Protein AF-A0AAV8AGA9-F1 (afdb_monomer)

Nearest PDB structures (foldseek):
  5cfe-assembly1_A  TM=9.553E-01  e=4.887E-32  Bacillus subtilis subsp. subtilis str. 168
  8ka3-assembly1_A  TM=9.149E-01  e=3.456E-28  Arabidopsis thaliana
  8ka4-assembly3_C  TM=9.040E-01  e=1.796E-28  Arabidopsis thaliana
  8ka4-assembly1_A  TM=9.097E-01  e=3.256E-28  Arabidopsis thaliana
  8ka4-assembly4_D  TM=9.199E-01  e=3.961E-27  Arabidopsis thaliana

Structure (mmCIF, N/CA/C/O backbone):
data_AF-A0AAV8AGA9-F1
#
_entry.id   AF-A0AAV8AGA9-F1
#
loop_
_atom_site.group_PDB
_atom_site.id
_atom_site.type_symbol
_atom_site.label_atom_id
_atom_site.label_alt_id
_atom_site.label_comp_id
_atom_site.label_asym_id
_atom_site.label_entity_id
_atom_site.label_seq_id
_atom_site.pdbx_PDB_ins_code
_atom_site.Cartn_x
_atom_site.Cartn_y
_atom_site.Cartn_z
_atom_site.occupancy
_atom_site.B_iso_or_equiv
_atom_site.auth_seq_id
_atom_site.auth_comp_id
_atom_site.auth_asym_id
_atom_site.auth_atom_id
_atom_site.pdbx_PDB_model_num
ATOM 1 N N . MET A 1 1 ? 43.005 30.934 50.184 1.00 32.09 1 MET A N 1
ATOM 2 C CA . MET A 1 1 ? 42.533 31.267 48.821 1.00 32.09 1 MET A CA 1
ATOM 3 C C . MET A 1 1 ? 41.013 31.177 48.762 1.00 32.09 1 MET A C 1
ATOM 5 O O . MET A 1 1 ? 40.436 30.213 49.232 1.00 32.09 1 MET A O 1
ATOM 9 N N . ASN A 1 2 ? 40.426 32.263 48.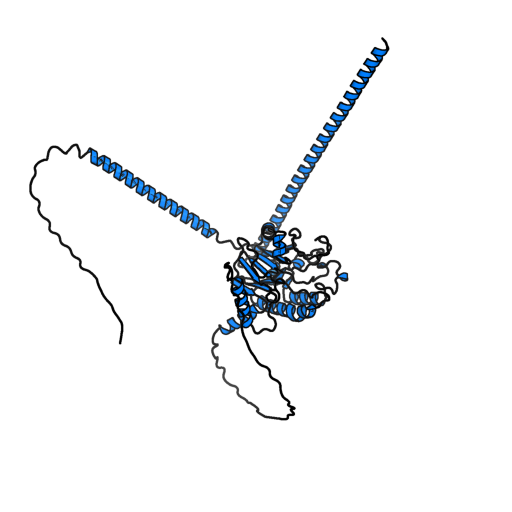272 1.00 26.69 2 ASN A N 1
ATOM 10 C CA . ASN A 1 2 ? 39.029 32.688 48.162 1.00 26.69 2 ASN A CA 1
ATOM 11 C C . ASN A 1 2 ? 37.808 31.753 48.360 1.00 26.69 2 ASN A C 1
ATOM 13 O O . ASN A 1 2 ? 37.699 30.669 47.800 1.00 26.69 2 ASN A O 1
ATOM 17 N N . LYS A 1 3 ? 36.799 32.423 48.955 1.00 28.33 3 LYS A N 1
ATOM 18 C CA . LYS A 1 3 ? 35.332 32.238 48.955 1.00 28.33 3 LYS A CA 1
ATOM 19 C C . LYS A 1 3 ? 34.720 31.207 49.912 1.00 28.33 3 LYS A C 1
ATOM 21 O O . LYS A 1 3 ? 34.584 30.038 49.582 1.00 28.33 3 LYS A O 1
ATOM 26 N N . LYS A 1 4 ? 34.119 31.730 50.993 1.00 31.67 4 LYS A N 1
ATOM 27 C CA . LYS A 1 4 ? 32.719 31.456 51.385 1.00 31.67 4 LYS A CA 1
ATOM 28 C C . LYS A 1 4 ? 32.205 32.552 52.334 1.00 31.67 4 LYS A C 1
ATOM 30 O O . LYS A 1 4 ? 32.665 32.676 53.461 1.00 31.67 4 LYS A O 1
ATOM 35 N N . LYS A 1 5 ? 31.261 33.368 51.847 1.00 31.70 5 LYS A N 1
ATOM 36 C CA . LYS A 1 5 ? 30.449 34.301 52.645 1.00 31.70 5 LYS A CA 1
ATOM 37 C C . LYS A 1 5 ? 29.228 33.545 53.175 1.00 31.70 5 LYS A C 1
ATOM 39 O O . LYS A 1 5 ? 28.510 32.937 52.387 1.00 31.70 5 LYS A O 1
ATOM 44 N N . THR A 1 6 ? 28.974 33.635 54.478 1.00 30.12 6 THR A N 1
ATOM 45 C CA . THR A 1 6 ? 27.733 33.192 55.136 1.00 30.12 6 THR A CA 1
ATOM 46 C C . THR A 1 6 ? 27.378 34.125 56.298 1.00 30.12 6 THR A C 1
ATOM 48 O O . THR A 1 6 ? 28.278 34.561 57.009 1.00 30.12 6 THR A O 1
ATOM 51 N N . LYS A 1 7 ? 26.062 34.276 56.527 1.00 29.69 7 LYS A N 1
ATOM 52 C CA . LYS A 1 7 ? 25.339 34.729 57.742 1.00 29.69 7 LYS A CA 1
ATOM 53 C C . LYS A 1 7 ? 25.037 36.230 57.928 1.00 29.69 7 LYS A C 1
ATOM 55 O O . LYS A 1 7 ? 25.917 37.030 58.212 1.00 29.69 7 LYS A O 1
ATOM 60 N N . LYS A 1 8 ? 23.730 36.531 57.896 1.00 32.19 8 LYS A N 1
ATOM 61 C CA . LYS A 1 8 ? 22.939 37.562 58.615 1.00 32.19 8 LYS A CA 1
ATOM 62 C C . LYS A 1 8 ? 21.460 37.236 58.282 1.00 32.19 8 LYS A C 1
ATOM 64 O O . LYS A 1 8 ? 21.194 36.955 57.123 1.00 32.19 8 LYS A O 1
ATOM 69 N N . THR A 1 9 ? 20.456 37.144 59.158 1.00 29.61 9 THR A N 1
ATOM 70 C CA . THR A 1 9 ? 20.295 37.489 60.580 1.00 29.61 9 THR A CA 1
ATOM 71 C C . THR A 1 9 ? 19.028 36.771 61.093 1.00 29.61 9 THR A C 1
ATOM 73 O O . THR A 1 9 ? 18.059 36.646 60.349 1.00 29.61 9 THR A O 1
ATOM 76 N N . VAL A 1 10 ? 19.013 36.316 62.350 1.00 28.38 10 VAL A N 1
ATOM 77 C CA . VAL A 1 10 ? 17.874 35.670 63.033 1.0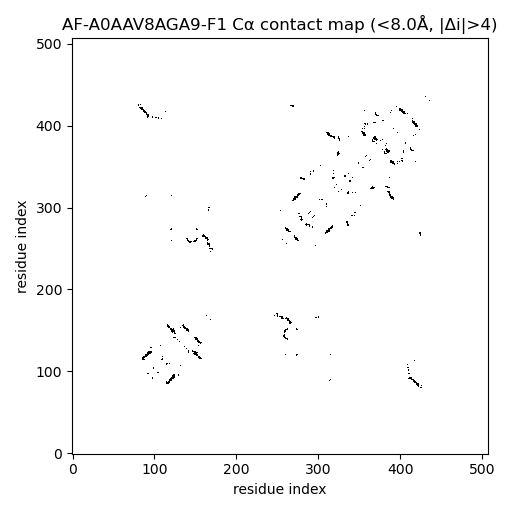0 28.38 10 VAL A CA 1
ATOM 78 C C . VAL A 1 10 ? 17.636 36.383 64.375 1.00 28.38 10 VAL A C 1
ATOM 80 O O . VAL A 1 10 ? 18.591 36.590 65.112 1.00 28.38 10 VAL A O 1
ATOM 83 N N . LYS A 1 11 ? 16.355 36.670 64.674 1.00 29.14 11 LYS A N 1
ATOM 84 C CA . LYS A 1 11 ? 15.693 36.900 65.986 1.00 29.14 11 LYS A CA 1
ATOM 85 C C . LYS A 1 11 ? 16.141 38.053 66.907 1.00 29.14 11 LYS A C 1
ATOM 87 O O . LYS A 1 11 ? 17.228 38.034 67.467 1.00 29.14 11 LYS A O 1
ATOM 92 N N . LYS A 1 12 ? 15.149 38.868 67.301 1.00 31.75 12 LYS A N 1
ATOM 93 C CA . LYS A 1 12 ? 14.858 39.197 68.713 1.00 31.75 12 LYS A CA 1
ATOM 94 C C . LYS A 1 12 ? 13.336 39.213 68.953 1.00 31.75 12 LYS A C 1
ATOM 96 O O . LYS A 1 12 ? 12.633 40.096 68.483 1.00 31.75 12 LYS A O 1
ATOM 101 N N . GLN A 1 13 ? 12.856 38.192 69.666 1.00 30.67 13 GLN A N 1
ATOM 102 C CA . GLN A 1 13 ? 11.680 38.257 70.552 1.00 30.67 13 GLN A CA 1
ATOM 103 C C . GLN A 1 13 ? 12.089 39.100 71.790 1.00 30.67 13 GLN A C 1
ATOM 105 O O . GLN A 1 13 ? 13.287 39.252 72.019 1.00 30.67 13 GLN A O 1
ATOM 110 N N . LYS A 1 14 ? 11.235 39.701 72.625 1.00 30.00 14 LYS A N 1
ATOM 111 C CA . LYS A 1 14 ? 10.252 39.138 73.580 1.00 30.00 14 LYS A CA 1
ATOM 112 C C . LYS A 1 14 ? 9.688 40.379 74.337 1.00 30.00 14 LYS A C 1
ATOM 114 O O . LYS A 1 14 ? 10.464 41.283 74.612 1.00 30.00 14 LYS A O 1
ATOM 119 N N . VAL A 1 15 ? 8.374 40.580 74.486 1.00 27.81 15 VAL A N 1
ATOM 120 C CA . VAL A 1 15 ? 7.474 40.035 75.535 1.00 27.81 15 VAL A CA 1
ATOM 121 C C . VAL A 1 15 ? 7.634 40.698 76.918 1.00 27.81 15 VAL A C 1
ATOM 123 O O . VAL A 1 15 ? 8.732 40.712 77.451 1.00 27.81 15 VAL A O 1
ATOM 126 N N . THR A 1 16 ? 6.481 41.151 77.450 1.00 28.25 16 THR A N 1
ATOM 127 C CA . THR A 1 16 ? 5.959 41.229 78.848 1.00 28.25 16 THR A CA 1
ATOM 128 C C . THR A 1 16 ? 5.451 42.635 79.208 1.00 28.25 16 THR A C 1
ATOM 130 O O . THR A 1 16 ? 6.247 43.544 79.383 1.00 28.25 16 THR A O 1
ATOM 133 N N . SER A 1 17 ? 4.147 42.940 79.168 1.00 27.72 17 SER A N 1
ATOM 134 C CA . SER A 1 17 ? 3.073 42.598 80.132 1.00 27.72 17 SER A CA 1
ATOM 135 C C . SER A 1 17 ? 3.228 43.213 81.536 1.00 27.72 17 SER A C 1
ATOM 137 O O . SER A 1 17 ? 4.024 42.718 82.328 1.00 27.72 17 SER A O 1
ATOM 139 N N . LYS A 1 18 ? 2.384 44.203 81.871 1.00 30.41 18 LYS A N 1
ATOM 140 C CA . LYS A 1 18 ? 1.895 44.571 83.226 1.00 30.41 18 LYS A CA 1
ATOM 141 C C . LYS A 1 18 ? 0.775 45.614 83.026 1.00 30.41 18 LYS A C 1
ATOM 143 O O . LYS A 1 18 ? 1.055 46.727 82.621 1.00 30.41 18 LYS A O 1
ATOM 148 N N . LYS A 1 19 ? -0.511 45.243 82.969 1.00 29.19 19 LYS A N 1
ATOM 149 C CA . LYS A 1 19 ? -1.439 44.955 84.086 1.00 29.19 19 LYS A CA 1
ATOM 150 C C . LYS A 1 19 ? -1.443 46.071 85.144 1.00 29.19 19 LYS A C 1
ATOM 152 O O . LYS A 1 19 ? -0.425 46.257 85.799 1.00 29.19 19 LYS A O 1
ATOM 157 N N . LYS A 1 20 ? -2.649 46.621 85.393 1.00 30.39 20 LYS A N 1
ATOM 158 C CA . LYS A 1 20 ? -3.071 47.558 86.466 1.00 30.39 20 LYS A CA 1
ATOM 159 C C . LYS A 1 20 ? -2.830 49.040 86.132 1.00 30.39 20 LYS A C 1
ATOM 161 O O . LYS A 1 20 ? -1.754 49.383 85.691 1.00 30.39 20 LYS A O 1
ATOM 166 N N . ARG A 1 21 ? -3.746 49.982 86.361 1.00 29.94 21 ARG A N 1
ATOM 167 C CA . ARG A 1 21 ? -5.043 49.998 87.063 1.00 29.94 21 ARG A CA 1
ATOM 168 C C . ARG A 1 21 ? -5.676 51.358 86.714 1.00 29.94 21 ARG A C 1
ATOM 170 O O . ARG A 1 21 ? -5.247 52.362 87.263 1.00 29.94 21 ARG A O 1
ATOM 177 N N . ASN A 1 22 ? -6.691 51.395 85.850 1.00 27.66 22 ASN A N 1
ATOM 178 C CA . ASN A 1 22 ? -7.627 52.521 85.820 1.00 27.66 22 ASN A CA 1
ATOM 179 C C . ASN A 1 22 ? -8.738 52.196 86.807 1.00 27.66 22 ASN A C 1
ATOM 181 O O . ASN A 1 22 ? -9.698 51.499 86.494 1.00 27.66 22 ASN A O 1
ATOM 185 N N . ASN A 1 23 ? -8.527 52.644 88.037 1.00 32.59 23 ASN A N 1
ATOM 186 C CA . ASN A 1 23 ? -9.541 52.679 89.065 1.00 32.59 23 ASN A CA 1
ATOM 187 C C . ASN A 1 23 ? -9.908 54.149 89.234 1.00 32.59 23 ASN A C 1
ATOM 189 O O . ASN A 1 23 ? -9.297 54.832 90.046 1.00 32.59 23 ASN A O 1
ATOM 193 N N . GLN A 1 24 ? -10.841 54.653 88.428 1.00 35.09 24 GLN A N 1
ATOM 194 C CA . GLN A 1 24 ? -11.622 55.824 88.808 1.00 35.09 24 GLN A CA 1
ATOM 195 C C . GLN A 1 24 ? -12.863 55.981 87.930 1.00 35.09 24 GLN A C 1
ATOM 197 O O . GLN A 1 24 ? -12.781 56.095 86.712 1.00 35.09 24 GLN A O 1
ATOM 202 N N . LYS A 1 25 ? -13.984 56.100 88.645 1.00 31.03 25 LYS A N 1
ATOM 203 C CA . LYS A 1 25 ? -15.183 56.867 88.290 1.00 31.03 25 LYS A CA 1
ATOM 204 C C . LYS A 1 25 ? -16.227 56.138 87.450 1.00 31.03 25 LYS A C 1
ATOM 206 O O . LYS A 1 25 ? -16.574 56.493 86.334 1.00 31.03 25 LYS A O 1
ATOM 211 N N . SER A 1 26 ? -16.852 55.193 88.143 1.00 34.47 26 SER A N 1
ATOM 212 C CA . SER A 1 26 ? -18.274 55.294 88.483 1.00 34.47 26 SER A CA 1
ATOM 213 C C . SER A 1 26 ? -18.852 56.723 88.416 1.00 34.47 26 SER A C 1
ATOM 215 O O . SER A 1 26 ? -18.586 57.549 89.285 1.00 34.47 26 SER A O 1
ATOM 217 N N . LYS A 1 27 ? -19.680 56.986 87.405 1.00 37.53 27 LYS A N 1
ATOM 218 C CA . LYS A 1 27 ? -20.923 57.785 87.428 1.00 37.53 27 LYS A CA 1
ATOM 219 C C . LYS A 1 27 ? -21.503 57.712 86.008 1.00 37.53 27 LYS A C 1
ATOM 221 O O . LYS A 1 27 ? -20.747 57.776 85.051 1.00 37.53 27 LYS A O 1
ATOM 226 N N . ASN A 1 28 ? -22.817 57.513 85.902 1.00 33.16 28 ASN A N 1
ATOM 227 C CA . ASN A 1 28 ? -23.609 57.251 84.682 1.00 33.16 28 ASN A CA 1
ATOM 228 C C . ASN A 1 28 ? -23.865 55.767 84.344 1.00 33.16 28 ASN A C 1
ATOM 230 O O . ASN A 1 28 ? -23.856 55.341 83.195 1.00 33.16 28 ASN A O 1
ATOM 234 N N . LYS A 1 29 ? -24.213 54.980 85.371 1.00 41.59 29 LYS A N 1
ATOM 235 C CA . LYS A 1 29 ? -25.345 54.042 85.252 1.00 41.59 29 LYS A CA 1
ATOM 236 C C . LYS A 1 29 ? -26.634 54.876 85.305 1.00 41.59 29 LYS A C 1
ATOM 238 O O . LYS A 1 29 ? -26.709 55.747 86.165 1.00 41.59 29 LYS A O 1
ATOM 243 N N . LYS A 1 30 ? -27.626 54.523 84.477 1.00 41.47 30 LYS A N 1
ATOM 244 C CA . LYS A 1 30 ? -28.945 55.165 84.247 1.00 41.47 30 LYS A CA 1
ATOM 245 C C . LYS A 1 30 ? -28.972 56.108 83.034 1.00 41.47 30 LYS A C 1
ATOM 247 O O . LYS A 1 30 ? -28.938 57.317 83.200 1.00 41.47 30 LYS A O 1
ATOM 252 N N . ASN A 1 31 ? -28.953 55.509 81.834 1.00 39.94 31 ASN A N 1
ATOM 253 C CA . ASN A 1 31 ? -29.769 55.911 80.664 1.00 39.94 31 ASN A CA 1
ATOM 254 C C . ASN A 1 31 ? -29.502 55.091 79.377 1.00 39.94 31 ASN A C 1
ATOM 256 O O . ASN A 1 31 ? -30.249 55.240 78.426 1.00 39.94 31 ASN A O 1
ATOM 260 N N . ASN A 1 32 ? -28.557 54.140 79.354 1.00 39.38 32 ASN A N 1
ATOM 261 C CA . ASN A 1 32 ? -28.232 53.352 78.142 1.00 39.38 32 ASN A CA 1
ATOM 262 C C . ASN A 1 32 ? -28.659 51.868 78.182 1.00 39.38 32 ASN A C 1
ATOM 264 O O . ASN A 1 32 ? -27.920 51.005 77.717 1.00 39.38 32 ASN A O 1
ATOM 268 N N . GLN A 1 33 ? -29.815 51.526 78.764 1.00 43.97 33 GLN A N 1
ATOM 269 C CA . GLN A 1 33 ? -30.278 50.123 78.792 1.00 43.97 33 GLN A CA 1
ATOM 270 C C . GLN A 1 33 ? -31.305 49.748 77.712 1.00 43.97 33 GLN A C 1
ATOM 272 O O . GLN A 1 33 ? -31.494 48.554 77.492 1.00 43.97 33 GLN A O 1
ATOM 277 N N . ASN A 1 34 ? -31.879 50.715 76.984 1.00 43.22 34 ASN A N 1
ATOM 278 C CA . ASN A 1 34 ? -32.816 50.428 75.886 1.00 43.22 34 ASN A CA 1
ATOM 279 C C . ASN A 1 34 ? -32.202 50.554 74.476 1.00 43.22 34 ASN A C 1
ATOM 281 O O . ASN A 1 34 ? -32.631 49.825 73.590 1.00 43.22 34 ASN A O 1
ATOM 285 N N . ASP A 1 35 ? -31.122 51.322 74.282 1.00 43.19 35 ASP A N 1
ATOM 286 C CA . ASP A 1 35 ? -30.456 51.430 72.965 1.00 43.19 35 ASP A CA 1
ATOM 287 C C . ASP A 1 35 ? -29.459 50.293 72.665 1.00 43.19 35 ASP A C 1
ATOM 289 O O . ASP A 1 35 ? -29.088 50.060 71.518 1.00 43.19 35 ASP A O 1
ATOM 293 N N . PHE A 1 36 ? -29.036 49.525 73.677 1.00 43.50 36 PHE A N 1
ATOM 294 C CA . PHE A 1 36 ? -28.115 48.391 73.491 1.00 43.50 36 PHE A CA 1
ATOM 295 C C . PHE A 1 36 ? -28.814 47.070 73.118 1.00 43.50 36 PHE A C 1
ATOM 297 O O . PHE A 1 36 ? -28.152 46.134 72.663 1.00 43.50 36 PHE A O 1
ATOM 304 N N . LYS A 1 37 ? -30.140 46.975 73.302 1.00 45.78 37 LYS A N 1
ATOM 305 C CA . LYS A 1 37 ? -30.921 45.769 72.972 1.00 45.78 37 LYS A CA 1
ATOM 306 C C . LYS A 1 37 ? -31.371 45.716 71.510 1.00 45.78 37 LYS A C 1
ATOM 308 O O . LYS A 1 37 ? -31.376 44.630 70.952 1.00 45.78 37 LYS A O 1
ATOM 313 N N . LEU A 1 38 ? -31.661 46.853 70.869 1.00 44.03 38 LEU A N 1
ATOM 314 C CA . LEU A 1 38 ? -32.016 46.858 69.441 1.00 44.03 38 LEU A CA 1
ATOM 315 C C . LEU A 1 38 ? -30.821 46.564 68.518 1.00 44.03 38 LEU A C 1
ATOM 317 O O . LEU A 1 38 ? -30.992 45.954 67.473 1.00 44.03 38 LEU A O 1
ATOM 321 N N . ASN A 1 39 ? -29.600 46.924 68.921 1.00 52.34 39 ASN A N 1
ATOM 322 C CA . ASN A 1 39 ? -28.411 46.759 68.078 1.00 52.34 39 ASN A CA 1
ATOM 323 C C . ASN A 1 39 ? -27.814 45.334 68.140 1.00 52.34 39 ASN A C 1
ATOM 325 O O . ASN A 1 39 ? -27.063 44.920 67.267 1.00 52.34 39 ASN A O 1
ATOM 329 N N . THR A 1 40 ? -28.126 44.550 69.178 1.00 57.16 40 THR A N 1
ATOM 330 C CA . THR A 1 40 ? -27.541 43.208 69.355 1.00 57.16 40 THR A CA 1
ATOM 331 C C . THR A 1 40 ? -28.245 42.134 68.529 1.00 57.16 40 THR A C 1
ATOM 333 O O . THR A 1 40 ? -27.558 41.278 67.980 1.00 57.16 40 THR A O 1
ATOM 336 N N . GLU A 1 41 ? -29.571 42.194 68.378 1.00 60.06 41 GLU A N 1
ATOM 337 C CA . GLU A 1 41 ? -30.318 41.254 67.525 1.00 60.06 41 GLU A CA 1
ATOM 338 C C . GLU A 1 41 ? -30.053 41.491 66.032 1.00 60.06 41 GLU A C 1
ATOM 340 O O . GLU A 1 41 ? -29.909 40.537 65.269 1.00 60.06 41 GLU A O 1
ATOM 345 N N . GLU A 1 42 ? -29.893 42.751 65.626 1.00 58.47 42 GLU A N 1
ATOM 346 C CA . GLU A 1 42 ? -29.601 43.124 64.240 1.00 58.47 42 GLU A CA 1
ATOM 347 C C . GLU A 1 42 ? -28.183 42.692 63.821 1.00 58.47 42 GLU A C 1
ATOM 349 O O . GLU A 1 42 ? -27.983 42.153 62.731 1.00 58.47 42 GLU A O 1
ATOM 354 N N . ILE A 1 43 ? -27.204 42.819 64.728 1.00 64.31 43 ILE A N 1
ATOM 355 C CA . ILE A 1 43 ? -25.847 42.290 64.533 1.00 64.31 43 ILE A CA 1
ATOM 356 C C . ILE A 1 43 ? -25.853 40.755 64.514 1.00 64.31 43 ILE A C 1
ATOM 358 O O . ILE A 1 43 ? -25.171 40.166 63.675 1.00 64.31 43 ILE A O 1
ATOM 362 N N . LEU A 1 44 ? -26.623 40.092 65.388 1.00 62.78 44 LEU A N 1
ATOM 363 C CA . LEU A 1 44 ? -26.712 38.627 65.397 1.00 62.78 44 LEU A CA 1
ATOM 364 C C . LEU A 1 44 ? -27.290 38.101 64.078 1.00 62.78 44 LEU A C 1
ATOM 366 O O . LEU A 1 44 ? -26.730 37.169 63.510 1.00 62.78 44 LEU A O 1
ATOM 370 N N . TYR A 1 45 ? -28.345 38.742 63.564 1.00 63.00 45 TYR A N 1
ATOM 371 C CA . TYR A 1 45 ? -28.963 38.391 62.284 1.00 63.00 45 TYR A CA 1
ATOM 372 C C . TYR A 1 45 ? -27.995 38.579 61.106 1.00 63.00 45 TYR A C 1
ATOM 374 O O . TYR A 1 45 ? -27.894 37.716 60.232 1.00 63.00 45 TYR A O 1
ATOM 382 N N . GLN A 1 46 ? -27.225 39.672 61.098 1.00 62.59 46 GLN A N 1
ATOM 383 C CA . GLN A 1 46 ? -26.208 39.915 60.070 1.00 62.59 46 GLN A CA 1
ATOM 384 C C . GLN A 1 46 ? -25.051 38.911 60.134 1.00 62.59 46 GLN A C 1
ATOM 386 O O . GLN A 1 46 ? -24.558 38.491 59.087 1.00 62.59 46 GLN A O 1
ATOM 391 N N . ILE A 1 47 ? -24.634 38.495 61.335 1.00 67.62 47 ILE A N 1
ATOM 392 C CA . ILE A 1 47 ? -23.611 37.456 61.513 1.00 67.62 47 ILE A CA 1
ATOM 393 C C . ILE A 1 47 ? -24.140 36.107 61.017 1.00 67.62 47 ILE A C 1
ATOM 395 O O . ILE A 1 47 ? -23.462 35.463 60.220 1.00 67.62 47 ILE A O 1
ATOM 399 N N . THR A 1 48 ? -25.363 35.714 61.391 1.00 60.31 48 THR A N 1
ATOM 400 C CA . THR A 1 48 ? -25.955 34.441 60.943 1.00 60.31 48 THR A CA 1
ATOM 401 C C . THR A 1 48 ? -26.157 34.399 59.429 1.00 60.31 48 THR A C 1
ATOM 403 O O . THR A 1 48 ? -25.840 33.398 58.791 1.00 60.31 48 THR A O 1
ATOM 406 N N . ASP A 1 49 ? -26.602 35.502 58.820 1.00 62.59 49 ASP A N 1
ATOM 407 C CA . ASP A 1 49 ? -26.803 35.591 57.369 1.00 62.59 49 ASP A CA 1
ATOM 408 C C . ASP A 1 49 ? -25.457 35.598 56.608 1.00 62.59 49 ASP A C 1
ATOM 410 O O . ASP A 1 49 ? -25.337 35.053 55.506 1.00 62.59 49 ASP A O 1
ATOM 414 N N . PHE A 1 50 ? -24.397 36.156 57.208 1.00 65.50 50 PHE A N 1
ATOM 415 C CA . PHE A 1 50 ? -23.038 36.098 56.662 1.00 65.50 50 PHE A CA 1
ATOM 416 C C . PHE A 1 50 ? -22.419 34.696 56.775 1.00 65.50 50 PHE A C 1
ATOM 418 O O . PHE A 1 50 ? -21.780 34.231 55.825 1.00 65.50 50 PHE A O 1
ATOM 425 N N . GLU A 1 51 ? -22.640 33.998 57.890 1.00 65.31 51 GLU A N 1
ATOM 426 C CA . GLU A 1 51 ? -22.202 32.614 58.096 1.00 65.31 51 GLU A CA 1
ATOM 427 C C . GLU A 1 51 ? -22.915 31.655 57.133 1.00 65.31 51 GLU A C 1
ATOM 429 O O . GLU A 1 51 ? -22.254 30.865 56.454 1.00 65.31 51 GLU A O 1
ATOM 434 N N . GLU A 1 52 ? -24.233 31.783 56.949 1.00 63.81 52 GLU A N 1
ATOM 435 C CA . GLU A 1 52 ? -24.983 30.973 55.979 1.00 63.81 52 GLU A CA 1
ATOM 436 C C . GLU A 1 52 ? -24.520 31.197 54.532 1.00 63.81 52 GLU A C 1
ATOM 438 O O . GLU A 1 52 ? -24.421 30.246 53.745 1.00 63.81 52 GLU A O 1
ATOM 443 N N . LYS A 1 53 ? -24.197 32.444 54.166 1.00 66.12 53 LYS A N 1
ATOM 444 C CA . LYS A 1 53 ? -23.643 32.780 52.843 1.00 66.12 53 LYS A CA 1
ATOM 445 C C . LYS A 1 53 ? -22.239 32.209 52.644 1.00 66.12 53 LYS A C 1
ATOM 447 O O . LYS A 1 53 ? -21.921 31.780 51.531 1.00 66.12 53 LYS A O 1
ATOM 452 N N . CYS A 1 54 ? -21.411 32.171 53.688 1.00 57.41 54 CYS A N 1
ATOM 453 C CA . CYS A 1 54 ? -20.094 31.532 53.637 1.00 57.41 54 CYS A CA 1
ATOM 454 C C . CYS A 1 54 ? -20.216 30.012 53.457 1.00 57.41 54 CYS A C 1
ATOM 456 O O . CYS A 1 54 ? -19.595 29.462 52.547 1.00 57.41 54 CYS A O 1
ATOM 458 N N . VAL A 1 55 ? -21.095 29.355 54.221 1.00 64.19 55 VAL A N 1
ATOM 459 C CA . VAL A 1 55 ? -21.327 27.900 54.136 1.00 64.19 55 VAL A CA 1
ATOM 460 C C . VAL A 1 55 ? -21.904 27.493 52.776 1.00 64.19 55 VAL A C 1
ATOM 462 O O . VAL A 1 55 ? -21.503 26.473 52.214 1.00 64.19 55 VAL A O 1
ATOM 465 N N . LYS A 1 56 ? -22.814 28.288 52.194 1.00 55.50 56 LYS A N 1
ATOM 466 C CA . LYS A 1 56 ? -23.332 28.037 50.834 1.00 55.50 56 LYS A CA 1
ATOM 467 C C . LYS A 1 56 ? -22.232 28.129 49.774 1.00 55.50 56 LYS A C 1
ATOM 469 O O . LYS A 1 56 ? -22.145 27.239 48.934 1.00 55.50 56 LYS A O 1
ATOM 474 N N . LYS A 1 57 ? -21.348 29.131 49.857 1.00 59.19 57 LYS A N 1
ATOM 475 C CA . LYS A 1 57 ? -20.198 29.263 48.942 1.00 59.19 57 LYS A CA 1
ATOM 476 C C . LYS A 1 57 ? -19.187 28.126 49.076 1.00 59.19 57 LYS A C 1
ATOM 478 O O . LYS A 1 57 ? -18.556 27.764 48.087 1.00 59.19 57 LYS A O 1
ATOM 483 N N . GLU A 1 58 ? -18.997 27.579 50.273 1.00 60.88 58 GLU A N 1
ATOM 484 C CA . GLU A 1 58 ? -18.122 26.419 50.476 1.00 60.88 58 GLU A CA 1
ATOM 485 C C . GLU A 1 58 ? -18.736 25.141 49.899 1.00 60.88 58 GLU A C 1
ATOM 487 O O . GLU A 1 58 ? -18.055 24.435 49.157 1.00 60.88 58 GLU A O 1
ATOM 492 N N . LYS A 1 59 ? -20.039 24.912 50.106 1.00 55.03 59 LYS A N 1
ATOM 493 C CA . LYS A 1 59 ? -20.765 23.781 49.502 1.00 55.03 59 LYS A CA 1
ATOM 494 C C . LYS A 1 59 ? -20.846 23.864 47.978 1.00 55.03 59 LYS A C 1
ATOM 496 O O . LYS A 1 59 ? -20.788 22.840 47.305 1.00 55.03 59 LYS A O 1
ATOM 501 N N . GLU A 1 60 ? -20.976 25.060 47.407 1.00 54.78 60 GLU A N 1
ATOM 502 C CA . GLU A 1 60 ? -20.924 25.253 45.951 1.00 54.78 60 GLU A CA 1
ATOM 503 C C . GLU A 1 60 ? -19.537 24.912 45.390 1.00 54.78 60 GLU A C 1
ATOM 505 O O . GLU A 1 60 ? -19.448 24.195 44.397 1.00 54.78 60 GLU A O 1
ATOM 510 N N . LYS A 1 61 ? -18.458 25.313 46.076 1.00 55.59 61 LYS A N 1
ATOM 511 C CA . LYS A 1 61 ? -17.080 24.959 45.694 1.00 55.59 61 LYS A CA 1
ATOM 512 C C . LYS A 1 61 ? -16.763 23.474 45.864 1.00 55.59 61 LYS A C 1
ATOM 514 O O . LYS A 1 61 ? -15.983 22.936 45.082 1.00 55.59 61 LYS A O 1
ATOM 519 N N . GLU A 1 62 ? -17.318 22.811 46.876 1.00 57.06 62 GLU A N 1
ATOM 520 C CA . GLU A 1 62 ? -17.191 21.357 47.039 1.00 57.06 62 GLU A CA 1
ATOM 521 C C . GLU A 1 62 ? -17.947 20.608 45.939 1.00 57.06 62 GLU A C 1
ATOM 523 O O . GLU A 1 62 ? -17.367 19.726 45.313 1.00 57.06 62 GLU A O 1
ATOM 528 N N . ASN A 1 63 ? -19.170 21.029 45.603 1.00 44.19 63 ASN A N 1
ATOM 529 C CA . ASN A 1 63 ? -19.942 20.443 44.503 1.00 44.19 63 ASN A CA 1
ATOM 530 C C . ASN A 1 63 ? -19.300 20.680 43.123 1.00 44.19 63 ASN A C 1
ATOM 532 O O . ASN A 1 63 ? -19.395 19.824 42.243 1.00 44.19 63 ASN A O 1
ATOM 536 N N . GLU A 1 64 ? -18.655 21.829 42.902 1.00 53.53 64 GLU A N 1
ATOM 537 C CA . GLU A 1 64 ? -17.876 22.087 41.682 1.00 53.53 64 GLU A CA 1
ATOM 538 C C . GLU A 1 64 ? -16.637 21.188 41.607 1.00 53.53 64 GLU A C 1
ATOM 540 O O . GLU A 1 64 ? -16.395 20.581 40.566 1.00 53.53 64 GLU A O 1
ATOM 545 N N . LYS A 1 65 ? -15.916 21.002 42.721 1.00 51.94 65 LYS A N 1
ATOM 546 C CA . LYS A 1 65 ? -14.777 20.074 42.796 1.00 51.94 65 LYS A CA 1
ATOM 547 C C . LYS A 1 65 ? -15.185 18.611 42.649 1.00 51.94 65 LYS A C 1
ATOM 549 O O . LYS A 1 65 ? -14.439 17.832 42.065 1.00 51.94 65 LYS A O 1
ATOM 554 N N . GLU A 1 66 ? -16.335 18.203 43.174 1.00 52.97 66 GLU A N 1
ATOM 555 C CA . GLU A 1 66 ? -16.851 16.842 42.994 1.00 52.97 66 GLU A CA 1
ATOM 556 C C . GLU A 1 66 ? -17.248 16.587 41.538 1.00 52.97 66 GLU A C 1
ATOM 558 O O . GLU A 1 66 ? -16.873 15.553 40.991 1.00 52.97 66 GLU A O 1
ATOM 563 N N . LYS A 1 67 ? -17.872 17.561 40.863 1.00 48.19 67 LYS A N 1
ATOM 564 C CA . LYS A 1 67 ? -18.159 17.486 39.421 1.00 48.19 67 LYS A CA 1
ATOM 565 C C . LYS A 1 67 ? -16.898 17.505 38.558 1.00 48.19 67 LYS A C 1
ATOM 567 O O . LYS A 1 67 ? -16.855 16.816 37.544 1.00 48.19 67 LYS A O 1
ATOM 572 N N . GLU A 1 68 ? -15.872 18.270 38.926 1.00 50.19 68 GLU A N 1
ATOM 573 C CA . GLU A 1 68 ? -14.568 18.228 38.250 1.00 50.19 68 GLU A CA 1
ATOM 574 C C . GLU A 1 68 ? -13.890 16.864 38.436 1.00 50.19 68 GLU A C 1
ATOM 576 O O . GLU A 1 68 ? -13.435 16.281 37.457 1.00 50.19 68 GLU A O 1
ATOM 581 N N . ASN A 1 69 ? -13.928 16.289 39.642 1.00 49.66 69 ASN A N 1
ATOM 582 C CA . ASN A 1 69 ? -13.387 14.955 39.919 1.00 49.66 69 ASN A CA 1
ATOM 583 C C . ASN A 1 69 ? -14.185 13.821 39.246 1.00 49.66 69 ASN A C 1
ATOM 585 O O . ASN A 1 69 ? -13.604 12.802 38.870 1.00 49.66 69 ASN A O 1
ATOM 589 N N . GLU A 1 70 ? -15.505 13.953 39.098 1.00 49.91 70 GLU A N 1
ATOM 590 C CA . GLU A 1 70 ? -16.335 13.009 38.337 1.00 49.91 70 GLU A CA 1
ATOM 591 C C . GLU A 1 70 ? -16.058 13.107 36.834 1.00 49.91 70 GLU A C 1
ATOM 593 O O . GLU A 1 70 ? -15.860 12.076 36.194 1.00 49.91 70 GLU A O 1
ATOM 598 N N . ASN A 1 71 ? -15.918 14.319 36.289 1.00 45.75 71 ASN A N 1
ATOM 599 C CA . ASN A 1 71 ? -15.504 14.527 34.900 1.00 45.75 71 ASN A CA 1
ATOM 600 C C . ASN A 1 71 ? -14.071 14.026 34.646 1.00 45.75 71 ASN A C 1
ATOM 602 O O . ASN A 1 71 ? -13.799 13.461 33.590 1.00 45.75 71 ASN A O 1
ATOM 606 N N . GLU A 1 72 ? -13.144 14.178 35.594 1.00 49.19 72 GLU A N 1
ATOM 607 C CA . GLU A 1 72 ? -11.796 13.603 35.500 1.00 49.19 72 GLU A CA 1
ATOM 608 C C . GLU A 1 72 ? -11.822 12.067 35.553 1.00 49.19 72 GLU A C 1
ATOM 610 O O . GLU A 1 72 ? -11.142 11.421 34.756 1.00 49.19 72 GLU A O 1
ATOM 615 N N . LYS A 1 73 ? -12.667 11.460 36.397 1.00 42.31 73 LYS A N 1
ATOM 616 C CA . LYS A 1 73 ? -12.859 9.997 36.447 1.00 42.31 73 LYS A CA 1
ATOM 617 C C . LYS A 1 73 ? -13.566 9.435 35.208 1.00 42.31 73 LYS A C 1
ATOM 619 O O . LYS A 1 73 ? -13.271 8.308 34.803 1.00 42.31 73 LYS A O 1
ATOM 624 N N . GLU A 1 74 ? -14.477 10.182 34.589 1.00 43.34 74 GLU A N 1
ATOM 625 C CA . GLU A 1 74 ? -15.070 9.819 33.294 1.00 43.34 74 GLU A CA 1
ATOM 626 C C . GLU A 1 74 ? -14.048 9.959 32.152 1.00 43.34 74 GLU A C 1
ATOM 628 O O . GLU A 1 74 ? -13.924 9.045 31.334 1.00 43.34 74 GLU A O 1
ATOM 633 N N . ASN A 1 75 ? -13.219 11.009 32.162 1.00 41.62 75 ASN A N 1
ATOM 634 C CA . ASN A 1 75 ? -12.140 11.209 31.186 1.00 41.62 75 ASN A CA 1
ATOM 635 C C . ASN A 1 75 ? -11.000 10.177 31.321 1.00 41.62 75 ASN A C 1
ATOM 637 O O . ASN A 1 75 ? -10.401 9.782 30.320 1.00 41.62 75 ASN A O 1
ATOM 641 N N . GLU A 1 76 ? -10.709 9.667 32.523 1.00 40.78 76 GLU A N 1
ATOM 642 C CA . GLU A 1 76 ? -9.737 8.577 32.712 1.00 40.78 76 GLU A CA 1
ATOM 643 C C . GLU A 1 76 ? -10.228 7.221 32.168 1.00 40.78 76 GLU A C 1
ATOM 645 O O . GLU A 1 76 ? -9.408 6.382 31.768 1.00 40.78 76 GLU A O 1
ATOM 650 N N . ASN A 1 77 ? -11.548 7.014 32.098 1.00 36.56 77 ASN A N 1
ATOM 651 C CA . ASN A 1 77 ? -12.167 5.828 31.495 1.00 36.56 77 ASN A CA 1
ATOM 652 C C . ASN A 1 77 ? -12.233 5.894 29.956 1.00 36.56 77 ASN A C 1
ATOM 654 O O . ASN A 1 77 ? -12.396 4.856 29.311 1.00 36.56 77 ASN A O 1
ATOM 658 N N . GLU A 1 78 ? -12.010 7.067 29.357 1.00 39.59 78 GLU A N 1
ATOM 659 C CA . GLU A 1 78 ? -11.811 7.262 27.914 1.00 39.59 78 GLU A CA 1
ATOM 660 C C . GLU A 1 78 ? -10.333 7.177 27.485 1.00 39.59 78 GLU A C 1
ATOM 662 O O . GLU A 1 78 ? -9.914 7.772 26.491 1.00 39.59 78 GLU A O 1
ATOM 667 N N . LYS A 1 79 ? -9.502 6.375 28.164 1.00 43.19 79 LYS A N 1
ATOM 668 C CA . LYS A 1 79 ? -8.264 5.899 27.523 1.00 43.19 79 LYS A CA 1
ATOM 669 C C . LYS A 1 79 ? -8.656 5.122 26.269 1.00 43.19 79 LYS A C 1
ATOM 671 O O . LYS A 1 79 ? -9.154 4.004 26.391 1.00 43.19 79 LYS A O 1
ATOM 676 N N . GLU A 1 80 ? -8.445 5.730 25.095 1.00 52.97 80 GLU A N 1
ATOM 677 C CA . GLU A 1 80 ? -8.775 5.196 23.768 1.00 52.97 80 GLU A CA 1
ATOM 678 C C . GLU A 1 80 ? -8.593 3.675 23.726 1.00 52.97 80 GLU A C 1
ATOM 680 O O . GLU A 1 80 ? -7.475 3.152 23.667 1.00 52.97 80 GLU A O 1
ATOM 685 N N . ALA A 1 81 ? -9.706 2.944 23.796 1.00 66.38 81 ALA A N 1
ATOM 686 C CA . ALA A 1 81 ? -9.662 1.497 23.752 1.00 66.38 81 ALA A CA 1
ATOM 687 C C . ALA A 1 81 ? -9.034 1.082 22.414 1.00 66.38 81 ALA A C 1
ATOM 689 O O . ALA A 1 81 ? -9.587 1.345 21.344 1.00 66.38 81 ALA A O 1
ATOM 690 N N . ILE A 1 82 ? -7.865 0.434 22.474 1.00 70.94 82 ILE A N 1
ATOM 691 C CA . ILE A 1 82 ? -7.181 -0.108 21.295 1.00 70.94 82 ILE A CA 1
ATOM 692 C C . ILE A 1 82 ? -8.197 -0.975 20.534 1.00 70.94 82 ILE A C 1
ATOM 694 O O . ILE A 1 82 ? -8.745 -1.918 21.118 1.00 70.94 82 ILE A O 1
ATOM 698 N N . PRO A 1 83 ? -8.479 -0.702 19.249 1.00 84.19 83 PRO A N 1
ATOM 699 C CA . PRO A 1 83 ? -9.608 -1.333 18.587 1.00 84.19 83 PRO A CA 1
ATOM 700 C C . PRO A 1 83 ? -9.338 -2.820 18.364 1.00 84.19 83 PRO A C 1
ATOM 702 O O . PRO A 1 83 ? -8.207 -3.223 18.087 1.00 84.19 83 PRO A O 1
ATOM 705 N N . GLN A 1 84 ? -10.388 -3.644 18.415 1.00 89.31 84 GLN A N 1
ATOM 706 C CA . GLN A 1 84 ? -10.291 -5.085 18.138 1.00 89.31 84 GLN A CA 1
ATOM 707 C C . GLN A 1 84 ? -9.913 -5.389 16.682 1.00 89.31 84 GLN A C 1
ATOM 709 O O . GLN A 1 84 ? -9.259 -6.395 16.387 1.00 89.31 84 GLN A O 1
ATOM 714 N N . VAL A 1 85 ? -10.331 -4.519 15.767 1.00 94.81 85 VAL A N 1
ATOM 715 C CA . VAL A 1 85 ? -10.064 -4.601 14.332 1.00 94.81 85 VAL A CA 1
ATOM 716 C C . VAL A 1 85 ? -9.351 -3.329 13.915 1.00 94.81 85 VAL A C 1
ATOM 718 O O . VAL A 1 85 ? -9.779 -2.243 14.282 1.00 94.81 85 VAL A O 1
ATOM 721 N N . LEU A 1 86 ? -8.278 -3.484 13.151 1.00 96.75 86 LEU A N 1
ATOM 722 C CA . LEU A 1 86 ? -7.513 -2.394 12.575 1.00 96.75 86 LEU A CA 1
ATOM 723 C C . LEU A 1 86 ? -7.843 -2.292 11.081 1.00 96.75 86 LEU A C 1
ATOM 725 O O . LEU A 1 86 ? -7.695 -3.280 10.352 1.00 96.75 86 LEU A O 1
ATOM 729 N N . ASN A 1 87 ? -8.265 -1.113 10.627 1.00 98.38 87 ASN A N 1
ATOM 730 C CA . ASN A 1 87 ? -8.529 -0.831 9.215 1.00 98.38 87 ASN A CA 1
ATOM 731 C C . ASN A 1 87 ? -7.383 -0.009 8.616 1.00 98.38 87 ASN A C 1
ATOM 733 O O . ASN A 1 87 ? -7.199 1.168 8.943 1.00 98.38 87 ASN A O 1
ATOM 737 N N . LEU A 1 88 ? -6.621 -0.626 7.714 1.00 98.75 88 LEU A N 1
ATOM 738 C CA . LEU A 1 88 ? -5.492 0.002 7.035 1.00 98.75 88 LEU A CA 1
ATOM 739 C C . LEU A 1 88 ? -5.858 0.293 5.582 1.00 98.75 88 LEU A C 1
ATOM 741 O O . LEU A 1 88 ? -6.161 -0.625 4.824 1.00 98.75 88 LEU A O 1
ATOM 745 N N . GLY A 1 89 ? -5.800 1.557 5.178 1.00 98.81 89 GLY A N 1
ATOM 746 C CA . GLY A 1 89 ? -5.948 1.986 3.791 1.00 98.81 89 GLY A CA 1
ATOM 747 C C . GLY A 1 89 ? -4.596 2.146 3.100 1.00 98.81 89 GLY A C 1
ATOM 748 O O . GLY A 1 89 ? -3.629 2.574 3.724 1.00 98.81 89 GLY A O 1
ATOM 749 N N . SER A 1 90 ? -4.523 1.855 1.804 1.00 98.88 90 SER A N 1
ATOM 750 C CA . SER A 1 90 ? -3.375 2.174 0.950 1.00 98.88 90 SER A CA 1
ATOM 751 C C . SER A 1 90 ? -3.854 2.822 -0.347 1.00 98.88 90 SER A C 1
ATOM 753 O O . SER A 1 90 ? -4.820 2.343 -0.946 1.00 98.88 90 SER A O 1
ATOM 755 N N . PHE A 1 91 ? -3.225 3.924 -0.763 1.00 98.75 91 PHE A N 1
ATOM 756 C CA . PHE A 1 91 ? -3.659 4.704 -1.917 1.00 98.75 91 PHE A CA 1
ATOM 757 C C . PHE A 1 91 ? -2.495 5.381 -2.660 1.00 98.75 91 PHE A C 1
ATOM 759 O O . PHE A 1 91 ? -1.937 6.375 -2.185 1.00 98.75 91 PHE A O 1
ATOM 766 N N . ASN A 1 92 ? -2.188 4.916 -3.875 1.00 98.62 92 ASN A N 1
ATOM 767 C CA . ASN A 1 92 ? -1.344 5.668 -4.801 1.00 98.62 92 ASN A CA 1
ATOM 768 C C . ASN A 1 92 ? -2.154 6.847 -5.370 1.00 98.62 92 ASN A C 1
ATOM 770 O O . ASN A 1 92 ? -3.153 6.676 -6.073 1.00 98.62 92 ASN A O 1
ATOM 774 N N . VAL A 1 93 ? -1.754 8.073 -5.035 1.00 97.94 93 VAL A N 1
ATOM 775 C CA . VAL A 1 93 ? -2.542 9.279 -5.346 1.00 97.94 93 VAL A CA 1
ATOM 776 C C . VAL A 1 93 ? -2.131 9.961 -6.642 1.00 97.94 93 VAL A C 1
ATOM 778 O O . VAL A 1 93 ? -2.833 10.882 -7.067 1.00 97.94 93 VAL A O 1
ATOM 781 N N . ASN A 1 94 ? -1.018 9.532 -7.248 1.00 96.56 94 ASN A N 1
ATOM 782 C CA . ASN A 1 94 ? -0.445 10.124 -8.455 1.00 96.56 94 ASN A CA 1
ATOM 783 C C . ASN A 1 94 ? -0.384 11.667 -8.383 1.00 96.56 94 ASN A C 1
ATOM 785 O O . ASN A 1 94 ? -0.889 12.400 -9.234 1.00 96.56 94 ASN A O 1
ATOM 789 N N . GLY A 1 95 ? 0.225 12.171 -7.312 1.00 97.00 95 GLY A N 1
ATOM 790 C CA . GLY A 1 95 ? 0.376 13.592 -7.025 1.00 97.00 95 GLY A CA 1
ATOM 791 C C . GLY A 1 95 ? -0.715 14.156 -6.120 1.00 97.00 95 GLY A C 1
ATOM 792 O O . GLY A 1 95 ? -1.811 14.519 -6.556 1.00 97.00 95 GLY A O 1
ATOM 793 N N . ILE A 1 96 ? -0.366 14.336 -4.845 1.00 97.19 96 ILE A N 1
ATOM 794 C CA . ILE A 1 96 ? -1.321 14.713 -3.801 1.00 97.19 96 ILE A CA 1
ATOM 795 C C . ILE A 1 96 ? -1.924 16.106 -4.020 1.00 97.19 96 ILE A C 1
ATOM 797 O O . ILE A 1 96 ? -3.135 16.274 -3.905 1.00 97.19 96 ILE A O 1
ATOM 801 N N . ARG A 1 97 ? -1.116 17.089 -4.436 1.00 95.44 97 ARG A N 1
ATOM 802 C CA . ARG A 1 97 ? -1.581 18.464 -4.699 1.00 95.44 97 ARG A CA 1
ATOM 803 C C . ARG A 1 97 ? -2.619 18.513 -5.816 1.00 95.44 97 ARG A C 1
ATOM 805 O O . ARG A 1 97 ? -3.685 19.106 -5.672 1.00 95.44 97 ARG A O 1
ATOM 812 N N . GLY A 1 98 ? -2.323 17.851 -6.936 1.00 95.25 98 GLY A N 1
ATOM 813 C CA . GLY A 1 98 ? -3.229 17.780 -8.082 1.00 95.25 98 GLY A CA 1
ATOM 814 C C . GLY A 1 98 ? -4.526 17.040 -7.754 1.00 95.25 98 GLY A C 1
ATOM 815 O O . GLY A 1 98 ? -5.586 17.385 -8.283 1.00 95.25 98 GLY A O 1
ATOM 816 N N . LEU A 1 99 ? -4.460 16.040 -6.873 1.00 96.38 99 LEU A N 1
ATOM 817 C CA . LEU A 1 99 ? -5.631 15.345 -6.357 1.00 96.38 99 LEU A CA 1
ATOM 818 C C . LEU A 1 99 ? -6.478 16.242 -5.445 1.00 96.38 99 LEU A C 1
ATOM 820 O O . LEU A 1 99 ? -7.675 16.379 -5.697 1.00 96.38 99 LEU A O 1
ATOM 824 N N . LEU A 1 100 ? -5.871 16.882 -4.445 1.00 96.06 100 LEU A N 1
ATOM 825 C CA . LEU A 1 100 ? -6.559 17.754 -3.488 1.00 96.06 100 LEU A CA 1
ATOM 826 C C . LEU A 1 100 ? -7.212 18.958 -4.170 1.00 96.06 100 LEU A C 1
ATOM 828 O O . LEU A 1 100 ? -8.361 19.265 -3.872 1.00 96.06 100 LEU A O 1
ATOM 832 N N . ARG A 1 101 ? -6.552 19.567 -5.163 1.00 96.06 101 ARG A N 1
ATOM 833 C CA . ARG A 1 101 ? -7.137 20.660 -5.959 1.00 96.06 101 ARG A CA 1
ATOM 834 C C . ARG A 1 101 ? -8.427 20.246 -6.672 1.00 96.06 101 ARG A C 1
ATOM 836 O O . ARG A 1 101 ? -9.367 21.026 -6.743 1.00 96.06 101 ARG A O 1
ATOM 843 N N . ARG A 1 102 ? -8.484 19.023 -7.211 1.00 96.12 102 ARG A N 1
ATOM 844 C CA . ARG A 1 102 ? -9.677 18.504 -7.908 1.00 96.12 102 ARG A CA 1
ATOM 845 C C . ARG A 1 102 ? -10.728 17.964 -6.942 1.00 96.12 102 ARG A C 1
ATOM 847 O O . ARG A 1 102 ? -11.917 18.015 -7.245 1.00 96.12 102 ARG A O 1
ATOM 854 N N . LYS A 1 103 ? -10.297 17.374 -5.824 1.00 96.12 103 LYS A N 1
ATOM 855 C CA . LYS A 1 103 ? -11.152 16.690 -4.845 1.00 96.12 103 LYS A CA 1
ATOM 856 C C . LYS A 1 103 ? -10.670 16.939 -3.408 1.00 96.12 103 LYS A C 1
ATOM 858 O O . LYS A 1 103 ? -10.099 16.033 -2.799 1.00 96.12 103 LYS A O 1
ATOM 863 N N . PRO A 1 104 ? -10.978 18.111 -2.826 1.00 95.31 104 PRO A N 1
ATOM 864 C CA . PRO A 1 104 ? -10.443 18.516 -1.522 1.00 95.31 104 PRO A CA 1
ATOM 865 C C . PRO A 1 104 ? -10.789 17.561 -0.373 1.00 95.31 104 PRO A C 1
ATOM 867 O O . PRO A 1 104 ? -9.991 17.350 0.530 1.00 95.31 104 PRO A O 1
ATOM 870 N N . LYS A 1 105 ? -11.971 16.931 -0.426 1.00 95.62 105 LYS A N 1
ATOM 871 C CA . LYS A 1 105 ? -12.481 16.049 0.638 1.00 95.62 105 LYS A CA 1
ATOM 872 C C . LYS A 1 105 ? -12.201 14.560 0.408 1.00 95.62 105 LYS A C 1
ATOM 874 O O . LYS A 1 105 ? -12.806 13.726 1.076 1.00 95.62 105 LYS A O 1
ATOM 879 N N . ILE A 1 106 ? -11.350 14.185 -0.555 1.00 97.06 106 ILE A N 1
ATOM 880 C CA . ILE A 1 106 ? -11.201 12.768 -0.936 1.00 97.06 106 ILE A CA 1
ATOM 881 C C . ILE A 1 106 ? -10.676 11.894 0.208 1.00 97.06 106 ILE A C 1
ATOM 883 O O . ILE A 1 106 ? -11.215 10.814 0.426 1.00 97.06 106 ILE A O 1
ATOM 887 N N . PHE A 1 107 ? -9.688 12.370 0.968 1.00 97.44 107 PHE A N 1
ATOM 888 C CA . PHE A 1 107 ? -9.129 11.611 2.088 1.00 97.44 107 PHE A CA 1
ATOM 889 C C . PHE A 1 107 ? -10.098 11.548 3.266 1.00 97.44 107 PHE A C 1
ATOM 891 O O . PHE A 1 107 ? -10.296 10.482 3.826 1.00 97.44 107 PHE A O 1
ATOM 898 N N . GLN A 1 108 ? -10.788 12.650 3.574 1.00 95.88 108 GLN A N 1
ATOM 899 C CA . GLN A 1 108 ? -11.842 12.675 4.596 1.00 95.88 108 GLN A CA 1
ATOM 900 C C . GLN A 1 108 ? -12.966 11.689 4.255 1.00 95.88 108 GLN A C 1
ATOM 902 O O . GLN A 1 108 ? -13.424 10.943 5.117 1.00 95.88 108 GLN A O 1
ATOM 907 N N . LYS A 1 109 ? -13.379 11.650 2.981 1.00 96.56 109 LYS A N 1
ATOM 908 C CA . LYS A 1 109 ? -14.344 10.673 2.468 1.00 96.56 109 LYS A CA 1
ATOM 909 C C . LYS A 1 109 ? -13.817 9.247 2.647 1.00 96.56 109 LYS A C 1
ATOM 911 O O . LYS A 1 109 ? -14.525 8.423 3.209 1.00 96.56 109 LYS A O 1
ATOM 916 N N . PHE A 1 110 ? -12.587 8.977 2.210 1.00 97.88 110 PHE A N 1
ATOM 917 C CA . PHE A 1 110 ? -11.980 7.648 2.286 1.00 97.88 110 PHE A CA 1
ATOM 918 C C . PHE A 1 110 ? -11.863 7.148 3.734 1.00 97.88 110 PHE A C 1
ATOM 920 O O . PHE A 1 110 ? -12.315 6.050 4.041 1.00 97.88 110 PHE A O 1
ATOM 927 N N . ILE A 1 111 ? -11.352 7.986 4.636 1.00 97.31 111 ILE A N 1
ATOM 928 C CA . ILE A 1 111 ? -11.218 7.674 6.062 1.00 97.31 111 ILE A CA 1
ATOM 929 C C . ILE A 1 111 ? -12.581 7.396 6.690 1.00 97.31 111 ILE A C 1
ATOM 931 O O . ILE A 1 111 ? -12.737 6.396 7.385 1.00 97.31 111 ILE A O 1
ATOM 935 N N . LYS A 1 112 ? -13.578 8.247 6.423 1.00 96.25 112 LYS A N 1
ATOM 936 C CA . LYS A 1 112 ? -14.908 8.122 7.026 1.00 96.25 112 LYS A CA 1
ATOM 937 C C . LYS A 1 112 ? -15.691 6.920 6.501 1.00 96.25 112 LYS A C 1
ATOM 939 O O . LYS A 1 112 ? -16.308 6.216 7.289 1.00 96.25 112 LYS A O 1
ATOM 944 N N . GLU A 1 113 ? -15.703 6.692 5.189 1.00 97.31 113 GLU A N 1
ATOM 945 C CA . GLU A 1 113 ? -16.490 5.607 4.584 1.00 97.31 113 GLU A CA 1
ATOM 946 C C . GLU A 1 113 ? -15.946 4.220 4.928 1.00 97.31 113 GLU A C 1
ATOM 948 O O . GLU A 1 113 ? -16.728 3.281 5.067 1.00 97.31 113 GLU A O 1
ATOM 953 N N . TYR A 1 114 ? -14.628 4.104 5.102 1.00 97.31 114 TYR A N 1
ATOM 954 C CA . TYR A 1 114 ? -13.955 2.836 5.386 1.00 97.31 114 TYR A CA 1
ATOM 955 C C . TYR A 1 114 ? -13.465 2.711 6.833 1.00 97.31 114 TYR A C 1
ATOM 957 O O . TYR A 1 114 ? -12.801 1.731 7.160 1.00 97.31 114 TYR A O 1
ATOM 965 N N . ASN A 1 115 ? -13.807 3.679 7.691 1.00 96.56 115 ASN A N 1
ATOM 966 C CA . ASN A 1 115 ? -13.410 3.754 9.097 1.00 96.56 115 ASN A CA 1
ATOM 967 C C . ASN A 1 115 ? -11.915 3.462 9.310 1.00 96.56 115 ASN A C 1
ATOM 969 O O . ASN A 1 115 ? -11.549 2.554 10.056 1.00 96.56 115 ASN A O 1
ATOM 973 N N . LEU A 1 116 ? -11.058 4.183 8.584 1.00 97.62 116 LEU A N 1
ATOM 974 C CA . LEU A 1 116 ? -9.620 3.923 8.598 1.00 97.62 116 LEU A CA 1
ATOM 975 C C . LEU A 1 116 ? -8.992 4.336 9.926 1.00 97.62 116 LEU A C 1
ATOM 977 O O . LEU A 1 116 ? -9.334 5.377 10.488 1.00 97.62 116 LEU A O 1
ATOM 981 N N . ASP A 1 117 ? -8.018 3.551 10.364 1.00 97.62 117 ASP A N 1
ATOM 982 C CA . ASP A 1 117 ? -7.155 3.861 11.505 1.00 97.62 117 ASP A CA 1
ATOM 983 C C . ASP A 1 117 ? -5.752 4.250 11.054 1.00 97.62 117 ASP A C 1
ATOM 985 O O . ASP A 1 117 ? -5.082 5.071 11.680 1.00 97.62 117 ASP A O 1
ATOM 989 N N . ILE A 1 118 ? -5.318 3.673 9.932 1.00 98.50 118 ILE A N 1
ATOM 990 C CA . ILE A 1 118 ? -4.054 3.993 9.284 1.00 98.50 118 ILE A CA 1
ATOM 991 C C . ILE A 1 118 ? -4.296 4.144 7.784 1.00 98.50 118 ILE A C 1
ATOM 993 O O . ILE A 1 118 ? -5.021 3.356 7.180 1.00 98.50 118 ILE A O 1
ATOM 997 N N . MET A 1 119 ? -3.681 5.146 7.164 1.00 98.56 119 MET A N 1
ATOM 998 C CA . MET A 1 119 ? -3.737 5.389 5.728 1.00 98.56 119 MET A CA 1
ATOM 999 C C . MET A 1 119 ? -2.329 5.591 5.169 1.00 98.56 119 MET A C 1
ATOM 1001 O O . MET A 1 119 ? -1.626 6.537 5.517 1.00 98.56 119 MET A O 1
ATOM 1005 N N . CYS A 1 120 ? -1.930 4.713 4.260 1.00 98.88 120 CYS A N 1
ATOM 1006 C CA . CYS A 1 120 ? -0.679 4.777 3.523 1.00 98.88 120 CYS A CA 1
ATOM 1007 C C . CYS A 1 120 ? -0.907 5.424 2.154 1.00 98.88 120 CYS A C 1
ATOM 1009 O O . CYS A 1 120 ? -1.827 5.056 1.427 1.00 98.88 120 CYS A O 1
ATOM 1011 N N . VAL A 1 121 ? -0.063 6.385 1.795 1.00 98.75 121 VAL A N 1
ATOM 1012 C CA . VAL A 1 121 ? -0.156 7.136 0.541 1.00 98.75 121 VAL A CA 1
ATOM 1013 C C . VAL A 1 121 ? 1.144 6.994 -0.242 1.00 98.75 121 VAL A C 1
ATOM 1015 O O . VAL A 1 121 ? 2.232 7.094 0.332 1.00 98.75 121 VAL A O 1
ATOM 1018 N N . GLN A 1 122 ? 1.038 6.756 -1.548 1.00 98.69 122 GLN A N 1
ATOM 1019 C CA . GLN A 1 122 ? 2.170 6.647 -2.475 1.00 98.69 122 GLN A CA 1
ATOM 1020 C C . GLN A 1 122 ? 2.064 7.684 -3.596 1.00 98.69 122 GLN A C 1
ATOM 1022 O O . GLN A 1 122 ? 0.980 8.193 -3.874 1.00 98.69 122 GLN A O 1
ATOM 1027 N N . GLU A 1 123 ? 3.194 7.997 -4.231 1.00 97.62 123 GLU A N 1
ATOM 1028 C CA . GLU A 1 123 ? 3.321 9.054 -5.243 1.00 97.62 123 GLU A CA 1
ATOM 1029 C C . GLU A 1 123 ? 2.787 10.407 -4.766 1.00 97.62 123 GLU A C 1
ATOM 1031 O O . GLU A 1 123 ? 1.994 11.069 -5.440 1.00 97.62 123 GLU A O 1
ATOM 1036 N N . THR A 1 124 ? 3.234 10.857 -3.593 1.00 97.75 124 THR A N 1
ATOM 1037 C CA . THR A 1 124 ? 2.819 12.166 -3.074 1.00 97.75 124 THR A CA 1
ATOM 1038 C C . THR A 1 124 ? 3.250 13.311 -4.002 1.00 97.75 124 THR A C 1
ATOM 1040 O O . THR A 1 124 ? 2.492 14.268 -4.172 1.00 97.75 124 THR A O 1
ATOM 1043 N N . LYS A 1 125 ? 4.412 13.200 -4.669 1.00 96.69 125 LYS A N 1
ATOM 1044 C CA . LYS A 1 125 ? 4.962 14.184 -5.631 1.00 96.69 125 LYS A CA 1
ATOM 1045 C C . LYS A 1 125 ? 5.041 15.602 -5.058 1.00 96.69 125 LYS A C 1
ATOM 1047 O O . LYS A 1 125 ? 4.796 16.601 -5.746 1.00 96.69 125 LYS A O 1
ATOM 1052 N N . THR A 1 126 ? 5.393 15.694 -3.783 1.00 94.50 126 THR A N 1
ATOM 1053 C CA . THR A 1 126 ? 5.581 16.957 -3.067 1.00 94.50 126 THR A CA 1
ATOM 1054 C C . THR A 1 126 ? 6.836 16.908 -2.202 1.00 94.50 126 THR A C 1
ATOM 1056 O O . THR A 1 126 ? 7.310 15.817 -1.899 1.00 94.50 126 THR A O 1
ATOM 1059 N N . GLN A 1 127 ? 7.348 18.089 -1.852 1.00 89.94 127 GLN A N 1
ATOM 1060 C CA . GLN A 1 127 ? 8.416 18.278 -0.866 1.00 89.94 127 GLN A CA 1
ATOM 1061 C C . GLN A 1 127 ? 7.904 18.815 0.470 1.00 89.94 127 GLN A C 1
ATOM 1063 O O . GLN A 1 127 ? 8.649 18.787 1.436 1.00 89.94 127 GLN A O 1
ATOM 1068 N N . LYS A 1 128 ? 6.648 19.273 0.529 1.00 87.44 128 LYS A N 1
ATOM 1069 C CA . LYS A 1 128 ? 6.034 19.815 1.743 1.00 87.44 128 LYS A CA 1
ATOM 1070 C C . LYS A 1 128 ? 4.992 18.854 2.298 1.00 87.44 128 LYS A C 1
ATOM 1072 O O . LYS A 1 128 ? 4.445 18.024 1.565 1.00 87.44 128 LYS A O 1
ATOM 1077 N N . HIS A 1 129 ? 4.665 18.994 3.575 1.00 89.00 129 HIS A N 1
ATOM 1078 C CA . HIS A 1 129 ? 3.539 18.285 4.183 1.00 89.00 129 HIS A CA 1
ATOM 1079 C C . HIS A 1 129 ? 2.211 18.943 3.762 1.00 89.00 129 HIS A C 1
ATOM 1081 O O . HIS A 1 129 ? 1.711 19.857 4.403 1.00 89.00 129 HIS A O 1
ATOM 1087 N N . GLU A 1 130 ? 1.645 18.486 2.643 1.00 83.94 130 GLU A N 1
ATOM 1088 C CA . GLU A 1 130 ? 0.471 19.108 1.990 1.00 83.94 130 GLU A CA 1
ATOM 1089 C C . GLU A 1 130 ? -0.881 18.740 2.621 1.00 83.94 130 GLU A C 1
ATOM 1091 O O . GLU A 1 130 ? -1.920 19.260 2.215 1.00 83.94 130 GLU A O 1
ATOM 1096 N N . LEU A 1 131 ? -0.907 17.768 3.535 1.00 90.62 131 LEU A N 1
ATOM 1097 C CA . LEU A 1 131 ? -2.143 17.215 4.078 1.00 90.62 131 LEU A CA 1
ATOM 1098 C C . LEU A 1 131 ? -2.033 17.076 5.591 1.00 90.62 131 LEU A C 1
ATOM 1100 O O . LEU A 1 131 ? -1.195 16.331 6.087 1.00 90.62 131 LEU A O 1
ATOM 1104 N N . ASN A 1 132 ? -2.937 17.747 6.296 1.00 91.50 132 ASN A N 1
ATOM 1105 C CA . ASN A 1 132 ? -3.180 17.537 7.714 1.00 91.50 132 ASN A CA 1
ATOM 1106 C C . ASN A 1 132 ? -4.591 16.957 7.886 1.00 91.50 132 ASN A C 1
ATOM 1108 O O . ASN A 1 132 ? -5.550 17.440 7.274 1.00 91.50 132 ASN A O 1
ATOM 1112 N N . ILE A 1 133 ? -4.712 15.889 8.669 1.00 92.44 133 ILE A N 1
ATOM 1113 C CA . ILE A 1 133 ? -5.974 15.209 8.951 1.00 92.44 133 ILE A CA 1
ATOM 1114 C C . ILE A 1 133 ? -6.148 15.205 10.466 1.00 92.44 133 ILE A C 1
ATOM 1116 O O . ILE A 1 133 ? -5.337 14.630 11.182 1.00 92.44 133 ILE A O 1
ATOM 1120 N N . ALA A 1 134 ? -7.228 15.824 10.943 1.00 90.12 134 ALA A N 1
ATOM 1121 C CA . ALA A 1 134 ? -7.547 15.847 12.366 1.00 90.12 134 ALA A CA 1
ATOM 1122 C C . ALA A 1 134 ? -7.630 14.419 12.939 1.00 90.12 134 ALA A C 1
ATOM 1124 O O . ALA A 1 134 ? -8.267 13.548 12.342 1.00 90.12 134 ALA A O 1
ATOM 1125 N N . GLY A 1 135 ? -6.979 14.198 14.084 1.00 90.31 135 GLY A N 1
ATOM 1126 C CA . GLY A 1 135 ? -6.901 12.893 14.750 1.00 90.31 135 GLY A CA 1
ATOM 1127 C C . GLY A 1 135 ? -5.898 11.910 14.136 1.00 90.31 135 GLY A C 1
ATOM 1128 O O . GLY A 1 135 ? -5.912 10.740 14.497 1.00 90.31 135 GLY A O 1
ATOM 1129 N N . PHE A 1 136 ? -5.054 12.342 13.192 1.00 95.75 136 PHE A N 1
ATOM 1130 C CA . PHE A 1 136 ? -4.008 11.504 12.608 1.00 95.75 136 PHE A CA 1
ATOM 1131 C C . PHE A 1 136 ? -2.648 12.198 12.677 1.00 95.75 136 PHE A C 1
ATOM 1133 O O . PHE A 1 136 ? -2.451 13.268 12.098 1.00 95.75 136 PHE A O 1
ATOM 1140 N N . SER A 1 137 ? -1.675 11.522 13.276 1.00 95.19 137 SER A N 1
ATOM 1141 C CA . SER A 1 137 ? -0.256 11.828 13.102 1.00 95.19 137 SER A CA 1
ATOM 1142 C C . SER A 1 137 ? 0.167 11.472 11.675 1.00 95.19 137 SER A C 1
ATOM 1144 O O . SER A 1 137 ? -0.302 10.476 11.114 1.00 95.19 137 SER A O 1
ATOM 1146 N N . SER A 1 138 ? 1.050 12.268 11.063 1.00 95.62 138 SER A N 1
ATOM 1147 C CA . SER A 1 138 ? 1.518 12.030 9.690 1.00 95.62 138 SER A CA 1
ATOM 1148 C C . SER A 1 138 ? 3.039 11.971 9.588 1.00 95.62 138 SER A C 1
ATOM 1150 O O . SER A 1 138 ? 3.748 12.763 10.202 1.00 95.62 138 SER A O 1
ATOM 1152 N N . TYR A 1 139 ? 3.532 11.035 8.780 1.00 96.00 139 TYR A N 1
ATOM 1153 C CA . TYR A 1 139 ? 4.952 10.809 8.522 1.00 96.00 139 TYR A CA 1
ATOM 1154 C C . TYR A 1 139 ? 5.185 10.785 7.022 1.00 96.00 139 TYR A C 1
ATOM 1156 O O . TYR A 1 139 ? 4.516 10.034 6.310 1.00 96.00 139 TYR A O 1
ATOM 1164 N N . TRP A 1 140 ? 6.136 11.575 6.538 1.00 95.69 140 TRP A N 1
ATOM 1165 C CA . TRP A 1 140 ? 6.358 11.786 5.111 1.00 95.69 140 TRP A CA 1
ATOM 1166 C C . TRP A 1 140 ? 7.781 11.416 4.728 1.00 95.69 140 TRP A C 1
ATOM 1168 O O . TRP A 1 140 ? 8.724 11.615 5.481 1.00 95.69 140 TRP A O 1
ATOM 1178 N N . ASN A 1 141 ? 7.942 10.879 3.528 1.00 94.12 141 ASN A N 1
ATOM 1179 C CA . ASN A 1 141 ? 9.237 10.581 2.945 1.00 94.12 141 ASN A CA 1
ATOM 1180 C C . ASN A 1 141 ? 9.200 10.998 1.493 1.00 94.12 141 ASN A C 1
ATOM 1182 O O . ASN A 1 141 ? 8.746 10.256 0.625 1.00 94.12 141 ASN A O 1
ATOM 1186 N N . HIS A 1 142 ? 9.642 12.217 1.239 1.00 93.31 142 HIS A N 1
ATOM 1187 C CA . HIS A 1 142 ? 9.648 12.774 -0.094 1.00 93.31 142 HIS A CA 1
ATOM 1188 C C . HIS A 1 142 ? 10.946 12.435 -0.848 1.00 93.31 142 HIS A C 1
ATOM 1190 O O . HIS A 1 142 ? 11.957 12.000 -0.282 1.00 93.31 142 HIS A O 1
ATOM 1196 N N . SER A 1 143 ? 10.894 12.595 -2.167 1.00 92.50 143 SER A N 1
ATOM 1197 C CA . SER A 1 143 ? 12.008 12.304 -3.071 1.00 92.50 143 SER A CA 1
ATOM 1198 C C . SER A 1 143 ? 13.028 13.438 -3.042 1.00 92.50 143 SER A C 1
ATOM 1200 O O . SER A 1 143 ? 12.742 14.534 -3.518 1.00 92.50 143 SER A O 1
ATOM 1202 N N . ILE A 1 144 ? 14.238 13.157 -2.562 1.00 88.56 144 ILE A N 1
ATOM 1203 C CA . ILE A 1 144 ? 15.368 14.098 -2.596 1.00 88.56 144 ILE A CA 1
ATOM 1204 C C . ILE A 1 144 ? 16.041 14.054 -3.974 1.00 88.56 144 ILE A C 1
ATOM 1206 O O . ILE A 1 144 ? 16.448 15.085 -4.500 1.00 88.56 144 ILE A O 1
ATOM 1210 N N . ALA A 1 145 ? 16.100 12.872 -4.601 1.00 86.88 145 ALA A N 1
ATOM 1211 C CA . ALA A 1 145 ? 16.734 12.684 -5.909 1.00 86.88 145 ALA A CA 1
ATOM 1212 C C . ALA A 1 145 ? 16.068 13.500 -7.030 1.00 86.88 145 ALA A C 1
ATOM 1214 O O . ALA A 1 145 ? 16.733 13.943 -7.962 1.00 86.88 145 ALA A O 1
ATOM 1215 N N . ARG A 1 146 ? 14.743 13.680 -6.961 1.00 89.50 146 ARG A N 1
ATOM 1216 C CA . ARG A 1 146 ? 13.979 14.448 -7.954 1.00 89.50 146 ARG A CA 1
ATOM 1217 C C . ARG A 1 146 ? 12.741 15.086 -7.337 1.00 89.50 146 ARG A C 1
ATOM 1219 O O .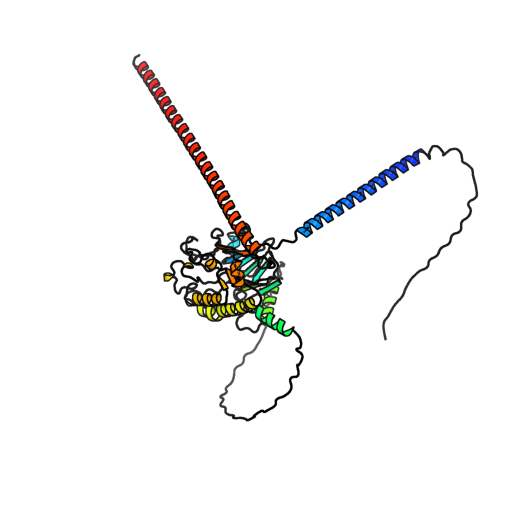 ARG A 1 146 ? 11.859 14.366 -6.858 1.00 89.50 146 ARG A O 1
ATOM 1226 N N . LYS A 1 147 ? 12.652 16.419 -7.409 1.00 90.75 147 LYS A N 1
ATOM 1227 C CA . LYS A 1 147 ? 11.480 17.181 -6.952 1.00 90.75 147 LYS A CA 1
ATOM 1228 C C . LYS A 1 147 ? 10.227 16.768 -7.731 1.00 90.75 147 LYS A C 1
ATOM 1230 O O . LYS A 1 147 ? 10.274 16.598 -8.945 1.00 90.75 147 LYS A O 1
ATOM 1235 N N . GLY A 1 148 ? 9.110 16.584 -7.024 1.00 89.75 148 GLY A N 1
ATOM 1236 C CA . GLY A 1 148 ? 7.805 16.281 -7.629 1.00 89.75 148 GLY A CA 1
ATOM 1237 C C . GLY A 1 148 ? 7.665 14.893 -8.269 1.00 89.75 148 GLY A C 1
ATOM 1238 O O . GLY A 1 148 ? 6.764 14.697 -9.077 1.00 89.75 148 GLY A O 1
ATOM 1239 N N . TYR A 1 149 ? 8.542 13.933 -7.953 1.00 88.75 149 TYR A N 1
ATOM 1240 C CA . TYR A 1 149 ? 8.557 12.640 -8.646 1.00 88.75 149 TYR A CA 1
ATOM 1241 C C . TYR A 1 149 ? 7.849 11.494 -7.921 1.00 88.75 149 TYR A C 1
ATOM 1243 O O . TYR A 1 149 ? 6.928 10.890 -8.456 1.00 88.75 149 TYR A O 1
ATOM 1251 N N . SER A 1 150 ? 8.354 11.140 -6.750 1.00 94.94 150 SER A N 1
ATOM 1252 C CA . SER A 1 150 ? 7.952 9.968 -5.979 1.00 94.94 150 SER A CA 1
ATOM 1253 C C . SER A 1 150 ? 7.421 10.484 -4.639 1.00 94.94 150 SER A C 1
ATOM 1255 O O . SER A 1 150 ? 6.824 11.563 -4.586 1.00 94.94 150 SER A O 1
ATOM 1257 N N . GLY A 1 151 ? 7.638 9.750 -3.565 1.00 96.50 151 GLY A N 1
ATOM 1258 C CA . GLY A 1 151 ? 7.299 10.149 -2.218 1.00 96.50 151 GLY A CA 1
ATOM 1259 C C . GLY A 1 151 ? 6.179 9.299 -1.648 1.00 96.50 151 GLY A C 1
ATOM 1260 O O . GLY A 1 151 ? 5.256 8.876 -2.349 1.00 96.50 151 GLY A O 1
ATOM 1261 N N . THR A 1 152 ? 6.282 9.053 -0.355 1.00 97.94 152 THR A N 1
ATOM 1262 C CA . THR A 1 152 ? 5.349 8.248 0.425 1.00 97.94 152 THR A CA 1
ATOM 1263 C C . THR A 1 152 ? 4.946 9.014 1.678 1.00 97.94 152 THR A C 1
ATOM 1265 O O . THR A 1 152 ? 5.666 9.904 2.132 1.00 97.94 152 THR A O 1
ATOM 1268 N N . ALA A 1 153 ? 3.773 8.701 2.218 1.00 98.19 153 ALA A N 1
ATOM 1269 C CA . ALA A 1 153 ? 3.324 9.212 3.507 1.00 98.19 153 ALA A CA 1
ATOM 1270 C C . ALA A 1 153 ? 2.494 8.159 4.248 1.00 98.19 153 ALA A C 1
ATOM 1272 O O . ALA A 1 153 ? 1.874 7.298 3.621 1.00 98.19 153 ALA A O 1
ATOM 1273 N N . ILE A 1 154 ? 2.486 8.203 5.575 1.00 98.56 154 ILE A N 1
ATOM 1274 C CA . ILE A 1 154 ? 1.609 7.389 6.420 1.00 98.56 154 ILE A CA 1
ATOM 1275 C C . ILE A 1 154 ? 0.904 8.317 7.401 1.00 98.56 154 ILE A C 1
ATOM 1277 O O . ILE A 1 154 ? 1.560 9.095 8.085 1.00 98.56 154 ILE A O 1
ATOM 1281 N N . PHE A 1 155 ? -0.417 8.201 7.471 1.00 98.38 155 PHE A N 1
ATOM 1282 C CA . PHE A 1 155 ? -1.275 8.853 8.452 1.00 98.38 155 PHE A CA 1
ATOM 1283 C C . PHE A 1 155 ? -1.776 7.784 9.413 1.00 98.38 155 PHE A C 1
ATOM 1285 O O . PHE A 1 155 ? -2.294 6.768 8.954 1.00 98.38 155 PHE A O 1
ATOM 1292 N N . THR A 1 156 ? -1.647 7.978 10.718 1.00 97.62 156 THR A N 1
ATOM 1293 C CA . THR A 1 156 ? -2.034 6.988 11.732 1.00 97.62 156 THR A CA 1
ATOM 1294 C C . THR A 1 156 ? -2.683 7.674 12.925 1.00 97.62 156 THR A C 1
ATOM 1296 O O . THR A 1 156 ? -2.205 8.719 13.355 1.00 97.62 156 THR A O 1
ATOM 1299 N N . LYS A 1 157 ? -3.749 7.081 13.471 1.00 95.31 157 LYS A N 1
ATOM 1300 C CA . LYS A 1 157 ? -4.309 7.491 14.772 1.00 95.31 157 LYS A CA 1
ATOM 1301 C C . LYS A 1 157 ? -3.392 7.129 15.944 1.00 95.31 157 LYS A C 1
ATOM 1303 O O . LYS A 1 157 ? -3.460 7.745 16.992 1.00 95.31 157 LYS A O 1
ATOM 1308 N N . TYR A 1 158 ? -2.542 6.117 15.761 1.00 93.44 158 TYR A N 1
ATOM 1309 C CA . TYR A 1 158 ? -1.675 5.583 16.811 1.00 93.44 158 TYR A CA 1
ATOM 1310 C C . TYR A 1 158 ? -0.233 6.009 16.614 1.00 93.44 158 TYR A C 1
ATOM 1312 O O . TYR A 1 158 ? 0.303 5.866 15.506 1.00 93.44 158 TYR A O 1
ATOM 1320 N N . ASP A 1 159 ? 0.413 6.408 17.702 1.00 90.88 159 ASP A N 1
ATOM 1321 C CA . ASP A 1 159 ? 1.826 6.742 17.678 1.00 90.88 159 ASP A CA 1
ATOM 1322 C C . ASP A 1 159 ? 2.691 5.480 17.515 1.00 90.88 159 ASP A C 1
ATOM 1324 O O . ASP A 1 159 ? 2.545 4.496 18.253 1.00 90.88 159 ASP A O 1
ATOM 1328 N N . PRO A 1 160 ? 3.596 5.460 16.524 1.00 95.06 160 PRO A N 1
ATOM 1329 C CA . PRO A 1 160 ? 4.557 4.389 16.370 1.00 95.06 160 PRO A CA 1
ATOM 1330 C C . PRO A 1 160 ? 5.654 4.504 17.434 1.00 95.06 160 PRO A C 1
ATOM 1332 O O . PRO A 1 160 ? 6.090 5.592 17.799 1.00 95.06 160 PRO A O 1
ATOM 1335 N N . ILE A 1 161 ? 6.199 3.362 17.848 1.00 94.19 161 ILE A N 1
ATOM 1336 C CA . ILE A 1 161 ? 7.401 3.298 18.695 1.00 94.19 161 ILE A CA 1
ATOM 1337 C C . ILE A 1 161 ? 8.575 3.958 17.974 1.00 94.19 161 ILE A C 1
ATOM 1339 O O . ILE A 1 161 ? 9.428 4.602 18.585 1.00 94.19 161 ILE A O 1
ATOM 1343 N N . LYS A 1 162 ? 8.657 3.734 16.660 1.00 92.94 162 LYS A N 1
ATOM 1344 C CA . LYS A 1 162 ? 9.741 4.250 15.838 1.00 92.94 162 LYS A CA 1
ATOM 1345 C C . LYS A 1 162 ? 9.352 4.358 14.373 1.00 92.94 162 LYS A C 1
ATOM 1347 O O . LYS A 1 162 ? 8.577 3.555 13.860 1.00 92.94 162 LYS A O 1
ATOM 1352 N N . VAL A 1 163 ? 9.970 5.320 13.696 1.00 92.81 163 VAL A N 1
ATOM 1353 C CA . VAL A 1 163 ? 9.828 5.555 12.259 1.00 92.81 163 VAL A CA 1
ATOM 1354 C C . VAL A 1 163 ? 11.163 5.317 11.566 1.00 92.81 163 VAL A C 1
ATOM 1356 O O . VAL A 1 163 ? 12.218 5.713 12.064 1.00 92.81 163 VAL A O 1
ATOM 1359 N N . TYR A 1 164 ? 11.116 4.658 10.413 1.00 93.12 164 TYR A N 1
ATOM 1360 C CA . TYR A 1 164 ? 12.273 4.384 9.573 1.00 93.12 164 TYR A CA 1
ATOM 1361 C C . TYR A 1 164 ? 12.002 4.845 8.145 1.00 93.12 164 TYR A C 1
ATOM 1363 O O . TYR A 1 164 ? 10.974 4.510 7.555 1.00 93.12 164 TYR A O 1
ATOM 1371 N N . TYR A 1 165 ? 12.966 5.560 7.573 1.00 90.88 165 TYR A N 1
ATOM 1372 C CA . TYR A 1 165 ? 12.907 6.059 6.204 1.00 90.88 165 TYR A CA 1
ATOM 1373 C C . TYR A 1 165 ? 13.881 5.279 5.319 1.00 90.88 165 TYR A C 1
ATOM 1375 O O . TYR A 1 165 ? 15.056 5.120 5.665 1.00 90.88 165 TYR A O 1
ATOM 1383 N N . GLY A 1 166 ? 13.392 4.756 4.195 1.00 90.31 166 GLY A N 1
ATOM 1384 C CA . GLY A 1 166 ? 14.183 3.941 3.274 1.00 90.31 166 GLY A CA 1
ATOM 1385 C C . GLY A 1 166 ? 14.545 2.539 3.785 1.00 90.31 166 GLY A C 1
ATOM 1386 O O . GLY A 1 166 ? 14.176 2.118 4.881 1.00 90.31 166 GLY A O 1
ATOM 1387 N N . LEU A 1 167 ? 15.303 1.799 2.970 1.00 86.00 167 LEU A N 1
ATOM 1388 C CA . LEU A 1 167 ? 15.656 0.389 3.220 1.00 86.00 167 LEU A CA 1
ATOM 1389 C C . LEU A 1 167 ? 16.858 0.194 4.165 1.00 86.00 167 LEU A C 1
ATOM 1391 O O . LEU A 1 167 ? 17.066 -0.892 4.713 1.00 86.00 167 LEU A O 1
ATOM 1395 N N . ASP A 1 168 ? 17.657 1.238 4.369 1.00 71.56 168 ASP A N 1
ATOM 1396 C CA . ASP A 1 168 ? 18.966 1.144 5.023 1.00 71.56 168 ASP A CA 1
ATOM 1397 C C . ASP A 1 168 ? 18.979 1.607 6.484 1.00 71.56 168 ASP A C 1
ATOM 1399 O O . ASP A 1 168 ? 19.807 1.145 7.279 1.00 71.56 168 ASP A O 1
ATOM 1403 N N . SER A 1 169 ? 18.015 2.442 6.873 1.00 64.50 169 SER A N 1
ATOM 1404 C CA . SER A 1 169 ? 17.883 3.017 8.221 1.00 64.50 169 SER A CA 1
ATOM 1405 C C . SER A 1 169 ? 17.727 1.965 9.327 1.00 64.50 169 SER A C 1
ATOM 1407 O O . SER A 1 169 ? 18.086 2.197 10.482 1.00 64.50 169 SER A O 1
ATOM 1409 N N . PHE A 1 170 ? 17.265 0.759 8.991 1.00 59.56 170 PHE A N 1
ATOM 1410 C CA . PHE A 1 170 ? 17.180 -0.344 9.950 1.00 59.56 170 PHE A CA 1
ATOM 1411 C C . PHE A 1 170 ? 18.528 -1.042 10.198 1.00 59.56 170 PHE A C 1
ATOM 1413 O O . PHE A 1 170 ? 18.814 -1.517 11.300 1.00 59.56 170 PHE A O 1
ATOM 1420 N N . GLY A 1 171 ? 19.387 -1.116 9.176 1.00 57.12 171 GLY A N 1
ATOM 1421 C CA . GLY A 1 171 ? 20.686 -1.785 9.269 1.00 57.12 171 GLY A CA 1
ATOM 1422 C C . GLY A 1 171 ? 21.666 -1.055 10.187 1.00 57.12 171 GLY A C 1
ATOM 1423 O O . GLY A 1 171 ? 22.396 -1.703 10.939 1.00 57.12 171 GLY A O 1
ATOM 1424 N N . SER A 1 172 ? 21.652 0.278 10.158 1.00 55.62 172 SER A N 1
ATOM 1425 C CA . SER A 1 172 ? 22.430 1.126 11.067 1.00 55.62 172 SER A CA 1
ATOM 1426 C C . SER A 1 172 ? 21.966 0.987 12.521 1.00 55.62 172 SER A C 1
ATOM 1428 O O . SER A 1 172 ? 22.800 0.884 13.419 1.00 55.62 172 SER A O 1
ATOM 1430 N N . PHE A 1 173 ? 20.657 0.858 12.763 1.00 54.09 173 PHE A N 1
ATOM 1431 C CA . PHE A 1 173 ? 20.110 0.627 14.103 1.00 54.09 173 PHE A CA 1
ATOM 1432 C C . PHE A 1 173 ? 20.545 -0.714 14.716 1.00 54.09 173 PHE A C 1
ATOM 1434 O O . PHE A 1 173 ? 20.968 -0.755 15.872 1.00 54.09 173 PHE A O 1
ATOM 1441 N N . LEU A 1 174 ? 20.499 -1.811 13.951 1.00 55.00 174 LEU A N 1
ATOM 1442 C CA . LEU A 1 174 ? 20.959 -3.117 14.443 1.00 55.00 174 LEU A CA 1
ATOM 1443 C C . LEU A 1 174 ? 22.457 -3.118 14.791 1.00 55.00 174 LEU A C 1
ATOM 1445 O O . LEU A 1 174 ? 22.858 -3.765 15.759 1.00 55.00 174 LEU A O 1
ATOM 1449 N N . LYS A 1 175 ? 23.281 -2.376 14.037 1.00 55.66 175 LYS A N 1
ATOM 1450 C CA . LYS A 1 175 ? 24.703 -2.179 14.366 1.00 55.66 175 LYS A CA 1
ATOM 1451 C C . LYS A 1 175 ? 24.871 -1.368 15.656 1.00 55.66 175 LYS A C 1
ATOM 1453 O O . LYS A 1 175 ? 25.644 -1.774 16.514 1.00 55.66 175 LYS A O 1
ATOM 1458 N N . ALA A 1 176 ? 24.096 -0.298 15.840 1.00 52.66 176 ALA A N 1
ATOM 1459 C CA . ALA A 1 176 ? 24.130 0.517 17.056 1.00 52.66 176 ALA A CA 1
ATOM 1460 C C . ALA A 1 176 ? 23.706 -0.259 18.320 1.00 52.66 176 ALA A C 1
ATOM 1462 O O . ALA A 1 176 ? 24.292 -0.055 19.380 1.00 52.66 176 ALA A O 1
ATOM 1463 N N . LYS A 1 177 ? 22.742 -1.189 18.217 1.00 50.38 177 LYS A N 1
ATOM 1464 C CA . LYS A 1 177 ? 22.375 -2.088 19.330 1.00 50.38 177 LYS A CA 1
ATOM 1465 C C . LYS A 1 177 ? 23.471 -3.106 19.663 1.00 50.38 177 LYS A C 1
ATOM 1467 O O . LYS A 1 177 ? 23.694 -3.361 20.839 1.00 50.38 177 LYS A O 1
ATOM 1472 N N . LYS A 1 178 ? 24.188 -3.644 18.665 1.00 48.81 178 LYS A N 1
ATOM 1473 C CA . LYS A 1 178 ? 25.342 -4.533 18.908 1.00 48.81 178 LYS A CA 1
ATOM 1474 C C . LYS A 1 178 ? 26.516 -3.827 19.594 1.00 48.81 178 LYS A C 1
ATOM 1476 O O . LYS A 1 178 ? 27.234 -4.470 20.340 1.00 48.81 178 LYS A O 1
ATOM 1481 N N . ILE A 1 179 ? 26.688 -2.524 19.371 1.00 47.69 179 ILE A N 1
ATOM 1482 C CA . ILE A 1 179 ? 27.750 -1.724 20.008 1.00 47.69 179 ILE A CA 1
ATOM 1483 C C . ILE A 1 179 ? 27.412 -1.394 21.479 1.00 47.69 179 ILE A C 1
ATOM 1485 O O . ILE A 1 179 ? 28.307 -1.084 22.254 1.00 47.69 179 ILE A O 1
ATOM 1489 N N . LYS A 1 180 ? 26.139 -1.497 21.896 1.00 38.47 180 LYS A N 1
ATOM 1490 C CA . LYS A 1 180 ? 25.675 -1.129 23.249 1.00 38.47 180 LYS A CA 1
ATOM 1491 C C . LYS A 1 180 ? 25.337 -2.317 24.172 1.00 38.47 180 LYS A C 1
ATOM 1493 O O . LYS A 1 180 ? 24.742 -2.100 25.220 1.00 38.47 180 LYS A O 1
ATOM 1498 N N . GLY A 1 181 ? 25.698 -3.553 23.814 1.00 33.44 181 GLY A N 1
ATOM 1499 C CA . GLY A 1 181 ? 25.440 -4.754 24.624 1.00 33.44 181 GLY A CA 1
ATOM 1500 C C . GLY A 1 181 ? 26.719 -5.436 25.124 1.00 33.44 181 GLY A C 1
ATOM 1501 O O . GLY A 1 181 ? 27.280 -6.233 24.386 1.00 33.44 181 GLY A O 1
ATOM 1502 N N . SER A 1 182 ? 27.098 -5.105 26.365 1.00 27.64 182 SER A N 1
ATOM 1503 C CA . SER A 1 182 ? 28.049 -5.714 27.325 1.00 27.64 182 SER A CA 1
ATOM 1504 C C . SER A 1 182 ? 29.469 -6.158 26.903 1.00 27.64 182 SER A C 1
ATOM 1506 O O . SER A 1 182 ? 29.637 -6.895 25.933 1.00 27.64 182 SER A O 1
ATOM 1508 N N . PRO A 1 183 ? 30.505 -5.832 27.714 1.00 37.84 183 PRO A N 1
ATOM 1509 C CA . PRO A 1 183 ? 31.817 -6.467 27.630 1.00 37.84 183 PRO A CA 1
ATOM 1510 C C . PRO A 1 183 ? 31.681 -7.941 28.030 1.00 37.84 183 PRO A C 1
ATOM 1512 O O . PRO A 1 183 ? 31.422 -8.271 29.186 1.00 37.84 183 PRO A O 1
ATOM 1515 N N . GLY A 1 184 ? 31.811 -8.832 27.050 1.00 30.66 184 GLY A N 1
ATOM 1516 C CA . GLY A 1 184 ? 31.848 -10.269 27.279 1.00 30.66 184 GLY A CA 1
ATOM 1517 C C . GLY A 1 184 ? 33.095 -10.648 28.071 1.00 30.66 184 GLY A C 1
ATOM 1518 O O . GLY A 1 184 ? 34.221 -10.486 27.602 1.00 30.66 184 GLY A O 1
ATOM 1519 N N . THR A 1 185 ? 32.855 -11.143 29.277 1.00 28.00 185 THR A N 1
ATOM 1520 C CA . THR A 1 185 ? 33.754 -11.920 30.124 1.00 28.00 185 THR A CA 1
ATOM 1521 C C . THR A 1 185 ? 34.631 -12.867 29.302 1.00 28.00 185 THR A C 1
ATOM 1523 O O . THR A 1 185 ? 34.145 -13.722 28.564 1.00 28.00 185 THR A O 1
ATOM 1526 N N . LYS A 1 186 ? 35.955 -12.732 29.447 1.00 28.28 186 LYS A N 1
ATOM 1527 C CA . LYS A 1 186 ? 36.918 -13.724 28.962 1.00 28.28 186 LYS A CA 1
ATOM 1528 C C . LYS A 1 186 ? 36.750 -14.998 29.792 1.00 28.28 186 LYS A C 1
ATOM 1530 O O . LYS A 1 186 ? 37.344 -15.120 30.860 1.00 28.28 186 LYS A O 1
ATOM 1535 N N . SER A 1 187 ? 35.961 -15.954 29.310 1.00 30.05 187 SER A N 1
ATOM 1536 C CA . SER A 1 187 ? 36.066 -17.335 29.775 1.00 30.05 187 SER A CA 1
ATOM 1537 C C . SER A 1 187 ? 37.370 -17.914 29.230 1.00 30.05 187 SER A C 1
ATOM 1539 O O . SER A 1 187 ? 37.506 -18.215 28.044 1.00 30.05 187 SER A O 1
ATOM 1541 N N . ARG A 1 188 ? 38.349 -17.995 30.125 1.00 27.67 188 ARG A N 1
ATOM 1542 C CA . ARG A 1 188 ? 39.617 -18.701 29.982 1.00 27.67 188 ARG A CA 1
ATOM 1543 C C . ARG A 1 188 ? 39.316 -20.184 29.743 1.00 27.67 188 ARG A C 1
ATOM 1545 O O . ARG A 1 188 ? 38.925 -20.882 30.669 1.00 27.67 188 ARG A O 1
ATOM 1552 N N . LEU A 1 189 ? 39.485 -20.649 28.509 1.00 30.27 189 LEU A N 1
ATOM 1553 C CA . LEU A 1 189 ? 39.645 -22.068 28.207 1.00 30.27 189 LEU A CA 1
ATOM 1554 C C . LEU A 1 189 ? 41.097 -22.286 27.792 1.00 30.27 189 LEU A C 1
ATOM 1556 O O . LEU A 1 189 ? 41.614 -21.643 26.878 1.00 30.27 189 LEU A O 1
ATOM 1560 N N . ASN A 1 190 ? 41.758 -23.126 28.579 1.00 28.66 190 ASN A N 1
ATOM 1561 C CA . ASN A 1 190 ? 43.153 -23.495 28.450 1.00 28.66 190 ASN A CA 1
ATOM 1562 C C . ASN A 1 190 ? 43.388 -24.324 27.181 1.00 28.66 190 ASN A C 1
ATOM 1564 O O . ASN A 1 190 ? 42.631 -25.239 26.885 1.00 28.66 190 ASN A O 1
ATOM 1568 N N . GLY A 1 191 ? 44.503 -24.021 26.515 1.00 26.22 191 GLY A N 1
ATOM 1569 C CA . GLY A 1 191 ? 45.470 -25.006 26.035 1.00 26.22 191 GLY A CA 1
ATOM 1570 C C . GLY A 1 191 ? 45.025 -26.011 24.974 1.00 26.22 191 GLY A C 1
ATOM 1571 O O . GLY A 1 191 ? 44.511 -27.072 25.288 1.00 26.22 191 GLY A O 1
ATOM 1572 N N . THR A 1 192 ? 45.442 -25.766 23.736 1.00 26.75 192 THR A N 1
ATOM 1573 C CA . THR A 1 192 ? 46.359 -26.681 23.030 1.00 26.75 192 THR A CA 1
ATOM 1574 C C . THR A 1 192 ? 47.084 -25.886 21.941 1.00 26.75 192 THR A C 1
ATOM 1576 O O . THR A 1 192 ? 46.479 -25.266 21.071 1.00 26.75 192 THR A O 1
ATOM 1579 N N . ARG A 1 193 ? 48.411 -25.808 22.083 1.00 27.47 193 ARG A N 1
ATOM 1580 C CA . ARG A 1 193 ? 49.368 -25.231 21.127 1.00 27.47 193 ARG A CA 1
ATOM 1581 C C . ARG A 1 193 ? 49.711 -26.286 20.078 1.00 27.47 193 ARG A C 1
ATOM 1583 O O . ARG A 1 193 ? 49.914 -27.415 20.498 1.00 27.47 193 ARG A O 1
ATOM 1590 N N . THR A 1 194 ? 49.906 -25.865 18.819 1.00 29.77 194 THR A N 1
ATOM 1591 C CA . THR A 1 194 ? 50.991 -26.255 17.867 1.00 29.77 194 THR A CA 1
ATOM 1592 C C . THR A 1 194 ? 50.719 -25.638 16.469 1.00 29.77 194 THR A C 1
ATOM 1594 O O . THR A 1 194 ? 49.602 -25.182 16.243 1.00 29.77 194 THR A O 1
ATOM 1597 N N . PRO A 1 195 ? 51.716 -25.446 15.575 1.00 32.41 195 PRO A N 1
ATOM 1598 C CA . PRO A 1 195 ? 52.383 -24.150 15.444 1.00 32.41 195 PRO A CA 1
ATOM 1599 C C . PRO A 1 195 ? 52.277 -23.527 14.037 1.00 32.41 195 PRO A C 1
ATOM 1601 O O . PRO A 1 195 ? 51.898 -24.162 13.056 1.00 32.41 195 PRO A O 1
ATOM 1604 N N . LYS A 1 196 ? 52.683 -22.253 13.968 1.00 27.42 196 LYS A N 1
ATOM 1605 C CA . LYS A 1 196 ? 52.967 -21.490 12.748 1.00 27.42 196 LYS A CA 1
ATOM 1606 C C . LYS A 1 196 ? 53.972 -22.210 11.838 1.00 27.42 196 LYS A C 1
ATOM 1608 O O . LYS A 1 196 ? 54.973 -22.734 12.322 1.00 27.42 196 LYS A O 1
ATOM 1613 N N . LYS A 1 197 ? 53.761 -22.095 10.525 1.00 29.50 197 LYS A N 1
ATOM 1614 C CA . LYS A 1 197 ? 54.834 -22.074 9.525 1.00 29.50 197 LYS A CA 1
ATOM 1615 C C . LYS A 1 197 ? 54.790 -20.731 8.803 1.00 29.50 197 LYS A C 1
ATOM 1617 O O . LYS A 1 197 ? 53.800 -20.409 8.151 1.00 29.50 197 LYS A O 1
ATOM 1622 N N . ASP A 1 198 ? 55.868 -19.980 8.974 1.00 28.27 198 ASP A N 1
ATOM 1623 C CA . ASP A 1 198 ? 56.276 -18.862 8.133 1.00 28.27 198 ASP A CA 1
ATOM 1624 C C . ASP A 1 198 ? 56.964 -19.396 6.859 1.00 28.27 198 ASP A C 1
ATOM 1626 O O . ASP A 1 198 ? 57.544 -20.486 6.897 1.00 28.27 198 ASP A O 1
ATOM 1630 N N . ARG A 1 199 ? 56.886 -18.621 5.766 1.00 29.80 199 ARG A N 1
ATOM 1631 C CA . ARG A 1 199 ? 57.846 -18.438 4.642 1.00 29.80 199 ARG A CA 1
ATOM 1632 C C . ARG A 1 199 ? 57.083 -17.798 3.471 1.00 29.80 199 ARG A C 1
ATOM 1634 O O . ARG A 1 199 ? 56.094 -18.356 3.014 1.00 29.80 199 ARG A O 1
ATOM 1641 N N . GLU A 1 200 ? 57.277 -16.514 3.180 1.00 27.75 200 GLU A N 1
ATOM 1642 C CA . GLU A 1 200 ? 58.396 -15.855 2.469 1.00 27.75 200 GLU A CA 1
ATOM 1643 C C . GLU A 1 200 ? 58.162 -15.704 0.952 1.00 27.75 200 GLU A C 1
ATOM 1645 O O . GLU A 1 200 ? 58.048 -16.679 0.222 1.00 27.75 200 GLU A O 1
ATOM 1650 N N . ASN A 1 201 ? 58.110 -14.427 0.548 1.00 27.38 201 ASN A N 1
ATOM 1651 C CA . ASN A 1 201 ? 58.676 -13.769 -0.637 1.00 27.38 201 ASN A CA 1
ATOM 1652 C C . ASN A 1 201 ? 58.637 -14.431 -2.026 1.00 27.38 201 ASN A C 1
ATOM 1654 O O . ASN A 1 201 ? 59.364 -15.377 -2.297 1.00 27.38 201 ASN A O 1
ATOM 1658 N N . SER A 1 202 ? 58.058 -13.701 -2.989 1.00 29.31 202 SER A N 1
ATOM 1659 C CA . SER A 1 202 ? 58.786 -13.339 -4.215 1.00 29.31 202 SER A CA 1
ATOM 1660 C C . SER A 1 202 ? 58.242 -12.048 -4.830 1.00 29.31 202 SER A C 1
ATOM 1662 O O . SER A 1 202 ? 57.065 -11.718 -4.721 1.00 29.31 202 SER A O 1
ATOM 1664 N N . SER A 1 203 ? 59.154 -11.306 -5.437 1.00 28.94 203 SER A N 1
ATOM 1665 C CA . SER A 1 203 ? 59.100 -9.891 -5.778 1.00 28.94 203 SER A CA 1
ATOM 1666 C C . SER A 1 203 ? 59.150 -9.661 -7.297 1.00 28.94 203 SER A C 1
ATOM 1668 O O . SER A 1 203 ? 59.412 -10.607 -8.035 1.00 28.94 203 SER A O 1
ATOM 1670 N N . LYS A 1 204 ? 59.022 -8.377 -7.695 1.00 30.48 204 LYS A N 1
ATOM 1671 C CA . LYS A 1 204 ? 59.511 -7.739 -8.947 1.00 30.48 204 LYS A CA 1
ATOM 1672 C C . LYS A 1 204 ? 58.643 -7.964 -10.210 1.00 30.48 204 LYS A C 1
ATOM 1674 O O . LYS A 1 204 ? 58.059 -9.022 -10.365 1.00 30.48 204 LYS A O 1
ATOM 1679 N N . THR A 1 205 ? 58.451 -7.011 -11.132 1.00 27.47 205 THR A N 1
ATOM 1680 C CA . THR A 1 205 ? 59.172 -5.760 -11.463 1.00 27.47 205 THR A CA 1
ATOM 1681 C C . THR A 1 205 ? 58.319 -4.830 -12.340 1.00 27.47 205 THR A C 1
ATOM 1683 O O . THR A 1 205 ? 57.362 -5.258 -12.980 1.00 27.47 205 THR A O 1
ATOM 1686 N N . ASP A 1 206 ? 58.755 -3.570 -12.353 1.00 27.91 206 ASP A N 1
ATOM 1687 C CA . ASP A 1 206 ? 58.311 -2.374 -13.074 1.00 27.91 206 ASP A CA 1
ATOM 1688 C C . ASP A 1 206 ? 58.188 -2.450 -14.608 1.00 27.91 206 ASP A C 1
ATOM 1690 O O . ASP A 1 206 ? 58.895 -3.190 -15.285 1.00 27.91 206 ASP A O 1
ATOM 1694 N N . SER A 1 207 ? 57.409 -1.519 -15.168 1.00 29.69 207 SER A N 1
ATOM 1695 C CA . SER A 1 207 ? 57.946 -0.511 -16.103 1.00 29.69 207 SER A CA 1
ATOM 1696 C C . SER A 1 207 ? 56.958 0.650 -16.260 1.00 29.69 207 SER A C 1
ATOM 1698 O O . SER A 1 207 ? 55.777 0.466 -16.551 1.00 29.69 207 SER A O 1
ATOM 1700 N N . GLY A 1 208 ? 57.445 1.862 -15.994 1.00 26.38 208 GLY A N 1
ATOM 1701 C CA . GLY A 1 208 ? 56.708 3.109 -16.163 1.00 26.38 208 GLY A CA 1
ATOM 1702 C C . GLY A 1 208 ? 56.941 3.751 -17.528 1.00 26.38 208 GLY A C 1
ATOM 1703 O O . GLY A 1 208 ? 57.934 3.468 -18.186 1.00 26.38 208 GLY A O 1
ATOM 1704 N N . VAL A 1 209 ? 56.065 4.690 -17.890 1.00 28.84 209 VAL A N 1
ATOM 1705 C CA . VAL A 1 209 ? 56.396 5.837 -18.745 1.00 28.84 209 VAL A CA 1
ATOM 1706 C C . VAL A 1 209 ? 55.640 7.053 -18.207 1.00 28.84 209 VAL A C 1
ATOM 1708 O O . VAL A 1 209 ? 54.425 7.028 -18.018 1.00 28.84 209 VAL A O 1
ATOM 1711 N N . SER A 1 210 ? 56.404 8.102 -17.915 1.00 25.30 210 SER A N 1
ATOM 1712 C CA . SER A 1 210 ? 55.960 9.442 -17.528 1.00 25.30 210 SER A CA 1
ATOM 1713 C C . SER A 1 210 ? 55.695 10.287 -18.780 1.00 25.30 210 SER A C 1
ATOM 1715 O O . SER A 1 210 ? 56.382 10.077 -19.773 1.00 25.30 210 SER A O 1
ATOM 1717 N N . CYS A 1 211 ? 54.797 11.281 -18.698 1.00 25.58 211 CYS A N 1
ATOM 1718 C CA . CYS A 1 211 ? 55.099 12.682 -19.056 1.00 25.58 211 CYS A CA 1
ATOM 1719 C C . CYS A 1 211 ? 53.889 13.622 -18.834 1.00 25.58 211 CYS A C 1
ATOM 1721 O O . CYS A 1 211 ? 52.940 13.653 -19.606 1.00 25.58 211 CYS A O 1
ATOM 1723 N N . ASN A 1 212 ? 53.970 14.373 -17.734 1.00 28.19 212 ASN A N 1
ATOM 1724 C CA . ASN A 1 212 ? 53.787 15.821 -17.548 1.00 28.19 212 ASN A CA 1
ATOM 1725 C C . ASN A 1 212 ? 52.730 16.680 -18.292 1.00 28.19 212 ASN A C 1
ATOM 1727 O O . ASN A 1 212 ? 52.762 16.874 -19.501 1.00 28.19 212 ASN A O 1
ATOM 1731 N N . ASN A 1 213 ? 52.029 17.431 -17.425 1.00 27.31 213 ASN A N 1
ATOM 1732 C CA . ASN A 1 213 ? 51.725 18.874 -17.452 1.00 27.31 213 ASN A CA 1
ATOM 1733 C C . ASN A 1 213 ? 50.628 19.418 -18.387 1.00 27.31 213 ASN A C 1
ATOM 1735 O O . ASN A 1 213 ? 50.842 19.615 -19.577 1.00 27.31 213 ASN A O 1
ATOM 1739 N N . LYS A 1 214 ? 49.556 19.953 -17.779 1.00 27.12 214 LYS A N 1
ATOM 1740 C CA . LYS A 1 214 ? 49.455 21.406 -17.525 1.00 27.12 214 LYS A CA 1
ATOM 1741 C C . LYS A 1 214 ? 48.313 21.763 -16.566 1.00 27.12 214 LYS A C 1
ATOM 1743 O O . LYS A 1 214 ? 47.207 21.240 -16.616 1.00 27.12 214 LYS A O 1
ATOM 1748 N N . THR A 1 215 ? 48.669 22.681 -15.684 1.00 27.42 215 THR A N 1
ATOM 1749 C CA . THR A 1 215 ? 47.924 23.379 -14.638 1.00 27.42 215 THR A CA 1
ATOM 1750 C C . THR A 1 215 ? 47.016 24.486 -15.182 1.00 27.42 215 THR A C 1
ATOM 1752 O O . THR A 1 215 ? 47.432 25.210 -16.082 1.00 27.42 215 THR A O 1
ATOM 1755 N N . SER A 1 216 ? 45.882 24.743 -14.521 1.00 27.80 216 SER A N 1
ATOM 1756 C CA . SER A 1 216 ? 45.390 26.114 -14.290 1.00 27.80 216 SER A CA 1
ATOM 1757 C C . SER A 1 216 ? 44.417 26.173 -13.107 1.00 27.80 216 SER A C 1
ATOM 1759 O O . SER A 1 216 ? 43.449 25.418 -13.029 1.00 27.80 216 SER A O 1
ATOM 1761 N N . SER A 1 217 ? 44.714 27.091 -12.197 1.00 26.53 217 SER A N 1
ATOM 1762 C CA . SER A 1 217 ? 44.111 27.379 -10.898 1.00 26.53 217 SER A CA 1
ATOM 1763 C C . SER A 1 217 ? 43.240 28.649 -10.921 1.00 26.53 217 SER A C 1
ATOM 1765 O O . SER A 1 217 ? 43.584 29.582 -11.631 1.00 26.53 217 SER A O 1
ATOM 1767 N N . LEU A 1 218 ? 42.193 28.677 -10.072 1.00 26.53 218 LEU A N 1
ATOM 1768 C CA . LEU A 1 218 ? 41.737 29.769 -9.165 1.00 26.53 218 LEU A CA 1
ATOM 1769 C C . LEU A 1 218 ? 41.704 31.240 -9.680 1.00 26.53 218 LEU A C 1
ATOM 1771 O O . LEU A 1 218 ? 42.723 31.793 -10.062 1.00 26.53 218 LEU A O 1
ATOM 1775 N N . THR A 1 219 ? 40.595 31.997 -9.619 1.00 25.89 219 THR A N 1
ATOM 1776 C CA . THR A 1 219 ? 40.065 32.785 -8.460 1.00 25.89 219 THR A CA 1
ATOM 1777 C C . THR A 1 219 ? 38.920 33.703 -8.994 1.00 25.89 219 THR A C 1
ATOM 1779 O O . THR A 1 219 ? 38.994 34.134 -10.133 1.00 25.89 219 THR A O 1
ATOM 1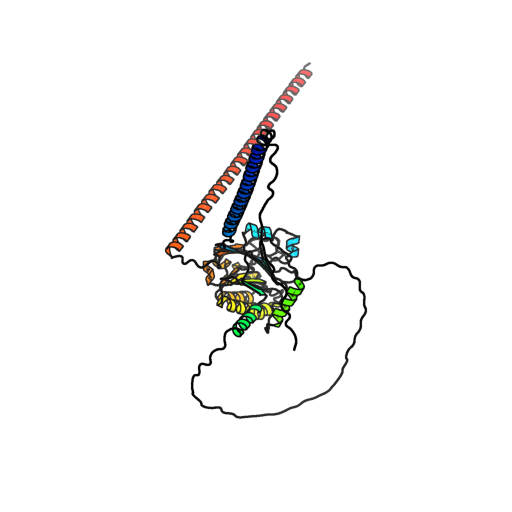782 N N . SER A 1 220 ? 37.732 33.834 -8.375 1.00 25.92 220 SER A N 1
ATOM 1783 C CA . SER A 1 220 ? 37.247 34.758 -7.310 1.00 25.92 220 SER A CA 1
ATOM 1784 C C . SER A 1 220 ? 36.603 36.104 -7.750 1.00 25.92 220 SER A C 1
ATOM 1786 O O . SER A 1 220 ? 37.155 36.806 -8.584 1.00 25.92 220 SER A O 1
ATOM 1788 N N . LYS A 1 221 ? 35.518 36.467 -7.026 1.00 26.81 221 LYS A N 1
ATOM 1789 C CA . LYS A 1 221 ? 34.887 37.792 -6.748 1.00 26.81 221 LYS A CA 1
ATOM 1790 C C . LYS A 1 221 ? 33.630 38.266 -7.517 1.00 26.81 221 LYS A C 1
ATOM 1792 O O . LYS A 1 221 ? 33.689 38.801 -8.610 1.00 26.81 221 LYS A O 1
ATOM 1797 N N . ALA A 1 222 ? 32.507 38.124 -6.797 1.00 25.48 222 ALA A N 1
ATOM 1798 C CA . ALA A 1 222 ? 31.603 39.162 -6.266 1.00 25.48 222 ALA A CA 1
ATOM 1799 C C . ALA A 1 222 ? 30.990 40.248 -7.181 1.00 25.48 222 ALA A C 1
ATOM 1801 O O . ALA A 1 222 ? 31.675 41.134 -7.675 1.00 25.48 222 ALA A O 1
ATOM 1802 N N . GLY A 1 223 ? 29.651 40.273 -7.196 1.00 24.58 223 GLY A N 1
ATOM 1803 C CA . GLY A 1 223 ? 28.812 41.427 -7.528 1.00 24.58 223 GLY A CA 1
ATOM 1804 C C . GLY A 1 223 ? 27.475 41.326 -6.783 1.00 24.58 223 GLY A C 1
ATOM 1805 O O . GLY A 1 223 ? 26.714 40.383 -6.978 1.00 24.58 223 GLY A O 1
ATOM 1806 N N . SER A 1 224 ? 27.245 42.256 -5.862 1.00 24.42 224 SER A N 1
ATOM 1807 C CA . SER A 1 224 ? 26.108 42.361 -4.943 1.00 24.42 224 SER A CA 1
ATOM 1808 C C . SER A 1 224 ? 24.828 42.875 -5.608 1.00 24.42 224 SER A C 1
ATOM 1810 O O . SER A 1 224 ? 24.892 43.833 -6.372 1.00 24.42 224 SER A O 1
ATOM 1812 N N . CYS A 1 225 ? 23.657 42.390 -5.183 1.00 22.61 225 CYS A N 1
ATOM 1813 C CA . CYS A 1 225 ? 22.481 43.255 -5.053 1.00 22.61 225 CYS A CA 1
ATOM 1814 C C . CYS A 1 225 ? 21.526 42.699 -3.989 1.00 22.61 225 CYS A C 1
ATOM 1816 O O . CYS A 1 225 ? 20.935 41.631 -4.141 1.00 22.61 225 CYS A O 1
ATOM 1818 N N . SER A 1 226 ? 21.421 43.425 -2.883 1.00 26.28 226 SER A N 1
ATOM 1819 C CA . SER A 1 226 ? 20.446 43.231 -1.821 1.00 26.28 226 SER A CA 1
ATOM 1820 C C . SER A 1 226 ? 19.154 43.968 -2.171 1.00 26.28 226 SER A C 1
ATOM 1822 O O . SER A 1 226 ? 19.181 45.145 -2.518 1.00 26.28 226 SER A O 1
ATOM 1824 N N . LYS A 1 227 ? 18.012 43.298 -2.004 1.00 28.69 227 LYS A N 1
ATOM 1825 C CA . LYS A 1 227 ? 16.760 43.931 -1.573 1.00 28.69 227 LYS A CA 1
ATOM 1826 C C . LYS A 1 227 ? 15.912 42.897 -0.839 1.00 28.69 227 LYS A C 1
ATOM 1828 O O . LYS A 1 227 ? 15.462 41.901 -1.393 1.00 28.69 227 LYS A O 1
ATOM 1833 N N . SER A 1 228 ? 15.789 43.154 0.451 1.00 25.75 228 SER A N 1
ATOM 1834 C CA . SER A 1 228 ? 14.958 42.489 1.440 1.00 25.75 228 SER A CA 1
ATOM 1835 C C . SER A 1 228 ? 13.471 42.617 1.117 1.00 25.75 228 SER A C 1
ATOM 1837 O O . SER A 1 228 ? 12.990 43.726 0.895 1.00 25.75 228 SER A O 1
ATOM 1839 N N . PHE A 1 229 ? 12.737 41.512 1.225 1.00 24.33 229 PHE A N 1
ATOM 1840 C CA . PHE A 1 229 ? 11.343 41.532 1.658 1.00 24.33 229 PHE A CA 1
ATOM 1841 C C . PHE A 1 229 ? 11.117 40.360 2.613 1.00 24.33 229 PHE A C 1
ATOM 1843 O O . PHE A 1 229 ? 11.439 39.214 2.303 1.00 24.33 229 PHE A O 1
ATOM 1850 N N . ALA A 1 230 ? 10.646 40.694 3.811 1.00 27.83 230 ALA A N 1
ATOM 1851 C CA . ALA A 1 230 ? 10.347 39.772 4.890 1.00 27.83 230 ALA A CA 1
ATOM 1852 C C . ALA A 1 230 ? 9.089 38.946 4.581 1.00 27.83 230 ALA A C 1
ATOM 1854 O O . ALA A 1 230 ? 8.152 39.428 3.947 1.00 27.83 230 ALA A O 1
ATOM 1855 N N . GLY A 1 231 ? 9.072 37.712 5.079 1.00 24.42 231 GLY A N 1
ATOM 1856 C CA . GLY A 1 231 ? 7.933 36.803 5.014 1.00 24.42 231 GLY A CA 1
ATOM 1857 C C . GLY A 1 231 ? 8.323 35.445 5.581 1.00 24.42 231 GLY A C 1
ATOM 1858 O O . GLY A 1 231 ? 8.776 34.570 4.854 1.00 24.42 231 GLY A O 1
ATOM 1859 N N . SER A 1 232 ? 8.214 35.332 6.899 1.00 37.09 232 SER A N 1
ATOM 1860 C CA . SER A 1 232 ? 8.411 34.145 7.732 1.00 37.09 232 SER A CA 1
ATOM 1861 C C . SER A 1 232 ? 7.651 32.909 7.235 1.00 37.09 232 SER A C 1
ATOM 1863 O O . SER A 1 232 ? 6.434 32.972 7.103 1.00 37.09 232 SER A O 1
ATOM 1865 N N . ASP A 1 233 ? 8.379 31.813 6.994 1.00 33.78 233 ASP A N 1
ATOM 1866 C CA . ASP A 1 233 ? 8.017 30.419 7.326 1.00 33.78 233 ASP A CA 1
ATOM 1867 C C . ASP A 1 233 ? 9.039 29.470 6.673 1.00 33.78 233 ASP A C 1
ATOM 1869 O O . ASP A 1 233 ? 8.840 28.939 5.578 1.00 33.78 233 ASP A O 1
ATOM 1873 N N . SER A 1 234 ? 10.187 29.273 7.321 1.00 36.50 234 SER A N 1
ATOM 1874 C CA . SER A 1 234 ? 11.194 28.307 6.868 1.00 36.50 234 SER A CA 1
ATOM 1875 C C . SER A 1 234 ? 11.966 27.753 8.059 1.00 36.50 234 SER A C 1
ATOM 1877 O O . SER A 1 234 ? 12.944 28.357 8.498 1.00 36.50 234 SER A O 1
ATOM 1879 N N . SER A 1 235 ? 11.528 26.620 8.605 1.00 39.22 235 SER A N 1
ATOM 1880 C CA . SER A 1 235 ? 12.369 25.874 9.554 1.00 39.22 235 SER A CA 1
ATOM 1881 C C . SER A 1 235 ? 12.064 24.381 9.704 1.00 39.22 235 SER A C 1
ATOM 1883 O O . SER A 1 235 ? 12.887 23.682 10.271 1.00 39.22 235 SER A O 1
ATOM 1885 N N . SER A 1 236 ? 10.964 23.826 9.179 1.00 51.03 236 SER A N 1
ATOM 1886 C CA . SER A 1 236 ? 10.683 22.386 9.354 1.00 51.03 236 SER A CA 1
ATOM 1887 C C . SER A 1 236 ? 11.203 21.492 8.220 1.00 51.03 236 SER A C 1
ATOM 1889 O O . SER A 1 236 ? 11.741 20.416 8.481 1.00 51.03 236 SER A O 1
ATOM 1891 N N . ASP A 1 237 ? 11.049 21.916 6.963 1.00 48.44 237 ASP A N 1
ATOM 1892 C CA . ASP A 1 237 ? 11.374 21.074 5.801 1.00 48.44 237 ASP A CA 1
ATOM 1893 C C . ASP A 1 237 ? 12.896 20.919 5.604 1.00 48.44 237 ASP A C 1
ATOM 1895 O O . ASP A 1 237 ? 13.375 19.819 5.319 1.00 48.44 237 ASP A O 1
ATOM 1899 N N . ASP A 1 238 ? 13.663 21.996 5.815 1.00 54.69 238 ASP A N 1
ATOM 1900 C CA . ASP A 1 238 ? 15.128 21.984 5.688 1.00 54.69 238 ASP A CA 1
ATOM 1901 C C . ASP A 1 238 ? 15.794 21.140 6.788 1.00 54.69 238 ASP A C 1
ATOM 1903 O O . ASP A 1 238 ? 16.744 20.401 6.511 1.00 54.69 238 ASP A O 1
ATOM 1907 N N . ASP A 1 239 ? 15.257 21.178 8.012 1.00 57.16 239 ASP A N 1
ATOM 1908 C CA . ASP A 1 239 ? 15.737 20.375 9.141 1.00 57.16 239 ASP A CA 1
ATOM 1909 C C . ASP A 1 239 ? 15.446 18.884 8.941 1.00 57.16 239 ASP A C 1
ATOM 1911 O O . ASP A 1 239 ? 16.321 18.046 9.179 1.00 57.16 239 ASP A O 1
ATOM 1915 N N . PHE A 1 240 ? 14.267 18.533 8.416 1.00 61.72 240 PHE A N 1
ATOM 1916 C CA . PHE A 1 240 ? 13.940 17.150 8.056 1.00 61.72 240 PHE A CA 1
ATOM 1917 C C . PHE A 1 240 ? 14.873 16.613 6.960 1.00 61.72 240 PHE A C 1
ATOM 1919 O O . PHE A 1 240 ? 15.383 15.487 7.047 1.00 61.72 240 PHE A O 1
ATOM 1926 N N . ASP A 1 241 ? 15.147 17.426 5.938 1.00 59.97 241 ASP A N 1
ATOM 1927 C CA . ASP A 1 241 ? 16.078 17.082 4.865 1.00 59.97 241 ASP A CA 1
ATOM 1928 C C . ASP A 1 241 ? 17.513 16.915 5.374 1.00 59.97 241 ASP A C 1
ATOM 1930 O O . ASP A 1 241 ? 18.233 16.002 4.945 1.00 59.97 241 ASP A O 1
ATOM 1934 N N . LEU A 1 242 ? 17.943 17.773 6.299 1.00 58.88 242 LEU A N 1
ATOM 1935 C CA . LEU A 1 242 ? 19.259 17.704 6.922 1.00 58.88 242 LEU A CA 1
ATOM 1936 C C . LEU A 1 242 ? 19.381 16.473 7.827 1.00 58.88 242 LEU A C 1
ATOM 1938 O O . LEU A 1 242 ? 20.387 15.760 7.754 1.00 58.88 242 LEU A O 1
ATOM 1942 N N . GLU A 1 243 ? 18.357 16.163 8.620 1.00 60.12 243 GLU A N 1
ATOM 1943 C CA . GLU A 1 243 ? 18.319 14.973 9.468 1.00 60.12 243 GLU A CA 1
ATOM 1944 C C . GLU A 1 243 ? 18.365 13.697 8.624 1.00 60.12 243 GLU A C 1
ATOM 1946 O O . GLU A 1 243 ? 19.172 12.803 8.894 1.00 60.12 243 GLU A O 1
ATOM 1951 N N . LYS A 1 244 ? 17.590 13.628 7.538 1.00 63.38 244 LYS A N 1
ATOM 1952 C CA . LYS A 1 244 ? 17.612 12.496 6.604 1.00 63.38 244 LYS A CA 1
ATOM 1953 C C . LYS A 1 244 ? 18.969 12.359 5.913 1.00 63.38 244 LYS A C 1
ATOM 1955 O O . LYS A 1 244 ? 19.518 11.255 5.870 1.00 63.38 244 LYS A O 1
ATOM 1960 N N . LYS A 1 245 ? 19.572 13.462 5.451 1.00 60.34 245 LYS A N 1
ATOM 1961 C CA . LYS A 1 245 ? 20.952 13.472 4.925 1.00 60.34 245 LYS A CA 1
ATOM 1962 C C . LYS A 1 245 ? 21.958 12.986 5.975 1.00 60.34 245 LYS A C 1
ATOM 1964 O O . LYS A 1 245 ? 22.852 12.208 5.644 1.00 60.34 245 LYS A O 1
ATOM 1969 N N . ASN A 1 246 ? 21.803 13.377 7.238 1.00 58.75 246 ASN A N 1
ATOM 1970 C CA . ASN A 1 246 ? 22.676 12.967 8.342 1.00 58.75 246 ASN A CA 1
ATOM 1971 C C . ASN A 1 246 ? 22.490 11.492 8.730 1.00 58.75 246 ASN A C 1
ATOM 1973 O O . ASN A 1 246 ? 23.477 10.792 8.977 1.00 58.75 246 ASN A O 1
ATOM 1977 N N . GLN A 1 247 ? 21.254 10.989 8.735 1.00 56.81 247 GLN A N 1
ATOM 1978 C CA . GLN A 1 247 ? 20.959 9.567 8.905 1.00 56.81 247 GLN A CA 1
ATOM 1979 C C . GLN A 1 247 ? 21.582 8.751 7.763 1.00 56.81 247 GLN A C 1
ATOM 1981 O O . GLN A 1 247 ? 22.200 7.724 8.035 1.00 56.81 247 GLN A O 1
ATOM 1986 N N . MET A 1 248 ? 21.510 9.234 6.517 1.00 55.31 248 MET A N 1
ATOM 1987 C CA . MET A 1 248 ? 22.106 8.588 5.338 1.00 55.31 248 MET A CA 1
ATOM 1988 C C . MET A 1 248 ? 23.639 8.580 5.358 1.00 55.31 248 MET A C 1
ATOM 1990 O O . MET A 1 248 ? 24.232 7.536 5.098 1.00 55.31 248 MET A O 1
ATOM 1994 N N . LYS A 1 249 ? 24.295 9.687 5.737 1.00 52.53 249 LYS A N 1
ATOM 1995 C CA . LYS A 1 249 ? 25.767 9.763 5.864 1.00 52.53 249 LYS A CA 1
ATOM 1996 C C . LYS A 1 249 ? 26.340 8.741 6.856 1.00 52.53 249 LYS A C 1
ATOM 1998 O O . LYS A 1 249 ? 27.476 8.306 6.697 1.00 52.53 249 LYS A O 1
ATOM 2003 N N . LYS A 1 250 ? 25.563 8.325 7.865 1.00 48.75 250 LYS A N 1
ATOM 2004 C CA . LYS A 1 250 ? 25.966 7.299 8.845 1.00 48.75 250 LYS A CA 1
ATOM 2005 C C . LYS A 1 250 ? 25.838 5.860 8.326 1.00 48.75 250 LYS A C 1
ATOM 2007 O O . LYS A 1 250 ? 26.336 4.945 8.987 1.00 48.75 250 LYS A O 1
ATOM 2012 N N . VAL A 1 251 ? 25.182 5.616 7.186 1.00 47.78 251 VAL A N 1
ATOM 2013 C CA . VAL A 1 251 ? 24.989 4.260 6.645 1.00 47.78 251 VAL A CA 1
ATOM 2014 C C . VAL A 1 251 ? 25.876 4.034 5.422 1.00 47.78 251 VAL A C 1
ATOM 2016 O O . VAL A 1 251 ? 25.610 4.532 4.338 1.00 47.78 251 VAL A O 1
ATOM 2019 N N . ASN A 1 252 ? 26.943 3.246 5.590 1.00 42.53 252 ASN A N 1
ATOM 2020 C CA . ASN A 1 252 ? 27.821 2.840 4.491 1.00 42.53 252 ASN A CA 1
ATOM 2021 C C . ASN A 1 252 ? 27.199 1.652 3.726 1.00 42.53 252 ASN A C 1
ATOM 2023 O O . ASN A 1 252 ? 27.514 0.484 3.987 1.00 42.53 252 ASN A O 1
ATOM 2027 N N . THR A 1 253 ? 26.228 1.938 2.861 1.00 42.75 253 THR A N 1
ATOM 2028 C CA . THR A 1 253 ? 25.498 0.960 2.037 1.00 42.75 253 THR A CA 1
ATOM 2029 C C . THR A 1 253 ? 25.380 1.444 0.591 1.00 42.75 253 THR A C 1
ATOM 2031 O O . THR A 1 253 ? 25.194 2.622 0.316 1.00 42.75 253 THR A O 1
ATOM 2034 N N . LYS A 1 254 ? 25.472 0.504 -0.360 1.00 46.59 254 LYS A N 1
ATOM 2035 C CA . LYS A 1 254 ? 25.490 0.757 -1.815 1.00 46.59 254 LYS A CA 1
ATOM 2036 C C . LYS A 1 254 ? 24.135 1.228 -2.397 1.00 46.59 254 LYS A C 1
ATOM 2038 O O . LYS A 1 254 ? 24.072 1.501 -3.589 1.00 46.59 254 LYS A O 1
ATOM 2043 N N . TYR A 1 255 ? 23.050 1.294 -1.608 1.00 51.09 255 TYR A N 1
ATOM 2044 C CA . TYR A 1 255 ? 21.708 1.662 -2.093 1.00 51.09 255 TYR A CA 1
ATOM 2045 C C . TYR A 1 255 ? 20.908 2.524 -1.101 1.00 51.09 255 TYR A C 1
ATOM 2047 O O . TYR A 1 255 ? 20.152 2.002 -0.294 1.00 51.09 255 TYR A O 1
ATOM 2055 N N . SER A 1 256 ? 21.003 3.848 -1.218 1.00 63.75 256 SER A N 1
ATOM 2056 C CA . SER A 1 256 ? 20.200 4.785 -0.424 1.00 63.75 256 SER A CA 1
ATOM 2057 C C . SER A 1 256 ? 18.856 5.091 -1.110 1.00 63.75 256 SER A C 1
ATOM 2059 O O . SER A 1 256 ? 18.835 5.432 -2.293 1.00 63.75 256 SER A O 1
ATOM 2061 N N . ASP A 1 257 ? 17.728 4.994 -0.389 1.00 79.69 257 ASP A N 1
ATOM 2062 C CA . ASP A 1 257 ? 16.397 5.395 -0.892 1.00 79.69 257 ASP A CA 1
ATOM 2063 C C . ASP A 1 257 ? 16.271 6.927 -0.946 1.00 79.69 257 ASP A C 1
ATOM 2065 O O . ASP A 1 257 ? 15.621 7.572 -0.120 1.00 79.69 257 ASP A O 1
ATOM 2069 N N . LEU A 1 258 ? 16.926 7.522 -1.939 1.00 86.25 258 LEU A N 1
ATOM 2070 C CA . LEU A 1 258 ? 16.843 8.954 -2.227 1.00 86.25 258 LEU A CA 1
ATOM 2071 C C . LEU A 1 258 ? 15.529 9.329 -2.926 1.00 86.25 258 LEU A C 1
ATOM 2073 O O . LEU A 1 258 ? 15.181 10.508 -2.991 1.00 86.25 258 LEU A O 1
ATOM 2077 N N . GLU A 1 259 ? 14.795 8.344 -3.445 1.00 90.06 259 GLU A N 1
ATOM 2078 C CA . GLU A 1 259 ? 13.538 8.550 -4.165 1.00 90.06 259 GLU A CA 1
ATOM 2079 C C . GLU A 1 259 ? 12.316 8.590 -3.223 1.00 90.06 259 GLU A C 1
ATOM 2081 O O . GLU A 1 259 ? 11.202 8.819 -3.690 1.00 90.06 259 GLU A O 1
ATOM 2086 N N . GLY A 1 260 ? 12.483 8.410 -1.909 1.00 93.75 260 GLY A N 1
ATOM 2087 C CA . GLY A 1 260 ? 11.392 8.546 -0.934 1.00 93.75 260 GLY A CA 1
ATOM 2088 C C . GLY A 1 260 ? 10.329 7.450 -1.054 1.00 93.75 260 GLY A C 1
ATOM 2089 O O . GLY A 1 260 ? 9.127 7.706 -0.961 1.00 93.75 260 GLY A O 1
ATOM 2090 N N . ARG A 1 261 ? 10.759 6.229 -1.364 1.00 96.38 261 ARG A N 1
ATOM 2091 C CA . ARG A 1 261 ? 9.882 5.126 -1.761 1.00 96.38 261 ARG A CA 1
ATOM 2092 C C . ARG A 1 261 ? 9.403 4.266 -0.602 1.00 96.38 261 ARG A C 1
ATOM 2094 O O . ARG A 1 261 ? 8.430 3.543 -0.796 1.00 96.38 261 ARG A O 1
ATOM 2101 N N . VAL A 1 262 ? 10.066 4.295 0.556 1.00 97.19 262 VAL A N 1
ATOM 2102 C CA . VAL A 1 262 ? 9.718 3.430 1.697 1.00 97.19 262 VAL A CA 1
ATOM 2103 C C . VAL A 1 262 ? 9.631 4.207 3.007 1.00 97.19 262 VAL A C 1
ATOM 2105 O O . VAL A 1 262 ? 10.561 4.925 3.376 1.00 97.19 262 VAL A O 1
ATOM 2108 N N . ILE A 1 263 ? 8.539 3.999 3.743 1.00 96.44 263 ILE A N 1
ATOM 2109 C CA . ILE A 1 263 ? 8.400 4.377 5.158 1.00 96.44 263 ILE A CA 1
ATOM 2110 C C . ILE A 1 263 ? 7.988 3.137 5.932 1.00 96.44 263 ILE A C 1
ATOM 2112 O O . ILE A 1 263 ? 7.061 2.436 5.524 1.00 96.44 263 ILE A O 1
ATOM 2116 N N . THR A 1 264 ? 8.638 2.902 7.066 1.00 98.25 264 THR A N 1
ATOM 2117 C CA . THR A 1 264 ? 8.269 1.834 7.994 1.00 98.25 264 THR A CA 1
ATOM 2118 C C . THR A 1 264 ? 7.950 2.418 9.361 1.00 98.25 264 THR A C 1
ATOM 2120 O O . THR A 1 264 ? 8.785 3.108 9.946 1.00 98.25 264 THR A O 1
ATOM 2123 N N . LEU A 1 265 ? 6.769 2.100 9.886 1.00 97.50 265 LEU A N 1
ATOM 2124 C CA . LEU A 1 265 ? 6.383 2.367 11.268 1.00 97.50 265 LEU A CA 1
ATOM 2125 C C . LEU A 1 265 ? 6.511 1.086 12.093 1.00 97.50 265 LEU A C 1
ATOM 2127 O O . LEU A 1 265 ? 6.016 0.026 11.704 1.00 97.50 265 LEU A O 1
ATOM 2131 N N . GLU A 1 266 ? 7.178 1.179 13.235 1.00 97.06 266 GLU A N 1
ATOM 2132 C CA . GLU A 1 266 ? 7.232 0.116 14.232 1.00 97.06 266 GLU A CA 1
ATOM 2133 C C . GLU A 1 266 ? 6.141 0.322 15.275 1.00 97.06 266 GLU A C 1
ATOM 2135 O O . GLU A 1 266 ? 6.143 1.322 15.987 1.00 97.06 266 GLU A O 1
ATOM 2140 N N . TYR A 1 267 ? 5.258 -0.661 15.414 1.00 96.06 267 TYR A N 1
ATOM 2141 C CA . TYR A 1 267 ? 4.318 -0.757 16.526 1.00 96.06 267 TYR A CA 1
ATOM 2142 C C . TYR A 1 267 ? 4.753 -1.856 17.498 1.00 96.06 267 TYR A C 1
ATOM 2144 O O . TYR A 1 267 ? 5.737 -2.570 17.266 1.00 96.06 267 TYR A O 1
ATOM 2152 N N . GLN A 1 268 ? 4.021 -2.011 18.602 1.00 93.12 268 GLN A N 1
ATOM 2153 C CA . GLN A 1 268 ? 4.352 -2.976 19.651 1.00 93.12 268 GLN A CA 1
ATOM 2154 C C . GLN A 1 268 ? 4.506 -4.397 19.102 1.00 93.12 268 GLN A C 1
ATOM 2156 O O . GLN A 1 268 ? 5.528 -5.034 19.358 1.00 93.12 268 GLN A O 1
ATOM 2161 N N . ASN A 1 269 ? 3.563 -4.857 18.275 1.00 95.00 269 ASN A N 1
ATOM 2162 C CA . ASN A 1 269 ? 3.515 -6.255 17.837 1.00 95.00 269 ASN A CA 1
ATOM 2163 C C . ASN A 1 269 ? 3.679 -6.459 16.326 1.00 95.00 269 ASN A C 1
ATOM 2165 O O . ASN A 1 269 ? 3.641 -7.601 15.868 1.00 95.00 269 ASN A O 1
ATOM 2169 N N . PHE A 1 270 ? 3.859 -5.398 15.536 1.00 97.75 270 PHE A N 1
ATOM 2170 C CA . PHE A 1 270 ? 4.079 -5.516 14.094 1.00 97.75 270 PHE A CA 1
ATOM 2171 C C . PHE A 1 270 ? 4.832 -4.315 13.509 1.00 97.75 270 PHE A C 1
ATOM 2173 O O . PHE A 1 270 ? 4.892 -3.246 14.115 1.00 97.75 270 PHE A O 1
ATOM 2180 N N . PHE A 1 271 ? 5.387 -4.494 12.312 1.00 98.44 271 PHE A N 1
ATOM 2181 C CA . PHE A 1 271 ? 5.846 -3.399 11.455 1.00 98.44 271 PHE A CA 1
ATOM 2182 C C . PHE A 1 271 ? 4.815 -3.117 10.365 1.00 98.44 271 PHE A C 1
ATOM 2184 O O . PHE A 1 271 ? 4.358 -4.051 9.703 1.00 98.44 271 PHE A O 1
ATOM 2191 N N . LEU A 1 272 ? 4.506 -1.844 10.128 1.00 98.75 272 LEU A N 1
ATOM 2192 C CA . LEU A 1 272 ? 3.795 -1.393 8.936 1.00 98.75 272 LEU A CA 1
ATOM 2193 C C . LEU A 1 272 ? 4.791 -0.795 7.950 1.00 98.75 272 LEU A C 1
ATOM 2195 O O . LEU A 1 272 ? 5.515 0.130 8.302 1.00 98.75 272 LEU A O 1
ATOM 2199 N N . ILE A 1 273 ? 4.801 -1.281 6.714 1.00 98.69 273 ILE A N 1
ATOM 2200 C CA . ILE A 1 273 ? 5.689 -0.794 5.657 1.00 98.69 273 ILE A CA 1
ATOM 2201 C C . ILE A 1 273 ? 4.833 -0.259 4.513 1.00 98.69 273 ILE A C 1
ATOM 2203 O O . ILE A 1 273 ? 4.095 -1.022 3.891 1.00 98.69 273 ILE A O 1
ATOM 2207 N N . ASN A 1 274 ? 4.957 1.030 4.212 1.00 98.75 274 ASN A N 1
ATOM 2208 C CA . ASN A 1 274 ? 4.405 1.650 3.011 1.00 98.75 274 ASN A CA 1
ATOM 2209 C C . ASN A 1 274 ? 5.486 1.699 1.925 1.00 98.75 274 ASN A C 1
ATOM 2211 O O . ASN A 1 274 ? 6.615 2.117 2.193 1.00 98.75 274 ASN A O 1
ATOM 2215 N N . THR A 1 275 ? 5.172 1.259 0.709 1.00 98.50 275 THR A N 1
ATOM 2216 C CA . THR A 1 275 ? 6.127 1.188 -0.399 1.00 98.50 275 THR A CA 1
ATOM 2217 C C . THR A 1 275 ? 5.547 1.698 -1.711 1.00 98.50 275 THR A C 1
ATOM 2219 O O . THR A 1 275 ? 4.466 1.297 -2.126 1.00 98.50 275 THR A O 1
ATOM 2222 N N . TYR A 1 276 ? 6.330 2.518 -2.407 1.00 98.38 276 TYR A N 1
ATOM 2223 C CA . TYR A 1 276 ? 6.159 2.824 -3.822 1.00 98.38 276 TYR A CA 1
ATOM 2224 C C . TYR A 1 276 ? 7.304 2.203 -4.626 1.00 98.38 276 TYR A C 1
ATOM 2226 O O . TYR A 1 276 ? 8.401 2.763 -4.742 1.00 98.38 276 TYR A O 1
ATOM 2234 N N . THR A 1 277 ? 7.069 1.018 -5.174 1.00 97.75 277 THR A N 1
ATOM 2235 C CA . THR A 1 277 ? 8.084 0.258 -5.910 1.00 97.75 277 THR A CA 1
ATOM 2236 C C . THR A 1 277 ? 8.370 0.926 -7.261 1.00 97.75 277 THR A C 1
ATOM 2238 O O . THR A 1 277 ? 7.429 1.352 -7.927 1.00 97.75 277 THR A O 1
ATOM 2241 N N . PRO A 1 278 ? 9.637 1.054 -7.707 1.00 96.06 278 PRO A N 1
ATOM 2242 C CA . PRO A 1 278 ? 9.951 1.665 -8.990 1.00 96.06 278 PRO A CA 1
ATOM 2243 C C . PRO A 1 278 ? 9.341 0.865 -10.143 1.00 96.06 278 PRO A C 1
ATOM 2245 O O . PRO A 1 278 ? 9.537 -0.346 -10.266 1.00 96.06 278 PRO A O 1
ATOM 2248 N N . ASN A 1 279 ? 8.633 1.570 -11.019 1.00 96.31 279 ASN A N 1
ATOM 2249 C CA . ASN A 1 279 ? 8.207 1.030 -12.299 1.00 96.31 279 ASN A CA 1
ATOM 2250 C C . ASN A 1 279 ? 9.436 0.733 -13.183 1.00 96.31 279 ASN A C 1
ATOM 2252 O O . ASN A 1 279 ? 10.401 1.507 -13.190 1.00 96.31 279 ASN A O 1
ATOM 2256 N N . SER A 1 280 ? 9.386 -0.358 -13.951 1.00 95.81 280 SER A N 1
ATOM 2257 C CA . SER A 1 280 ? 10.461 -0.756 -14.875 1.00 95.81 280 SER A CA 1
ATOM 2258 C C . SER A 1 280 ? 10.618 0.179 -16.082 1.00 95.81 280 SER A C 1
ATOM 2260 O O . SER A 1 280 ? 11.577 0.048 -16.836 1.00 95.81 280 SER A O 1
ATOM 2262 N N . GLY A 1 281 ? 9.732 1.163 -16.247 1.00 91.31 281 GLY A N 1
ATOM 2263 C CA . GLY A 1 281 ? 9.819 2.212 -17.257 1.00 91.31 281 GLY A CA 1
ATOM 2264 C C . GLY A 1 281 ? 9.387 1.753 -18.647 1.00 91.31 281 GLY A C 1
ATOM 2265 O O . GLY A 1 281 ? 9.279 0.563 -18.939 1.00 91.31 281 GLY A O 1
ATOM 2266 N N . GLN A 1 282 ? 9.141 2.717 -19.537 1.00 90.25 282 GLN A N 1
ATOM 2267 C CA . GLN A 1 282 ? 8.854 2.418 -20.941 1.00 90.25 282 GLN A CA 1
ATOM 2268 C C . GLN A 1 282 ? 9.993 1.600 -21.556 1.00 90.25 282 GLN A C 1
ATOM 2270 O O . GLN A 1 282 ? 11.161 1.815 -21.237 1.00 90.25 282 GLN A O 1
ATOM 2275 N N . LYS A 1 283 ? 9.638 0.639 -22.419 1.00 92.38 283 LYS A N 1
ATOM 2276 C CA . LYS A 1 283 ? 10.590 -0.302 -23.035 1.00 92.38 283 LYS A CA 1
ATOM 2277 C C . LYS A 1 283 ? 11.495 -1.027 -22.016 1.00 92.38 283 LYS A C 1
ATOM 2279 O O . LYS A 1 283 ? 12.576 -1.464 -22.380 1.00 92.38 283 LYS A O 1
ATOM 2284 N N . LEU A 1 284 ? 11.051 -1.159 -20.758 1.00 94.81 284 LEU A N 1
ATOM 2285 C CA . LEU A 1 284 ? 11.783 -1.820 -19.669 1.00 94.81 284 LEU A CA 1
ATOM 2286 C C . LEU A 1 284 ? 13.128 -1.159 -19.310 1.00 94.81 284 LEU A C 1
ATOM 2288 O O . LEU A 1 284 ? 13.991 -1.803 -18.723 1.00 94.81 284 LEU A O 1
ATOM 2292 N N . ALA A 1 285 ? 13.294 0.141 -19.582 1.00 95.19 285 ALA A N 1
ATOM 2293 C CA . ALA A 1 285 ? 14.554 0.872 -19.390 1.00 95.19 285 ALA A CA 1
ATOM 2294 C C . ALA A 1 285 ? 15.133 0.842 -17.957 1.00 95.19 285 ALA A C 1
ATOM 2296 O O . ALA A 1 285 ? 16.307 1.136 -17.756 1.00 95.19 285 ALA A O 1
ATOM 2297 N N . ARG A 1 286 ? 14.322 0.527 -16.940 1.00 93.19 286 ARG A N 1
ATOM 2298 C CA . ARG A 1 286 ? 14.730 0.441 -15.526 1.00 93.19 286 ARG A CA 1
ATOM 2299 C C . ARG A 1 286 ? 14.565 -0.960 -14.936 1.00 93.19 286 ARG A C 1
ATOM 2301 O O . ARG A 1 286 ? 14.635 -1.096 -13.712 1.00 93.19 286 ARG A O 1
ATOM 2308 N N . ILE A 1 287 ? 14.329 -1.988 -15.754 1.00 95.56 287 ILE A N 1
ATOM 2309 C CA . ILE A 1 287 ? 14.064 -3.341 -15.247 1.00 95.56 287 ILE A CA 1
ATOM 2310 C C . ILE A 1 287 ? 15.245 -3.896 -14.440 1.00 95.56 287 ILE A C 1
ATOM 2312 O O . ILE A 1 287 ? 15.039 -4.451 -13.362 1.00 95.56 287 ILE A O 1
ATOM 2316 N N . ASP A 1 288 ? 16.484 -3.649 -14.866 1.00 93.81 288 ASP A N 1
ATOM 2317 C CA . ASP A 1 288 ? 17.667 -4.124 -14.141 1.00 93.81 288 ASP A CA 1
ATOM 2318 C C . ASP A 1 288 ? 17.794 -3.463 -12.771 1.00 93.81 288 ASP A C 1
ATOM 2320 O O . ASP A 1 288 ? 17.985 -4.146 -11.763 1.00 93.81 288 ASP A O 1
ATOM 2324 N N . HIS A 1 289 ? 17.586 -2.145 -12.702 1.00 92.00 289 HIS A N 1
ATOM 2325 C CA . HIS A 1 289 ? 17.532 -1.420 -11.432 1.00 92.00 289 HIS A CA 1
ATOM 2326 C C . HIS A 1 289 ? 16.410 -1.960 -10.527 1.00 92.00 289 HIS A C 1
ATOM 2328 O O . HIS A 1 289 ? 16.614 -2.162 -9.326 1.00 92.00 289 HIS A O 1
ATOM 2334 N N . ARG A 1 290 ? 15.223 -2.228 -11.087 1.00 95.31 290 ARG A N 1
ATOM 2335 C CA . ARG A 1 290 ? 14.090 -2.811 -10.354 1.00 95.31 290 ARG A CA 1
ATOM 2336 C C . ARG A 1 290 ? 14.445 -4.183 -9.769 1.00 95.31 290 ARG A C 1
ATOM 2338 O O . ARG A 1 290 ? 14.231 -4.412 -8.581 1.00 95.31 290 ARG A O 1
ATOM 2345 N N . LEU A 1 291 ? 15.005 -5.090 -10.559 1.00 94.38 291 LEU A N 1
ATOM 2346 C CA . LEU A 1 291 ? 15.199 -6.482 -10.144 1.00 94.38 291 LEU A CA 1
ATOM 2347 C C . LEU A 1 291 ? 16.471 -6.695 -9.314 1.00 94.38 291 LEU A C 1
ATOM 2349 O O . LEU A 1 291 ? 16.442 -7.376 -8.280 1.00 94.38 291 LEU A O 1
ATOM 2353 N N . THR A 1 292 ? 17.596 -6.139 -9.767 1.00 90.94 292 THR A N 1
ATOM 2354 C CA . THR A 1 292 ? 18.925 -6.437 -9.212 1.00 90.94 292 THR A CA 1
ATOM 2355 C C . THR A 1 292 ? 19.261 -5.567 -8.002 1.00 90.94 292 THR A C 1
ATOM 2357 O O . THR A 1 292 ? 19.882 -6.062 -7.054 1.00 90.94 292 THR A O 1
ATOM 2360 N N . ASN A 1 293 ? 18.779 -4.318 -7.977 1.00 90.25 293 ASN A N 1
ATOM 2361 C CA . ASN A 1 293 ? 18.964 -3.395 -6.859 1.00 90.25 293 ASN A CA 1
ATOM 2362 C C . ASN A 1 293 ? 17.737 -3.382 -5.943 1.00 90.25 293 ASN A C 1
ATOM 2364 O O . ASN A 1 293 ? 17.846 -3.792 -4.783 1.00 90.25 293 ASN A O 1
ATOM 2368 N N . TRP A 1 294 ? 16.581 -2.930 -6.443 1.00 94.12 294 TRP A N 1
ATOM 2369 C CA . TRP A 1 294 ? 15.418 -2.633 -5.600 1.00 94.12 294 TRP A CA 1
ATOM 2370 C C . TRP A 1 294 ? 14.820 -3.882 -4.953 1.00 94.12 294 TRP A C 1
ATOM 2372 O O . TRP A 1 294 ? 14.868 -4.024 -3.731 1.00 94.12 294 TRP A O 1
ATOM 2382 N N . ASP A 1 295 ? 14.321 -4.828 -5.747 1.00 96.25 295 ASP A N 1
ATOM 2383 C CA . ASP A 1 295 ? 13.624 -6.012 -5.236 1.00 96.25 295 ASP A CA 1
ATOM 2384 C C . ASP A 1 295 ? 14.536 -6.877 -4.355 1.00 96.25 295 ASP A C 1
ATOM 2386 O O . ASP A 1 295 ? 14.115 -7.420 -3.329 1.00 96.25 295 ASP A O 1
ATOM 2390 N N . LYS A 1 296 ? 15.822 -6.988 -4.717 1.00 94.38 296 LYS A N 1
ATOM 2391 C CA . LYS A 1 296 ? 16.829 -7.687 -3.904 1.00 94.38 296 LYS A CA 1
ATOM 2392 C C . LYS A 1 296 ? 17.024 -7.009 -2.546 1.00 94.38 296 LYS A C 1
ATOM 2394 O O . LYS A 1 296 ? 17.084 -7.704 -1.525 1.00 94.38 296 LYS A O 1
ATOM 2399 N N . SER A 1 297 ? 17.105 -5.680 -2.520 1.00 93.44 297 SER A N 1
ATOM 2400 C CA . SER A 1 297 ? 17.261 -4.905 -1.283 1.00 93.44 297 SER A CA 1
ATOM 2401 C C . SER A 1 297 ? 16.001 -4.963 -0.425 1.00 93.44 297 SER A C 1
ATOM 2403 O O . SER A 1 297 ? 16.102 -5.224 0.775 1.00 93.44 297 SER A O 1
ATOM 2405 N N . MET A 1 298 ? 14.821 -4.849 -1.040 1.00 95.75 298 MET A N 1
ATOM 2406 C CA . MET A 1 298 ? 13.533 -4.972 -0.360 1.00 95.75 298 MET A CA 1
ATOM 2407 C C . MET A 1 298 ? 13.371 -6.352 0.287 1.00 95.75 298 MET A C 1
ATOM 2409 O O . MET A 1 298 ? 13.086 -6.444 1.479 1.00 95.75 298 MET A O 1
ATOM 2413 N N . ARG A 1 299 ? 13.668 -7.445 -0.431 1.00 96.25 299 ARG A N 1
ATOM 2414 C CA . ARG A 1 299 ? 13.662 -8.805 0.148 1.00 96.25 299 ARG A CA 1
ATOM 2415 C C . ARG A 1 299 ? 14.603 -8.938 1.342 1.00 96.25 299 ARG A C 1
ATOM 2417 O O . ARG A 1 299 ? 14.240 -9.535 2.357 1.00 96.25 299 ARG A O 1
ATOM 2424 N N . LYS A 1 300 ? 15.818 -8.386 1.246 1.00 94.88 300 LYS A N 1
ATOM 2425 C CA . LYS A 1 300 ? 16.791 -8.401 2.351 1.00 94.88 300 LYS A CA 1
ATOM 2426 C C . LYS A 1 300 ? 16.275 -7.613 3.557 1.00 94.88 300 LYS A C 1
ATOM 2428 O O . LYS A 1 300 ? 16.494 -8.045 4.688 1.00 94.88 300 LYS A O 1
ATOM 2433 N N . TYR A 1 301 ? 15.614 -6.484 3.323 1.00 95.38 301 TYR A N 1
ATOM 2434 C CA . TYR A 1 301 ? 15.002 -5.650 4.354 1.00 95.38 301 TYR A CA 1
ATOM 2435 C C . TYR A 1 301 ? 13.851 -6.377 5.061 1.00 95.38 301 TYR A C 1
ATOM 2437 O O . TYR A 1 301 ? 13.915 -6.585 6.274 1.00 95.38 301 TYR A O 1
ATOM 2445 N N . LEU A 1 302 ? 12.883 -6.889 4.297 1.00 96.50 302 LEU A N 1
ATOM 2446 C CA . LEU A 1 302 ? 11.757 -7.683 4.798 1.00 96.50 302 LEU A CA 1
ATOM 2447 C C . LEU A 1 302 ? 12.228 -8.883 5.633 1.00 96.50 302 LEU A C 1
ATOM 2449 O O . LEU A 1 302 ? 11.767 -9.082 6.756 1.00 96.50 302 LEU A O 1
ATOM 2453 N N . LYS A 1 303 ? 13.220 -9.641 5.142 1.00 95.19 303 LYS A N 1
ATOM 2454 C CA . LYS A 1 303 ? 13.782 -10.798 5.863 1.00 95.19 303 LYS A CA 1
ATOM 2455 C C . LYS A 1 303 ? 14.441 -10.414 7.193 1.00 95.19 303 LYS A C 1
ATOM 2457 O O . LYS A 1 303 ? 14.478 -11.237 8.103 1.00 95.19 303 LYS A O 1
ATOM 2462 N N . LYS A 1 304 ? 14.998 -9.205 7.321 1.00 94.38 304 LYS A N 1
ATOM 2463 C CA . LYS A 1 304 ? 15.564 -8.720 8.593 1.00 94.38 304 LYS A CA 1
ATOM 2464 C C . LYS A 1 304 ? 14.465 -8.346 9.580 1.00 94.38 304 LYS A C 1
ATOM 2466 O O . LYS A 1 304 ? 14.541 -8.773 10.727 1.00 94.38 304 LYS A O 1
ATOM 2471 N N . LEU A 1 305 ? 13.468 -7.582 9.136 1.00 94.81 305 LEU A N 1
ATOM 2472 C CA . LEU A 1 305 ? 12.361 -7.133 9.984 1.00 94.81 305 LEU A CA 1
ATOM 2473 C C . LEU A 1 305 ? 11.510 -8.303 10.489 1.00 94.81 305 LEU A C 1
ATOM 2475 O O . LEU A 1 305 ? 11.193 -8.360 11.675 1.00 94.81 305 LEU A O 1
ATOM 2479 N N . GLN A 1 306 ? 11.230 -9.284 9.624 1.00 93.62 306 GLN A N 1
ATOM 2480 C CA . GLN A 1 306 ? 10.369 -10.424 9.952 1.00 93.62 306 GLN A CA 1
ATOM 2481 C C . GLN A 1 306 ? 10.943 -11.309 11.071 1.00 93.62 306 GLN A C 1
ATOM 2483 O O . GLN A 1 306 ? 10.199 -12.026 11.731 1.00 93.62 306 GLN A O 1
ATOM 2488 N N . LYS A 1 307 ? 12.259 -11.250 11.324 1.00 95.19 307 LYS A N 1
ATOM 2489 C CA . LYS A 1 307 ? 12.890 -11.940 12.463 1.00 95.19 307 LYS A CA 1
ATOM 2490 C C . LYS A 1 307 ? 12.534 -11.327 13.817 1.00 95.19 307 LYS A C 1
ATOM 2492 O O . LYS A 1 307 ? 12.812 -11.942 14.838 1.00 95.19 307 LYS A O 1
ATOM 2497 N N . ILE A 1 308 ? 12.015 -10.103 13.824 1.00 95.81 308 ILE A N 1
ATOM 2498 C CA . ILE A 1 308 ? 11.807 -9.304 15.032 1.00 95.81 308 ILE A CA 1
ATOM 2499 C C . ILE A 1 308 ? 10.319 -9.221 15.340 1.00 95.81 308 ILE A C 1
ATOM 2501 O O . ILE A 1 308 ? 9.905 -9.593 16.433 1.00 95.81 308 ILE A O 1
ATOM 2505 N N . LYS A 1 309 ? 9.512 -8.774 14.372 1.00 96.44 309 LYS A N 1
ATOM 2506 C CA . LYS A 1 309 ? 8.052 -8.707 14.488 1.00 96.44 309 LYS A CA 1
ATOM 2507 C C . LYS A 1 309 ? 7.401 -9.093 13.156 1.00 96.44 309 LYS A C 1
ATOM 2509 O O . LYS A 1 309 ? 8.018 -8.907 12.103 1.00 96.44 309 LYS A O 1
ATOM 2514 N N . PRO A 1 310 ? 6.157 -9.601 13.183 1.00 98.12 310 PRO A N 1
ATOM 2515 C CA . PRO A 1 310 ? 5.332 -9.724 11.989 1.00 98.12 310 PRO A CA 1
ATOM 2516 C C . PRO A 1 310 ? 5.239 -8.413 11.200 1.00 98.12 310 PRO A C 1
ATOM 2518 O O . PRO A 1 310 ? 5.312 -7.325 11.770 1.00 98.12 310 PRO A O 1
ATOM 2521 N N . ILE A 1 311 ? 5.059 -8.519 9.888 1.00 98.62 311 ILE A N 1
ATOM 2522 C CA . ILE A 1 311 ? 5.014 -7.373 8.977 1.00 98.62 311 ILE A CA 1
ATOM 2523 C C . ILE A 1 311 ? 3.642 -7.290 8.312 1.00 98.62 311 ILE A C 1
ATOM 2525 O O . ILE A 1 311 ? 3.093 -8.306 7.881 1.00 98.62 311 ILE A O 1
ATOM 2529 N N . ILE A 1 312 ? 3.145 -6.065 8.167 1.00 98.81 312 ILE A N 1
ATOM 2530 C CA . ILE A 1 312 ? 2.126 -5.665 7.200 1.00 98.81 312 ILE A CA 1
ATOM 2531 C C . ILE A 1 312 ? 2.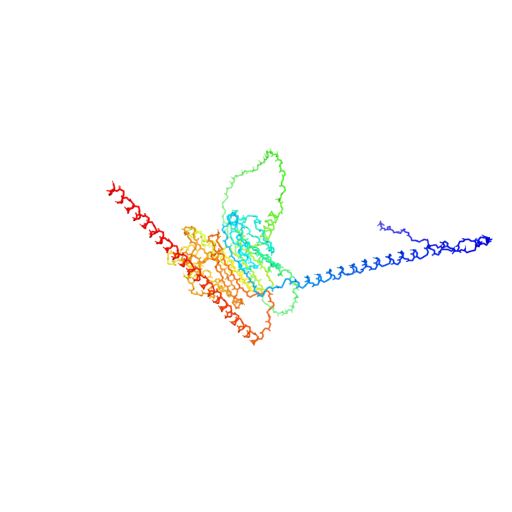820 -4.753 6.182 1.00 98.81 312 ILE A C 1
ATOM 2533 O O . ILE A 1 312 ? 3.269 -3.661 6.516 1.00 98.81 312 ILE A O 1
ATOM 2537 N N . TRP A 1 313 ? 2.956 -5.211 4.943 1.00 98.88 313 TRP A N 1
ATOM 2538 C CA . TRP A 1 313 ? 3.606 -4.501 3.845 1.00 98.88 313 TRP A CA 1
ATOM 2539 C C . TRP A 1 313 ? 2.567 -4.100 2.805 1.00 98.88 313 TRP A C 1
ATOM 2541 O O . TRP A 1 313 ? 1.806 -4.941 2.332 1.00 98.88 313 TRP A O 1
ATOM 2551 N N . CYS A 1 314 ? 2.508 -2.822 2.453 1.00 98.88 314 CYS A N 1
ATOM 2552 C CA . CYS A 1 314 ? 1.482 -2.294 1.570 1.00 98.88 314 CYS A CA 1
ATOM 2553 C C . CYS A 1 314 ? 1.997 -1.230 0.606 1.00 98.88 314 CYS A C 1
ATOM 2555 O O . CYS A 1 314 ? 3.089 -0.683 0.779 1.00 98.88 314 CYS A O 1
ATOM 2557 N N . GLY A 1 315 ? 1.180 -0.943 -0.404 1.00 98.75 315 GLY A N 1
ATOM 2558 C CA . GLY A 1 315 ? 1.434 0.100 -1.393 1.00 98.75 315 GLY A CA 1
ATOM 2559 C C . GLY A 1 315 ? 1.411 -0.422 -2.819 1.00 98.75 315 GLY A C 1
ATOM 2560 O O . GLY A 1 315 ? 0.958 -1.540 -3.075 1.00 98.75 315 GLY A O 1
ATOM 2561 N N . ASP A 1 316 ? 1.903 0.409 -3.729 1.00 98.75 316 ASP A N 1
ATOM 2562 C CA . ASP A 1 316 ? 2.021 0.096 -5.147 1.00 98.75 316 ASP A CA 1
ATOM 2563 C C . ASP A 1 316 ? 3.322 -0.677 -5.401 1.00 98.75 316 ASP A C 1
ATOM 2565 O O . ASP A 1 316 ? 4.442 -0.158 -5.278 1.00 98.75 316 ASP A O 1
ATOM 2569 N N . MET A 1 317 ? 3.165 -1.951 -5.750 1.00 98.50 317 MET A N 1
ATOM 2570 C CA . MET A 1 317 ? 4.265 -2.870 -6.025 1.00 98.50 317 MET A CA 1
ATOM 2571 C C . MET A 1 317 ? 4.703 -2.836 -7.490 1.00 98.50 317 MET A C 1
ATOM 2573 O O . MET A 1 317 ? 5.689 -3.494 -7.838 1.00 98.50 317 MET A O 1
ATOM 2577 N N . ASN A 1 318 ? 4.015 -2.074 -8.348 1.00 98.25 318 ASN A N 1
ATOM 2578 C CA . ASN A 1 318 ? 4.289 -1.975 -9.781 1.00 98.25 318 ASN A CA 1
ATOM 2579 C C . ASN A 1 318 ? 4.506 -3.361 -10.419 1.00 98.25 318 ASN A C 1
ATOM 2581 O O . ASN A 1 318 ? 5.485 -3.587 -11.132 1.00 98.25 318 ASN A O 1
ATOM 2585 N N . VAL A 1 319 ? 3.647 -4.320 -10.066 1.00 98.44 319 VAL A N 1
ATOM 2586 C CA . VAL A 1 319 ? 3.613 -5.677 -10.620 1.00 98.44 319 VAL A CA 1
ATOM 2587 C C . VAL A 1 319 ? 2.209 -6.249 -10.455 1.00 98.44 319 VAL A C 1
ATOM 2589 O O . VAL A 1 319 ? 1.640 -6.147 -9.378 1.00 98.44 319 VAL A O 1
ATOM 2592 N N . SER A 1 320 ? 1.668 -6.872 -11.497 1.00 97.94 320 SER A N 1
ATOM 2593 C CA . SER A 1 320 ? 0.478 -7.718 -11.443 1.00 97.94 320 SER A CA 1
ATOM 2594 C C . SER A 1 320 ? 0.925 -9.175 -11.430 1.00 97.94 320 SER A C 1
ATOM 2596 O O . SER A 1 320 ? 1.525 -9.673 -12.379 1.00 97.94 320 SER A O 1
ATOM 2598 N N . HIS A 1 321 ? 0.721 -9.851 -10.301 1.00 98.00 321 HIS A N 1
ATOM 2599 C CA . HIS A 1 321 ? 1.379 -11.128 -10.009 1.00 98.00 321 HIS A CA 1
ATOM 2600 C C . HIS A 1 321 ? 0.821 -12.302 -10.821 1.00 98.00 321 HIS A C 1
ATOM 2602 O O . HIS A 1 321 ? 1.577 -13.015 -11.490 1.00 98.00 321 HIS A O 1
ATOM 2608 N N . LEU A 1 322 ? -0.491 -12.512 -10.765 1.00 96.88 322 LEU A N 1
ATOM 2609 C CA . LEU A 1 322 ? -1.174 -13.641 -11.397 1.00 96.88 322 LEU A CA 1
ATOM 2610 C C . LEU A 1 322 ? -1.852 -13.229 -12.709 1.00 96.88 322 LEU A C 1
ATOM 2612 O O . LEU A 1 322 ? -2.042 -12.051 -12.990 1.00 96.88 322 LEU A O 1
ATOM 2616 N N . GLU A 1 323 ? -2.264 -14.200 -13.523 1.00 95.25 323 GLU A N 1
ATOM 2617 C CA . GLU A 1 323 ? -3.043 -13.924 -14.745 1.00 95.25 323 GLU A CA 1
ATOM 2618 C C . GLU A 1 323 ? -4.373 -13.226 -14.461 1.00 95.25 323 GLU A C 1
ATOM 2620 O O . GLU A 1 323 ? -4.823 -12.403 -15.249 1.00 95.25 323 GLU A O 1
ATOM 2625 N N . TYR A 1 324 ? -4.965 -13.484 -13.295 1.00 93.00 324 TYR A N 1
ATOM 2626 C CA . TYR A 1 324 ? -6.195 -12.828 -12.848 1.00 93.00 324 TYR A CA 1
ATOM 2627 C C . TYR A 1 324 ? -5.990 -11.380 -12.377 1.00 93.00 324 TYR A C 1
ATOM 2629 O O . TYR A 1 324 ? -6.969 -10.694 -12.082 1.00 93.00 324 TYR A O 1
ATOM 2637 N N . ASP A 1 325 ? -4.738 -10.925 -12.280 1.00 96.06 325 ASP A N 1
ATOM 2638 C CA . ASP A 1 325 ? -4.375 -9.582 -11.824 1.00 96.06 325 ASP A CA 1
ATOM 2639 C C . ASP A 1 325 ? -4.224 -8.583 -12.972 1.00 96.06 325 ASP A C 1
ATOM 2641 O O . ASP A 1 325 ? -3.959 -7.415 -12.718 1.00 96.06 325 ASP A O 1
ATOM 2645 N N . VAL A 1 326 ? -4.396 -9.007 -14.223 1.00 94.62 326 VAL A N 1
ATOM 2646 C CA . VAL A 1 326 ? -4.247 -8.140 -15.392 1.00 94.62 326 VAL A CA 1
ATOM 2647 C C . VAL A 1 326 ? -5.347 -8.410 -16.412 1.00 94.62 326 VAL A C 1
ATOM 2649 O O . VAL A 1 326 ? -5.756 -9.549 -16.639 1.00 94.62 326 VAL A O 1
ATOM 2652 N N . TYR A 1 327 ? -5.840 -7.353 -17.040 1.00 91.12 327 TYR A N 1
ATOM 2653 C CA . TYR A 1 327 ? -6.665 -7.465 -18.233 1.00 91.12 327 TYR A CA 1
ATOM 2654 C C . TYR A 1 327 ? -5.828 -7.962 -19.418 1.00 91.12 327 TYR A C 1
ATOM 2656 O O . TYR A 1 327 ? -4.715 -7.495 -19.596 1.00 91.12 327 TYR A O 1
ATOM 2664 N N . GLU A 1 328 ? -6.344 -8.876 -20.248 1.00 92.19 328 GLU A N 1
ATOM 2665 C CA . GLU A 1 328 ? -5.636 -9.421 -21.427 1.00 92.19 328 GLU A CA 1
ATOM 2666 C C . GLU A 1 328 ? -4.174 -9.868 -21.144 1.00 92.19 328 GLU A C 1
ATOM 2668 O O . GLU A 1 328 ? -3.232 -9.342 -21.747 1.00 92.19 328 GLU A O 1
ATOM 2673 N N . PRO A 1 329 ? -3.937 -10.871 -20.272 1.00 94.56 329 PRO A N 1
ATOM 2674 C CA . PRO A 1 329 ? -2.589 -11.272 -19.841 1.00 94.56 329 PRO A CA 1
ATOM 2675 C C . PRO A 1 329 ? -1.630 -11.583 -20.998 1.00 94.56 329 PRO A C 1
ATOM 2677 O O . PRO A 1 329 ? -0.453 -11.234 -20.936 1.00 94.56 329 PRO A O 1
ATOM 2680 N N . LYS A 1 330 ? -2.130 -12.171 -22.095 1.00 95.56 330 LYS A N 1
ATOM 2681 C CA . LYS A 1 330 ? -1.325 -12.449 -23.297 1.00 95.56 330 LYS A CA 1
ATOM 2682 C C . LYS A 1 330 ? -0.785 -11.174 -23.953 1.00 95.56 330 LYS A C 1
ATOM 2684 O O . LYS A 1 330 ? 0.365 -11.149 -24.371 1.00 95.56 330 LYS A O 1
ATOM 2689 N N . ARG A 1 331 ? -1.587 -10.106 -24.018 1.00 94.12 331 ARG A N 1
ATOM 2690 C CA . ARG A 1 331 ? -1.212 -8.837 -24.663 1.00 94.12 331 ARG A CA 1
ATOM 2691 C C . ARG A 1 331 ? -0.198 -8.050 -23.844 1.00 94.12 331 ARG A C 1
ATOM 2693 O O . ARG A 1 331 ? 0.715 -7.445 -24.403 1.00 94.12 331 ARG A O 1
ATOM 2700 N N . PHE A 1 332 ? -0.384 -8.016 -22.526 1.00 94.31 332 PHE A N 1
ATOM 2701 C CA . PHE A 1 332 ? 0.498 -7.264 -21.628 1.00 94.31 332 PHE A CA 1
ATOM 2702 C C . PHE A 1 332 ? 1.716 -8.056 -21.186 1.00 94.31 332 PHE A C 1
ATOM 2704 O O . PHE A 1 332 ? 2.572 -7.536 -20.468 1.00 94.31 332 PHE A O 1
ATOM 2711 N N . ARG A 1 333 ? 1.837 -9.297 -21.651 1.00 94.31 333 ARG A N 1
ATOM 2712 C CA . ARG A 1 333 ? 3.036 -10.084 -21.466 1.00 94.31 333 ARG A CA 1
ATOM 2713 C C . ARG A 1 333 ? 4.256 -9.307 -21.961 1.00 94.31 333 ARG A C 1
ATOM 2715 O O . ARG A 1 333 ? 4.243 -8.754 -23.056 1.00 94.31 333 ARG A O 1
ATOM 2722 N N . ASN A 1 334 ? 5.297 -9.236 -21.133 1.00 93.94 334 ASN A N 1
ATOM 2723 C CA . ASN A 1 334 ? 6.531 -8.474 -21.389 1.00 93.94 334 ASN A CA 1
ATOM 2724 C C . ASN A 1 334 ? 6.373 -6.942 -21.369 1.00 93.94 334 ASN A C 1
ATOM 2726 O O . ASN A 1 334 ? 7.277 -6.219 -21.789 1.00 93.94 334 ASN A O 1
ATOM 2730 N N . LYS A 1 335 ? 5.249 -6.418 -20.868 1.00 96.25 335 LYS A N 1
ATOM 2731 C CA . LYS A 1 335 ? 5.099 -4.989 -20.566 1.00 96.25 335 LYS A CA 1
ATOM 2732 C C . LYS A 1 335 ? 5.477 -4.708 -19.105 1.00 96.25 335 LYS A C 1
ATOM 2734 O O . LYS A 1 335 ? 5.335 -5.603 -18.271 1.00 96.25 335 LYS A O 1
ATOM 2739 N N . PRO A 1 336 ? 5.955 -3.488 -18.786 1.00 95.94 336 PRO A N 1
ATOM 2740 C CA . PRO A 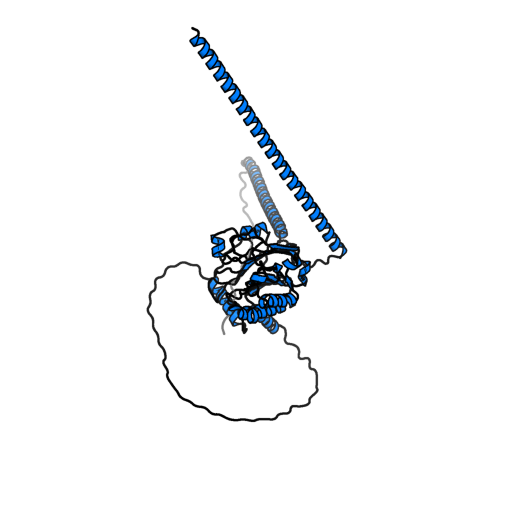1 336 ? 6.292 -3.107 -17.415 1.00 95.94 336 PRO A CA 1
ATOM 2741 C C . PRO A 1 336 ? 5.119 -3.365 -16.469 1.00 95.94 336 PRO A C 1
ATOM 2743 O O . PRO A 1 336 ? 3.981 -3.023 -16.795 1.00 95.94 336 PRO A O 1
ATOM 2746 N N . GLY A 1 337 ? 5.393 -3.969 -15.318 1.00 96.00 337 GLY A N 1
ATOM 2747 C CA . GLY A 1 337 ? 4.373 -4.396 -14.365 1.00 96.00 337 GLY A CA 1
ATOM 2748 C C . GLY A 1 337 ? 3.750 -5.763 -14.666 1.00 96.00 337 GLY A C 1
ATOM 2749 O O . GLY A 1 337 ? 2.994 -6.260 -13.839 1.00 96.00 337 GLY A O 1
ATOM 2750 N N . TYR A 1 338 ? 4.059 -6.413 -15.793 1.00 97.75 338 TYR A N 1
ATOM 2751 C CA . TYR A 1 338 ? 3.576 -7.767 -16.106 1.00 97.75 338 TYR A CA 1
ATOM 2752 C C . TYR A 1 338 ? 4.615 -8.641 -16.839 1.00 97.75 338 TYR A C 1
ATOM 2754 O O . TYR A 1 338 ? 4.291 -9.617 -17.530 1.00 97.75 338 TYR A O 1
ATOM 2762 N N . THR A 1 339 ? 5.903 -8.322 -16.689 1.00 98.06 339 THR A N 1
ATOM 2763 C CA . THR A 1 339 ? 6.984 -9.189 -17.180 1.00 98.06 339 THR A CA 1
ATOM 2764 C C . THR A 1 339 ? 7.107 -10.463 -16.339 1.00 98.06 339 THR A C 1
ATOM 2766 O O . THR A 1 339 ? 6.702 -10.511 -15.174 1.00 98.06 339 THR A O 1
ATOM 2769 N N . ASP A 1 340 ? 7.695 -11.517 -16.910 1.00 98.12 340 ASP A N 1
ATOM 2770 C CA . ASP A 1 340 ? 8.032 -12.723 -16.141 1.00 98.12 340 ASP A CA 1
ATOM 2771 C C . ASP A 1 340 ? 8.966 -12.451 -14.986 1.00 98.12 340 ASP A C 1
ATOM 2773 O O . ASP A 1 340 ? 8.812 -12.998 -13.895 1.00 98.12 340 ASP A O 1
ATOM 2777 N N . GLN A 1 341 ? 9.938 -11.590 -15.235 1.00 98.12 341 GLN A N 1
ATOM 2778 C CA . GLN A 1 341 ? 10.991 -11.294 -14.298 1.00 98.12 341 GLN A CA 1
ATOM 2779 C C . GLN A 1 341 ? 10.431 -10.561 -13.072 1.00 98.12 341 GLN A C 1
ATOM 2781 O O . GLN A 1 341 ? 10.747 -10.942 -11.944 1.00 98.12 341 GLN A O 1
ATOM 2786 N N . GLU A 1 342 ? 9.542 -9.578 -13.262 1.00 98.56 342 GLU A N 1
ATOM 2787 C CA . GLU A 1 342 ? 8.851 -8.888 -12.161 1.00 98.56 342 GLU A CA 1
ATOM 2788 C C . GLU A 1 342 ? 7.951 -9.851 -11.374 1.00 98.56 342 GLU A C 1
ATOM 2790 O O . GLU A 1 342 ? 8.042 -9.919 -10.145 1.00 98.56 342 GLU A O 1
ATOM 2795 N N . ARG A 1 343 ? 7.130 -10.656 -12.063 1.00 98.50 343 ARG A N 1
ATOM 2796 C CA . ARG A 1 343 ? 6.229 -11.639 -11.431 1.00 98.50 343 ARG A CA 1
ATOM 2797 C C . ARG A 1 343 ? 6.996 -12.702 -10.647 1.00 98.50 343 ARG A C 1
ATOM 2799 O O . ARG A 1 343 ? 6.647 -13.025 -9.507 1.00 98.50 343 ARG A O 1
ATOM 2806 N N . GLY A 1 344 ? 8.072 -13.225 -11.225 1.00 98.56 344 GLY A N 1
ATOM 2807 C CA . GLY A 1 344 ? 8.970 -14.177 -10.581 1.00 98.56 344 GLY A CA 1
ATOM 2808 C C . GLY A 1 344 ? 9.699 -13.558 -9.388 1.00 98.56 344 GLY A C 1
ATOM 2809 O O . GLY A 1 344 ? 9.834 -14.196 -8.344 1.00 98.56 344 GLY A O 1
ATOM 2810 N N . SER A 1 345 ? 10.120 -12.296 -9.488 1.00 98.56 345 SER A N 1
ATOM 2811 C CA . SER A 1 345 ? 10.732 -11.547 -8.383 1.00 98.56 345 SER A CA 1
ATOM 2812 C C . SER A 1 345 ? 9.755 -11.324 -7.221 1.00 98.56 345 SER A C 1
ATOM 2814 O O . SER A 1 345 ? 10.120 -11.505 -6.052 1.00 98.56 345 SER A O 1
ATOM 2816 N N . PHE A 1 346 ? 8.492 -11.009 -7.517 1.00 98.69 346 PHE A N 1
ATOM 2817 C CA . PHE A 1 346 ? 7.447 -10.894 -6.502 1.00 98.69 346 PHE A CA 1
ATOM 2818 C C . PHE A 1 346 ? 7.132 -12.252 -5.859 1.00 98.69 346 PHE A C 1
ATOM 2820 O O . PHE A 1 346 ? 7.120 -12.355 -4.634 1.00 98.69 346 PHE A O 1
ATOM 2827 N N . THR A 1 347 ? 7.041 -13.325 -6.652 1.00 98.75 347 THR A N 1
ATOM 2828 C CA . THR A 1 347 ? 6.892 -14.709 -6.154 1.00 98.75 347 THR A CA 1
ATOM 2829 C C . THR A 1 347 ? 8.017 -15.090 -5.190 1.00 98.75 347 THR A C 1
ATOM 2831 O O . THR A 1 347 ? 7.760 -15.556 -4.082 1.00 98.75 347 THR A O 1
ATOM 2834 N N . LYS A 1 348 ? 9.277 -14.816 -5.554 1.00 98.56 348 LYS A N 1
ATOM 2835 C CA . LYS A 1 348 ? 10.439 -15.033 -4.671 1.00 98.56 348 LYS A CA 1
ATOM 2836 C C . LYS A 1 348 ? 10.323 -14.263 -3.357 1.00 98.56 348 LYS A C 1
ATOM 2838 O O . LYS A 1 348 ? 10.846 -14.717 -2.346 1.00 98.56 348 LYS A O 1
ATOM 2843 N N . THR A 1 349 ? 9.679 -13.099 -3.373 1.00 98.25 349 THR A N 1
ATOM 2844 C CA . THR A 1 349 ? 9.438 -12.294 -2.170 1.00 98.25 349 THR A CA 1
ATOM 2845 C C . THR A 1 349 ? 8.361 -12.931 -1.298 1.00 98.25 349 THR A C 1
ATOM 2847 O O . THR A 1 349 ? 8.598 -13.106 -0.106 1.00 98.25 349 THR A O 1
ATOM 2850 N N . LEU A 1 350 ? 7.233 -13.353 -1.877 1.00 98.50 350 LEU A N 1
ATOM 2851 C CA . LEU A 1 350 ? 6.159 -14.036 -1.144 1.00 98.50 350 LEU A CA 1
ATOM 2852 C C . LEU A 1 350 ? 6.628 -15.357 -0.514 1.00 98.50 350 LEU A C 1
ATOM 2854 O O . LEU A 1 350 ? 6.342 -15.630 0.652 1.00 98.50 350 LEU A O 1
ATOM 2858 N N . ASN A 1 351 ? 7.466 -16.116 -1.222 1.00 98.31 351 ASN A N 1
ATOM 2859 C CA . ASN A 1 351 ? 8.044 -17.372 -0.732 1.00 98.31 351 ASN A CA 1
ATOM 2860 C C . ASN A 1 351 ? 8.961 -17.208 0.499 1.00 98.31 351 ASN A C 1
ATOM 2862 O O . ASN A 1 351 ? 9.362 -18.203 1.096 1.00 98.31 351 ASN A O 1
ATOM 2866 N N . LEU A 1 352 ? 9.269 -15.979 0.936 1.00 97.25 352 LEU A N 1
ATOM 2867 C CA . LEU A 1 352 ? 9.952 -15.714 2.212 1.00 97.25 352 LEU A CA 1
ATOM 2868 C C . LEU A 1 352 ? 9.024 -15.819 3.440 1.00 97.25 352 LEU A C 1
ATOM 2870 O O . LEU A 1 352 ? 9.413 -15.407 4.534 1.00 97.25 352 LEU A O 1
ATOM 2874 N N . GLY A 1 353 ? 7.814 -16.358 3.278 1.00 97.94 353 GLY A N 1
ATOM 2875 C CA . GLY A 1 353 ? 6.836 -16.528 4.354 1.00 97.94 353 GLY A CA 1
ATOM 2876 C C . GLY A 1 353 ? 5.840 -15.376 4.451 1.00 97.94 353 GLY A C 1
ATOM 2877 O O . GLY A 1 353 ? 5.450 -15.000 5.559 1.00 97.94 353 GLY A O 1
ATOM 2878 N N . PHE A 1 354 ? 5.455 -14.815 3.306 1.00 98.62 354 PHE A N 1
ATOM 2879 C CA . PHE A 1 354 ? 4.464 -13.754 3.201 1.00 98.62 354 PHE A CA 1
ATOM 2880 C C . PHE A 1 354 ? 3.236 -14.195 2.402 1.00 98.62 354 PHE A C 1
ATOM 2882 O O . PHE A 1 354 ? 3.315 -15.024 1.497 1.00 98.62 354 PHE A O 1
ATOM 2889 N N . VAL A 1 355 ? 2.103 -13.573 2.710 1.00 98.56 355 VAL A N 1
ATOM 2890 C CA . VAL A 1 355 ? 0.795 -13.842 2.116 1.00 98.56 355 VAL A CA 1
ATOM 2891 C C . VAL A 1 355 ? 0.275 -12.578 1.449 1.00 98.56 355 VAL A C 1
ATOM 2893 O O . VAL A 1 355 ? 0.113 -11.558 2.115 1.00 98.56 355 VAL A O 1
ATOM 2896 N N . ASP A 1 356 ? -0.047 -12.654 0.157 1.00 98.75 356 ASP A N 1
ATOM 2897 C CA . ASP A 1 356 ? -0.921 -11.672 -0.492 1.00 98.75 356 ASP A CA 1
ATOM 2898 C C . ASP A 1 356 ? -2.335 -11.813 0.086 1.00 98.75 356 ASP A C 1
ATOM 2900 O O . ASP A 1 356 ? -3.031 -12.800 -0.161 1.00 98.75 356 ASP A O 1
ATOM 2904 N N . THR A 1 357 ? -2.752 -10.831 0.883 1.00 98.75 357 THR A N 1
ATOM 2905 C CA . THR A 1 357 ? -4.022 -10.883 1.621 1.00 98.75 357 THR A CA 1
ATOM 2906 C C . THR A 1 357 ? -5.238 -10.939 0.700 1.00 98.75 357 THR A C 1
ATOM 2908 O O . THR A 1 357 ? -6.212 -11.614 1.027 1.00 98.75 357 THR A O 1
ATOM 2911 N N . TYR A 1 358 ? -5.189 -10.280 -0.465 1.00 98.62 358 TYR A N 1
ATOM 2912 C CA . TYR A 1 358 ? -6.316 -10.272 -1.395 1.00 98.62 358 TYR A CA 1
ATOM 2913 C C . TYR A 1 358 ? -6.492 -11.651 -2.024 1.00 98.62 358 TYR A C 1
ATOM 2915 O O . TYR A 1 358 ? -7.595 -12.187 -2.046 1.00 98.62 358 TYR A O 1
ATOM 2923 N N . ARG A 1 359 ? -5.395 -12.263 -2.488 1.00 98.12 359 ARG A N 1
ATOM 2924 C CA . ARG A 1 359 ? -5.438 -13.602 -3.095 1.00 98.12 359 ARG A CA 1
ATOM 2925 C C . ARG A 1 359 ? -5.613 -14.720 -2.081 1.00 98.12 359 ARG A C 1
ATOM 2927 O O . ARG A 1 359 ? -6.110 -15.775 -2.447 1.00 98.12 359 ARG A O 1
ATOM 2934 N N . TYR A 1 360 ? -5.298 -14.483 -0.814 1.00 98.12 360 TYR A N 1
ATOM 2935 C CA . TYR A 1 360 ? -5.687 -15.397 0.252 1.00 98.12 360 TYR A CA 1
ATOM 2936 C C . TYR A 1 360 ? -7.211 -15.493 0.409 1.00 98.12 360 TYR A C 1
ATOM 2938 O O . TYR A 1 360 ? -7.739 -16.595 0.515 1.00 98.12 360 TYR A O 1
ATOM 2946 N N . LEU A 1 361 ? -7.912 -14.356 0.379 1.00 98.06 361 LEU A N 1
ATOM 2947 C CA . LEU A 1 361 ? -9.374 -14.310 0.490 1.00 98.06 361 LEU A CA 1
ATOM 2948 C C . LEU A 1 361 ? -10.079 -14.665 -0.827 1.00 98.06 361 LEU A C 1
ATOM 2950 O O . LEU A 1 361 ? -11.127 -15.307 -0.823 1.00 98.06 361 LEU A O 1
ATOM 2954 N N . TYR A 1 362 ? -9.495 -14.260 -1.956 1.00 97.19 362 TYR A N 1
ATOM 2955 C CA . TYR A 1 362 ? -10.090 -14.362 -3.288 1.00 97.19 362 TYR A CA 1
ATOM 2956 C C . TYR A 1 362 ? -9.104 -14.973 -4.307 1.00 97.19 362 TYR A C 1
ATOM 2958 O O . TYR A 1 362 ? -8.659 -14.277 -5.231 1.00 97.19 362 TYR A O 1
ATOM 2966 N N . PRO A 1 363 ? -8.743 -16.268 -4.192 1.00 96.12 363 PRO A N 1
ATOM 2967 C CA . PRO A 1 363 ? -7.649 -16.867 -4.970 1.00 96.12 363 PRO A CA 1
ATOM 2968 C C . PRO A 1 363 ? -7.788 -16.715 -6.488 1.00 96.12 363 PRO A C 1
ATOM 2970 O O . PRO A 1 363 ? -6.835 -16.337 -7.165 1.00 96.12 363 PRO A O 1
ATOM 2973 N N . ASN A 1 364 ? -9.003 -16.913 -7.010 1.00 92.44 364 ASN A N 1
ATOM 2974 C CA . ASN A 1 364 ? -9.262 -17.002 -8.452 1.00 92.44 364 ASN A CA 1
ATOM 2975 C C . ASN A 1 364 ? -10.160 -15.872 -8.986 1.00 92.44 364 ASN A C 1
ATOM 2977 O O . ASN A 1 364 ? -10.650 -15.944 -10.113 1.00 92.44 364 ASN A O 1
ATOM 2981 N N . GLN A 1 365 ? -10.426 -14.831 -8.188 1.00 93.12 365 GLN A N 1
ATOM 2982 C CA . GLN A 1 365 ? -11.330 -13.755 -8.601 1.00 93.12 365 GLN A CA 1
ATOM 2983 C C . GLN A 1 365 ? -10.714 -12.898 -9.718 1.00 93.12 365 GLN A C 1
ATOM 2985 O O . GLN A 1 365 ? -9.645 -12.308 -9.549 1.00 93.12 365 GLN A O 1
ATOM 2990 N N . LYS A 1 366 ? -11.406 -12.811 -10.856 1.00 89.62 366 LYS A N 1
ATOM 2991 C CA . LYS A 1 366 ? -11.049 -11.938 -11.984 1.00 89.62 366 LYS A CA 1
ATOM 2992 C C . LYS A 1 366 ? -11.643 -10.536 -11.797 1.00 89.62 366 LYS A C 1
ATOM 2994 O O . LYS A 1 366 ? -12.617 -10.369 -11.067 1.00 89.62 366 LYS A O 1
ATOM 2999 N N . GLY A 1 367 ? -11.077 -9.540 -12.481 1.00 84.81 367 GLY A N 1
ATOM 3000 C CA . GLY A 1 367 ? -11.593 -8.161 -12.473 1.00 84.81 367 GLY A CA 1
ATOM 3001 C C . GLY A 1 367 ? -11.240 -7.347 -11.222 1.00 84.81 367 GLY A C 1
ATOM 3002 O O . GLY A 1 367 ? -11.795 -6.272 -10.994 1.00 84.81 367 GLY A O 1
ATOM 3003 N N . SER A 1 368 ? -10.325 -7.855 -10.394 1.00 91.44 368 SER A N 1
ATOM 3004 C CA . SER A 1 368 ? -9.912 -7.267 -9.116 1.00 91.44 368 SER A CA 1
ATOM 3005 C C . SER A 1 368 ? -8.781 -6.253 -9.283 1.00 91.44 368 SER A C 1
ATOM 3007 O O . SER A 1 368 ? -7.691 -6.430 -8.747 1.00 91.44 368 SER A O 1
ATOM 3009 N N . PHE A 1 369 ? -9.015 -5.214 -10.076 1.00 95.62 369 PHE A N 1
ATOM 3010 C CA . PHE A 1 369 ? -7.978 -4.256 -10.458 1.00 95.62 369 PHE A CA 1
ATOM 3011 C C . PHE A 1 369 ? -7.887 -3.070 -9.499 1.00 95.62 369 PHE A C 1
ATOM 3013 O O . PHE A 1 369 ? -8.872 -2.684 -8.875 1.00 95.62 369 PHE A O 1
ATOM 3020 N N . THR A 1 370 ? -6.704 -2.469 -9.413 1.00 97.00 370 THR A N 1
ATOM 3021 C CA . THR A 1 370 ? -6.426 -1.278 -8.598 1.00 97.00 370 THR A CA 1
ATOM 3022 C C . THR A 1 370 ? -5.839 -0.135 -9.419 1.00 97.00 370 THR A C 1
ATOM 3024 O O . THR A 1 370 ? -5.921 0.998 -8.971 1.00 97.00 370 THR A O 1
ATOM 3027 N N . PHE A 1 371 ? -5.349 -0.386 -10.634 1.00 96.31 371 PHE A N 1
ATOM 3028 C CA . PHE A 1 371 ? -4.760 0.591 -11.547 1.00 96.31 371 PHE A CA 1
ATOM 3029 C C . PHE A 1 371 ? -5.385 0.503 -12.946 1.00 96.31 371 PHE A C 1
ATOM 3031 O O . PHE A 1 371 ? -5.624 -0.589 -13.469 1.00 96.31 371 PHE A O 1
ATOM 3038 N N . TRP A 1 372 ? -5.604 1.664 -13.568 1.00 93.88 372 TRP A N 1
ATOM 3039 C CA . TRP A 1 372 ? -6.044 1.790 -14.957 1.00 93.88 372 TRP A CA 1
ATOM 3040 C C . TRP A 1 372 ? -5.188 2.836 -15.669 1.00 93.88 372 TRP A C 1
ATOM 3042 O O . TRP A 1 372 ? -5.223 4.002 -15.273 1.00 93.88 372 TRP A O 1
ATOM 3052 N N . PRO A 1 373 ? -4.473 2.464 -16.745 1.00 85.94 373 PRO A N 1
ATOM 3053 C CA . PRO A 1 373 ? -3.794 3.434 -17.592 1.00 85.94 373 PRO A CA 1
ATOM 3054 C C . PRO A 1 373 ? -4.720 4.567 -18.049 1.00 85.94 373 PRO A C 1
ATOM 3056 O O . PRO A 1 373 ? -5.869 4.328 -18.419 1.00 85.94 373 PRO A O 1
ATOM 3059 N N . MET A 1 374 ? -4.201 5.796 -18.082 1.00 77.19 374 MET A N 1
ATOM 3060 C CA . MET A 1 374 ? -4.979 7.021 -18.333 1.00 77.19 374 MET A CA 1
ATOM 3061 C C . MET A 1 374 ? -5.763 7.040 -19.659 1.00 77.19 374 MET A C 1
ATOM 3063 O O . MET A 1 374 ? -6.739 7.777 -19.775 1.00 77.19 374 MET A O 1
ATOM 3067 N N . TRP A 1 375 ? -5.371 6.241 -20.659 1.00 71.56 375 TRP A N 1
ATOM 3068 C CA . TRP A 1 375 ? -6.102 6.122 -21.929 1.00 71.56 375 TRP A CA 1
ATOM 3069 C C . TRP A 1 375 ? -7.380 5.274 -21.833 1.00 71.56 375 TRP A C 1
ATOM 3071 O O . TRP A 1 375 ? -8.192 5.279 -22.762 1.00 71.56 375 TRP A O 1
ATOM 3081 N N . TYR A 1 376 ? -7.606 4.556 -20.729 1.00 69.06 376 TYR A N 1
ATOM 3082 C CA . TYR A 1 376 ? -8.888 3.906 -20.481 1.00 69.06 376 TYR A CA 1
ATOM 3083 C C . TYR A 1 376 ? -9.930 4.934 -20.039 1.00 69.06 376 TYR A C 1
ATOM 3085 O O . TYR A 1 376 ? -9.792 5.614 -19.025 1.00 69.06 376 TYR A O 1
ATOM 3093 N N . LYS A 1 377 ? -11.028 5.024 -20.799 1.00 60.47 377 LYS A N 1
ATOM 3094 C CA . LYS A 1 377 ? -12.072 6.044 -20.599 1.00 60.47 377 LYS A CA 1
ATOM 3095 C C . LYS A 1 377 ? -12.836 5.899 -19.274 1.00 60.47 377 LYS A C 1
ATOM 3097 O O . LYS A 1 377 ? -13.473 6.860 -18.841 1.00 60.47 377 LYS A O 1
ATOM 3102 N N . LYS A 1 378 ? -12.824 4.719 -18.636 1.00 66.44 378 LYS A N 1
ATOM 3103 C CA . LYS A 1 378 ? -13.507 4.452 -17.360 1.00 66.44 378 LYS A CA 1
ATOM 3104 C C . LYS A 1 378 ? -12.717 3.456 -16.514 1.00 66.44 378 LYS A C 1
ATOM 3106 O O . LYS A 1 378 ? -12.219 2.465 -17.028 1.00 66.44 378 LYS A O 1
ATOM 3111 N N . LYS A 1 379 ? -12.671 3.712 -15.202 1.00 71.31 379 LYS A N 1
ATOM 3112 C CA . LYS A 1 379 ? -12.314 2.692 -14.212 1.00 71.31 379 LYS A CA 1
ATOM 3113 C C . LYS A 1 379 ? -13.475 1.727 -14.063 1.00 71.31 379 LYS A C 1
ATOM 3115 O O . LYS A 1 379 ? -14.559 2.134 -13.634 1.00 71.31 379 LYS A O 1
ATOM 3120 N N . ASP A 1 380 ? -13.236 0.480 -14.411 1.00 70.00 380 ASP A N 1
ATOM 3121 C CA . ASP A 1 380 ? -14.196 -0.607 -14.320 1.00 70.00 380 ASP A CA 1
ATOM 3122 C C . ASP A 1 380 ? -13.483 -1.927 -14.009 1.00 70.00 380 ASP A C 1
ATOM 3124 O O . ASP A 1 380 ? -12.260 -2.007 -13.948 1.00 70.00 380 ASP A O 1
ATOM 3128 N N . GLN A 1 381 ? -14.259 -2.980 -13.787 1.00 73.19 381 GLN A N 1
ATOM 3129 C CA . GLN A 1 381 ? -13.728 -4.314 -13.499 1.00 73.19 381 GLN A CA 1
ATOM 3130 C C . GLN A 1 381 ? -13.250 -5.049 -14.761 1.00 73.19 381 GLN A C 1
ATOM 3132 O O . GLN A 1 381 ? -13.008 -6.252 -14.701 1.00 73.19 381 GLN A O 1
ATOM 3137 N N . ILE A 1 382 ? -13.157 -4.363 -15.904 1.00 76.94 382 ILE A N 1
ATOM 3138 C CA . ILE A 1 382 ? -12.913 -4.987 -17.202 1.00 76.94 382 ILE A CA 1
ATOM 3139 C C . ILE A 1 382 ? -11.455 -4.775 -17.601 1.00 76.94 382 ILE A C 1
ATOM 3141 O O . ILE A 1 382 ? -10.756 -5.761 -17.789 1.00 76.94 382 ILE A O 1
ATOM 3145 N N . ASN A 1 383 ? -10.958 -3.532 -17.620 1.00 86.00 383 ASN A N 1
ATOM 3146 C CA . ASN A 1 383 ? -9.690 -3.212 -18.296 1.00 86.00 383 ASN A CA 1
ATOM 3147 C C . ASN A 1 383 ? -8.592 -2.639 -17.381 1.00 86.00 383 ASN A C 1
ATOM 3149 O O . ASN A 1 383 ? -8.108 -1.529 -17.612 1.00 86.00 383 ASN A O 1
ATOM 3153 N N . GLY A 1 384 ? -8.194 -3.362 -16.333 1.00 93.44 384 GLY A N 1
ATOM 3154 C CA . GLY A 1 384 ? -7.228 -2.860 -15.350 1.00 93.44 384 GLY A CA 1
ATOM 3155 C C . GLY A 1 384 ? -6.106 -3.828 -14.981 1.00 93.44 384 GLY A C 1
ATOM 3156 O O . GLY A 1 384 ? -5.957 -4.911 -15.544 1.00 93.44 384 GLY A O 1
ATOM 3157 N N . PHE A 1 385 ? -5.312 -3.395 -14.009 1.00 96.38 385 PHE A N 1
ATOM 3158 C CA . PHE A 1 385 ? -4.203 -4.126 -13.407 1.00 96.38 385 PHE A CA 1
ATOM 3159 C C . PHE A 1 385 ? -4.362 -4.074 -11.893 1.00 96.38 385 PHE A C 1
ATOM 3161 O O . PHE A 1 385 ? -4.756 -3.046 -11.344 1.00 96.38 385 PHE A O 1
ATOM 3168 N N . ARG A 1 386 ? -4.037 -5.148 -11.187 1.00 97.94 386 ARG A N 1
ATOM 3169 C CA . ARG A 1 386 ? -3.853 -5.122 -9.737 1.00 97.94 386 ARG A CA 1
ATOM 3170 C C . ARG A 1 386 ? -2.375 -4.888 -9.474 1.00 97.94 386 ARG A C 1
ATOM 3172 O O . ARG A 1 386 ? -1.567 -5.767 -9.751 1.00 97.94 386 ARG A O 1
ATOM 3179 N N . ALA A 1 387 ? -2.038 -3.690 -9.018 1.00 97.94 387 ALA A N 1
ATOM 3180 C CA . ALA A 1 387 ? -0.665 -3.272 -8.729 1.00 97.94 387 ALA A CA 1
ATOM 3181 C C . ALA A 1 387 ? -0.472 -2.900 -7.251 1.00 97.94 387 ALA A C 1
ATOM 3183 O O . ALA A 1 387 ? 0.659 -2.851 -6.769 1.00 97.94 387 ALA A O 1
ATOM 3184 N N . ASP A 1 388 ? -1.572 -2.687 -6.527 1.00 98.81 388 ASP A N 1
ATOM 3185 C CA . ASP A 1 388 ? -1.584 -2.280 -5.130 1.00 98.81 388 ASP A CA 1
ATOM 3186 C C . ASP A 1 388 ? -1.892 -3.486 -4.239 1.00 98.81 388 ASP A C 1
ATOM 3188 O O . ASP A 1 388 ? -2.823 -4.257 -4.498 1.00 98.81 388 ASP A O 1
ATOM 3192 N N . TYR A 1 389 ? -1.101 -3.655 -3.181 1.00 98.88 389 TYR A N 1
ATOM 3193 C CA . TYR A 1 389 ? -1.134 -4.856 -2.353 1.00 98.88 389 TYR A CA 1
ATOM 3194 C C . TYR A 1 389 ? -1.186 -4.530 -0.866 1.00 98.88 389 TYR A C 1
ATOM 3196 O O . TYR A 1 389 ? -0.628 -3.537 -0.405 1.00 98.88 389 TYR A O 1
ATOM 3204 N N . PHE A 1 390 ? -1.788 -5.452 -0.118 1.00 98.88 390 PHE A N 1
ATOM 3205 C CA . PHE A 1 390 ? -1.444 -5.719 1.272 1.00 98.88 390 PHE A CA 1
ATOM 3206 C C . PHE A 1 390 ? -0.865 -7.132 1.344 1.00 98.88 390 PHE A C 1
ATOM 3208 O O . PHE A 1 390 ? -1.544 -8.109 1.017 1.00 98.88 390 PHE A O 1
ATOM 3215 N N . VAL A 1 391 ? 0.384 -7.232 1.778 1.00 98.88 391 VAL A N 1
ATOM 3216 C CA . VAL A 1 391 ? 1.138 -8.465 1.978 1.00 98.88 391 VAL A CA 1
ATOM 3217 C C . VAL A 1 391 ? 1.479 -8.575 3.459 1.00 98.88 391 VAL A C 1
ATOM 3219 O O . VAL A 1 391 ? 2.037 -7.646 4.032 1.00 98.88 391 VAL A O 1
ATOM 3222 N N . VAL A 1 392 ? 1.162 -9.696 4.098 1.00 98.81 392 VAL A N 1
ATOM 3223 C CA . VAL A 1 392 ? 1.410 -9.883 5.538 1.00 98.81 392 VAL A CA 1
ATOM 3224 C C . VAL A 1 392 ? 2.317 -11.074 5.801 1.00 98.81 392 VAL A C 1
ATOM 3226 O O . VAL A 1 392 ? 2.346 -12.016 5.013 1.00 98.81 392 VAL A O 1
ATOM 3229 N N . SER A 1 393 ? 3.053 -11.067 6.911 1.00 98.62 393 SER A N 1
ATOM 3230 C CA . SER A 1 393 ? 3.756 -12.269 7.378 1.00 98.62 393 SER A CA 1
ATOM 3231 C C . SER A 1 393 ? 2.773 -13.428 7.584 1.00 98.62 393 SER A C 1
ATOM 3233 O O . SER A 1 393 ? 1.658 -13.218 8.063 1.00 98.62 393 SER A O 1
ATOM 3235 N N . ASN A 1 394 ? 3.198 -14.666 7.311 1.00 97.88 394 ASN A N 1
ATOM 3236 C CA . ASN A 1 394 ? 2.376 -15.873 7.494 1.00 97.88 394 ASN A CA 1
ATOM 3237 C C . ASN A 1 394 ? 1.738 -15.975 8.892 1.00 97.88 394 ASN A C 1
ATOM 3239 O O . ASN A 1 394 ? 0.625 -16.474 9.028 1.00 97.88 394 ASN A O 1
ATOM 3243 N N . SER A 1 395 ? 2.410 -15.469 9.930 1.00 96.69 395 SER A N 1
ATOM 3244 C CA . SER A 1 395 ? 1.902 -15.447 11.307 1.00 96.69 395 SER A CA 1
ATOM 3245 C C . SER A 1 395 ? 0.649 -14.583 11.510 1.00 96.69 395 SER A C 1
ATOM 3247 O O . SER A 1 395 ? -0.053 -14.786 12.497 1.00 96.69 395 SER A O 1
ATOM 3249 N N . LEU A 1 396 ? 0.357 -13.656 10.591 1.00 97.25 396 LEU A N 1
ATOM 3250 C CA . LEU A 1 396 ? -0.840 -12.807 10.584 1.00 97.25 396 LEU A CA 1
ATOM 3251 C C . LEU A 1 396 ? -1.920 -13.303 9.613 1.00 97.25 396 LEU A C 1
ATOM 3253 O O . LEU A 1 396 ? -2.983 -12.695 9.522 1.00 97.25 396 LEU A O 1
ATOM 3257 N N . LYS A 1 397 ? -1.685 -14.406 8.892 1.00 96.88 397 LYS A N 1
ATOM 3258 C CA . LYS A 1 397 ? -2.610 -14.939 7.880 1.00 96.88 397 LYS A CA 1
ATOM 3259 C C . LYS A 1 397 ? -4.024 -15.160 8.431 1.00 96.88 397 LYS A C 1
ATOM 3261 O O . LYS A 1 397 ? -5.002 -14.786 7.799 1.00 96.88 397 LYS A O 1
ATOM 3266 N N . ASN A 1 398 ? -4.126 -15.714 9.638 1.00 95.38 398 ASN A N 1
ATOM 3267 C CA . ASN A 1 398 ? -5.410 -16.016 10.278 1.00 95.38 398 ASN A CA 1
ATOM 3268 C C . ASN A 1 398 ? -6.056 -14.798 10.960 1.00 95.38 398 ASN A C 1
ATOM 3270 O O . ASN A 1 398 ? -7.133 -14.929 11.533 1.00 95.38 398 ASN A O 1
ATOM 3274 N N . ASN A 1 399 ? -5.400 -13.636 10.938 1.00 96.50 399 ASN A N 1
ATOM 3275 C CA . ASN A 1 399 ? -5.952 -12.383 11.446 1.00 96.50 399 ASN A CA 1
ATOM 3276 C C . ASN A 1 399 ? -6.671 -11.587 10.350 1.00 96.50 399 ASN A C 1
ATOM 3278 O O . ASN A 1 399 ? -7.350 -10.616 10.674 1.00 96.50 399 ASN A O 1
ATOM 3282 N N . ILE A 1 400 ? -6.484 -11.951 9.075 1.00 98.12 400 ILE A N 1
ATOM 3283 C CA . ILE A 1 400 ? -7.075 -11.263 7.924 1.00 98.12 400 ILE A CA 1
ATOM 3284 C C . ILE A 1 400 ? -8.596 -11.440 7.974 1.00 98.12 400 ILE A C 1
ATOM 3286 O O . ILE A 1 400 ? -9.080 -12.568 7.942 1.00 98.12 400 ILE A O 1
ATOM 3290 N N . ILE A 1 401 ? -9.331 -10.328 8.013 1.00 98.06 401 ILE A N 1
ATOM 3291 C CA . ILE A 1 401 ? -10.800 -10.322 8.019 1.00 98.06 401 ILE A CA 1
ATOM 3292 C C . ILE A 1 401 ? -11.318 -10.041 6.611 1.00 98.06 401 ILE A C 1
ATOM 3294 O O . ILE A 1 401 ? -12.159 -10.771 6.096 1.00 98.06 401 ILE A O 1
ATOM 3298 N N . ASN A 1 402 ? -10.820 -8.978 5.972 1.00 98.19 402 ASN A N 1
ATOM 3299 C CA . ASN A 1 402 ? -11.242 -8.602 4.625 1.00 98.19 402 ASN A CA 1
ATOM 3300 C C . ASN A 1 402 ? -10.181 -7.754 3.904 1.00 98.19 402 ASN A C 1
ATOM 3302 O O . ASN A 1 402 ? -9.394 -7.061 4.546 1.00 98.19 402 ASN A O 1
ATOM 3306 N N . ASN A 1 403 ? -10.204 -7.756 2.571 1.00 98.31 403 ASN A N 1
ATOM 3307 C CA . ASN A 1 403 ? -9.442 -6.845 1.720 1.00 98.31 403 ASN A CA 1
ATOM 3308 C C . ASN A 1 403 ? -10.369 -6.268 0.636 1.00 98.31 403 ASN A C 1
ATOM 3310 O O . ASN A 1 403 ? -10.890 -7.002 -0.205 1.00 98.31 403 ASN A O 1
ATOM 3314 N N . THR A 1 404 ? -10.599 -4.956 0.682 1.00 98.12 404 THR A N 1
ATOM 3315 C CA . THR A 1 404 ? -11.563 -4.250 -0.172 1.00 98.12 404 THR A CA 1
ATOM 3316 C C . THR A 1 404 ? -10.854 -3.364 -1.188 1.00 98.12 404 THR A C 1
ATOM 3318 O O . THR A 1 404 ? -9.948 -2.622 -0.829 1.00 98.12 404 THR A O 1
ATOM 3321 N N . ILE A 1 405 ? -11.318 -3.387 -2.441 1.00 97.31 405 ILE A N 1
ATOM 3322 C CA . ILE A 1 405 ? -10.904 -2.455 -3.499 1.00 97.31 405 ILE A CA 1
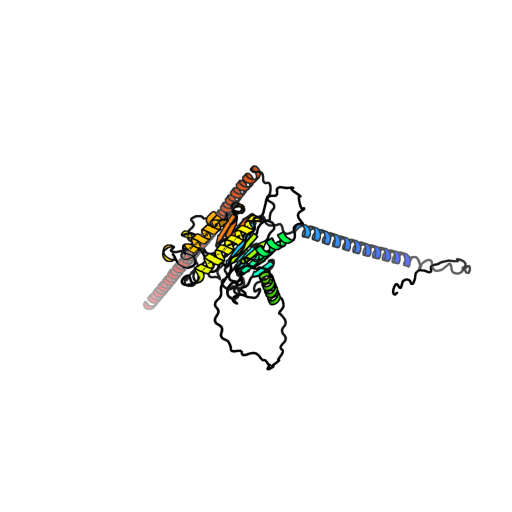ATOM 3323 C C . ILE A 1 405 ? -11.968 -1.354 -3.636 1.00 97.31 405 ILE A C 1
ATOM 3325 O O . ILE A 1 405 ? -13.118 -1.627 -3.987 1.00 97.31 405 ILE A O 1
ATOM 3329 N N . CYS A 1 406 ? -11.589 -0.102 -3.390 1.00 96.31 406 CYS A N 1
ATOM 3330 C CA . CYS A 1 406 ? -12.499 1.034 -3.208 1.00 96.31 406 CYS A CA 1
ATOM 3331 C C . CYS A 1 406 ? -12.775 1.791 -4.524 1.00 96.31 406 CYS A C 1
ATOM 3333 O O . CYS A 1 406 ? -12.332 2.925 -4.718 1.00 96.31 406 CYS A O 1
ATOM 3335 N N . LEU A 1 407 ? -13.504 1.173 -5.463 1.00 92.75 407 LEU A N 1
ATOM 3336 C CA . LEU A 1 407 ? -13.784 1.747 -6.801 1.00 92.75 407 LEU A CA 1
ATOM 3337 C C . LEU A 1 407 ? -14.624 3.045 -6.786 1.00 92.75 407 LEU A C 1
ATOM 3339 O O . LEU A 1 407 ? -14.705 3.776 -7.781 1.00 92.75 407 LEU A O 1
ATOM 3343 N N . ASP A 1 408 ? -15.287 3.327 -5.673 1.00 91.69 408 ASP A N 1
ATOM 3344 C CA . ASP A 1 408 ? -16.099 4.514 -5.419 1.00 91.69 408 ASP A CA 1
ATOM 3345 C C . ASP A 1 408 ? -15.270 5.740 -4.985 1.00 91.69 408 ASP A C 1
ATOM 3347 O O . ASP A 1 408 ? -15.720 6.888 -5.133 1.00 91.69 408 ASP A O 1
ATOM 3351 N N . ILE A 1 409 ? -14.032 5.527 -4.531 1.00 94.44 409 ILE A N 1
ATOM 3352 C CA . ILE A 1 409 ? -13.058 6.584 -4.247 1.00 94.44 409 ILE A CA 1
ATOM 3353 C C . ILE A 1 409 ? -12.273 6.906 -5.523 1.00 94.44 409 ILE A C 1
ATOM 3355 O O . ILE A 1 409 ? -11.204 6.378 -5.815 1.00 94.44 409 ILE A O 1
ATOM 3359 N N . LYS A 1 410 ? -12.835 7.811 -6.327 1.00 91.06 410 LYS A N 1
ATOM 3360 C CA . LYS A 1 410 ? -12.261 8.221 -7.619 1.00 91.06 410 LYS A CA 1
ATOM 3361 C C . LYS A 1 410 ? -11.404 9.470 -7.466 1.00 91.06 410 LYS A C 1
ATOM 3363 O O . LYS A 1 410 ? -11.889 10.442 -6.893 1.00 91.06 410 LYS A O 1
ATOM 3368 N N . GLY A 1 411 ? -10.231 9.531 -8.092 1.00 91.12 411 GLY A N 1
ATOM 3369 C CA . GLY A 1 411 ? -9.440 10.768 -8.169 1.00 91.12 411 GLY A CA 1
ATOM 3370 C C . GLY A 1 411 ? -8.025 10.581 -8.714 1.00 91.12 411 GLY A C 1
ATOM 3371 O O . GLY A 1 411 ? -7.555 11.436 -9.463 1.00 91.12 411 GLY A O 1
ATOM 3372 N N . SER A 1 412 ? -7.401 9.454 -8.389 1.00 94.62 412 SER A N 1
ATOM 3373 C CA . SER A 1 412 ? -6.163 8.958 -9.003 1.00 94.62 412 SER A CA 1
ATOM 3374 C C . SER A 1 412 ? -6.499 7.991 -10.147 1.00 94.62 412 SER A C 1
ATOM 3376 O O . SER A 1 412 ? -7.666 7.610 -10.287 1.00 94.62 412 SER A O 1
ATOM 3378 N N . ASP A 1 413 ? -5.521 7.584 -10.950 1.00 94.44 413 ASP A N 1
ATOM 3379 C CA . ASP A 1 413 ? -5.556 6.401 -11.826 1.00 94.44 413 ASP A CA 1
ATOM 3380 C C . ASP A 1 413 ? -5.510 5.089 -11.030 1.00 94.44 413 ASP A C 1
ATOM 3382 O O . ASP A 1 413 ? -6.073 4.086 -11.474 1.00 94.44 413 ASP A O 1
ATOM 3386 N N . HIS A 1 414 ? -5.058 5.133 -9.777 1.00 96.94 414 HIS A N 1
ATOM 3387 C CA . HIS A 1 414 ? -5.223 4.041 -8.818 1.00 96.94 414 HIS A CA 1
ATOM 3388 C C . HIS A 1 414 ? -6.510 4.166 -7.990 1.00 96.94 414 HIS A C 1
ATOM 3390 O O . HIS A 1 414 ? -7.054 5.261 -7.801 1.00 96.94 414 HIS A O 1
ATOM 3396 N N . SER A 1 415 ? -7.058 3.039 -7.556 1.00 96.38 415 SER A N 1
ATOM 3397 C CA . SER A 1 415 ? -8.145 2.950 -6.581 1.00 96.38 415 SER A CA 1
ATOM 3398 C C . SER A 1 415 ? -7.551 2.542 -5.234 1.00 96.38 415 SER A C 1
ATOM 3400 O O . SER A 1 415 ? -6.710 1.643 -5.214 1.00 96.38 415 SER A O 1
ATOM 3402 N N . PRO A 1 416 ? -7.975 3.155 -4.115 1.00 98.31 416 PRO A N 1
ATOM 3403 C CA . PRO A 1 416 ? -7.510 2.730 -2.806 1.00 98.31 416 PRO A CA 1
ATOM 3404 C C . PRO A 1 416 ? -7.890 1.280 -2.513 1.00 98.31 416 PRO A C 1
ATOM 3406 O O . PRO A 1 416 ? -8.901 0.772 -3.011 1.00 98.31 416 PRO A O 1
ATOM 3409 N N . ILE A 1 417 ? -7.108 0.651 -1.647 1.00 98.75 417 ILE A N 1
ATOM 3410 C CA . ILE A 1 417 ? -7.408 -0.657 -1.068 1.00 98.75 417 ILE A CA 1
ATOM 3411 C C . ILE A 1 417 ? -7.446 -0.559 0.455 1.00 98.75 417 ILE A C 1
ATOM 3413 O O . ILE A 1 417 ? -6.744 0.269 1.037 1.00 98.75 417 ILE A O 1
ATOM 3417 N N . VAL A 1 418 ? -8.252 -1.398 1.103 1.00 98.88 418 VAL A N 1
ATOM 3418 C CA . VAL A 1 418 ? -8.406 -1.425 2.565 1.00 98.88 418 VAL A CA 1
ATOM 3419 C C . VAL A 1 418 ? -8.276 -2.847 3.082 1.00 98.88 418 VAL A C 1
ATOM 3421 O O . VAL A 1 418 ? -9.049 -3.718 2.687 1.00 98.88 418 VAL A O 1
ATOM 3424 N N . LEU A 1 419 ? -7.335 -3.067 3.994 1.00 98.81 419 LEU A N 1
ATOM 3425 C CA . LEU A 1 419 ? -7.204 -4.294 4.767 1.00 98.81 419 LEU A CA 1
ATOM 3426 C C . LEU A 1 419 ? -7.874 -4.106 6.130 1.00 98.81 419 LEU A C 1
ATOM 3428 O O . LEU A 1 419 ? -7.451 -3.258 6.913 1.00 98.81 419 LEU A O 1
ATOM 3432 N N . ALA A 1 420 ? -8.865 -4.942 6.426 1.00 98.56 420 ALA A N 1
ATOM 3433 C CA . ALA A 1 420 ? -9.373 -5.139 7.778 1.00 98.56 420 ALA A CA 1
ATOM 3434 C C . ALA A 1 420 ? -8.690 -6.371 8.382 1.00 98.56 420 ALA A C 1
ATOM 3436 O O . ALA A 1 420 ? -8.730 -7.465 7.804 1.00 98.56 420 ALA A O 1
ATOM 3437 N N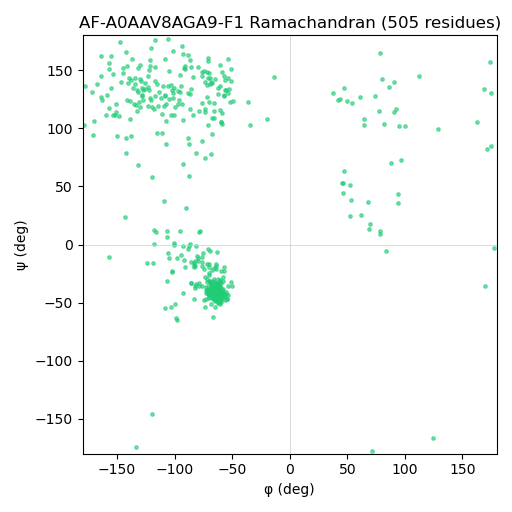 . ILE A 1 421 ? -8.053 -6.202 9.538 1.00 97.94 421 ILE A N 1
ATOM 3438 C CA . ILE A 1 421 ? -7.304 -7.259 10.224 1.00 97.94 421 ILE A CA 1
ATOM 3439 C C . ILE A 1 421 ? -7.556 -7.183 11.731 1.00 97.94 421 ILE A C 1
ATOM 3441 O O . ILE A 1 421 ? -7.651 -6.091 12.286 1.00 97.94 421 ILE A O 1
ATOM 3445 N N . HIS A 1 422 ? -7.648 -8.320 12.424 1.00 96.75 422 HIS A N 1
ATOM 3446 C CA . HIS A 1 422 ? -7.652 -8.301 13.890 1.00 96.75 422 HIS A CA 1
ATOM 3447 C C . HIS A 1 422 ? -6.388 -7.615 14.399 1.00 96.75 422 HIS A C 1
ATOM 3449 O O . HIS A 1 422 ? -5.285 -7.999 13.998 1.00 96.75 422 HIS A O 1
ATOM 3455 N N . ASN A 1 423 ? -6.558 -6.622 15.272 1.00 91.62 423 ASN A N 1
ATOM 3456 C CA . ASN A 1 423 ? -5.489 -5.716 15.661 1.00 91.62 423 ASN A CA 1
ATOM 3457 C C . ASN A 1 423 ? -4.312 -6.485 16.286 1.00 91.62 423 ASN A C 1
ATOM 3459 O O . ASN A 1 423 ? -4.457 -7.041 17.379 1.00 91.62 423 ASN A O 1
ATOM 3463 N N . PRO A 1 424 ? -3.136 -6.514 15.629 1.00 90.00 424 PRO A N 1
ATOM 3464 C CA . PRO A 1 424 ? -2.002 -7.276 16.133 1.00 90.00 424 PRO A CA 1
ATOM 3465 C C . PRO A 1 424 ? -1.424 -6.708 17.431 1.00 90.00 424 PRO A C 1
ATOM 3467 O O . PRO A 1 424 ? -0.768 -7.447 18.160 1.00 90.00 424 PRO A O 1
ATOM 3470 N N . ASN A 1 425 ? -1.644 -5.421 17.732 1.00 85.94 425 ASN A N 1
ATOM 3471 C CA . ASN A 1 425 ? -1.154 -4.784 18.959 1.00 85.94 425 ASN A CA 1
ATOM 3472 C C . ASN A 1 425 ? -1.902 -5.237 20.213 1.00 85.94 425 ASN A C 1
ATOM 3474 O O . ASN A 1 425 ? -1.383 -5.064 21.314 1.00 85.94 425 ASN A O 1
ATOM 3478 N N . LEU A 1 426 ? -3.075 -5.855 20.067 1.00 77.31 426 LEU A N 1
ATOM 3479 C CA . LEU A 1 426 ? -3.750 -6.435 21.214 1.00 77.31 426 LEU A CA 1
ATOM 3480 C C . LEU A 1 426 ? -2.965 -7.642 21.740 1.00 77.31 426 LEU A C 1
ATOM 3482 O O . LEU A 1 426 ? -2.462 -8.450 20.949 1.00 77.31 426 LEU A O 1
ATOM 3486 N N . PRO A 1 427 ? -2.858 -7.801 23.071 1.00 64.19 427 PRO A N 1
ATOM 3487 C CA . PRO A 1 427 ? -2.287 -9.007 23.640 1.00 64.19 427 PRO A CA 1
ATOM 3488 C C . PRO A 1 427 ? -3.076 -10.209 23.120 1.00 64.19 427 PRO A C 1
ATOM 3490 O O . PRO A 1 427 ? -4.310 -10.205 23.113 1.00 64.19 427 PRO A O 1
ATOM 3493 N N . LYS A 1 428 ? -2.367 -11.250 22.667 1.00 56.69 428 LYS A N 1
ATOM 3494 C CA . LYS A 1 428 ? -3.010 -12.505 22.269 1.00 56.69 428 LYS A CA 1
ATOM 3495 C C . LYS A 1 428 ? -3.766 -13.036 23.481 1.00 56.69 428 LYS A C 1
ATOM 3497 O O . LYS A 1 428 ? -3.154 -13.562 24.409 1.00 56.69 428 LYS A O 1
ATOM 3502 N N . GLN A 1 429 ? -5.087 -12.889 23.485 1.00 53.84 429 GLN A N 1
ATOM 3503 C CA . GLN A 1 429 ? -5.912 -13.487 24.521 1.00 53.84 429 GLN A CA 1
ATOM 3504 C C . GLN A 1 429 ? -5.640 -15.001 24.508 1.00 53.84 429 GLN A C 1
ATOM 3506 O O . GLN A 1 429 ? -5.700 -15.638 23.451 1.00 53.84 429 GLN A O 1
ATOM 3511 N N . LYS A 1 430 ? -5.329 -15.595 25.669 1.00 42.22 430 LYS A N 1
ATOM 3512 C CA . LYS A 1 430 ? -5.337 -17.056 25.847 1.00 42.22 430 LYS A CA 1
ATOM 3513 C C . LYS A 1 430 ? -6.792 -17.523 25.770 1.00 42.22 430 LYS A C 1
ATOM 3515 O O . LYS A 1 430 ? -7.458 -17.722 26.779 1.00 42.22 430 LYS A O 1
ATOM 3520 N N . ILE A 1 431 ? -7.326 -17.616 24.560 1.00 47.62 431 ILE A N 1
ATOM 3521 C CA . ILE A 1 431 ? -8.689 -18.084 24.328 1.00 47.62 431 ILE A CA 1
ATOM 3522 C C . ILE A 1 431 ? -8.615 -19.603 24.230 1.00 47.62 431 ILE A C 1
ATOM 3524 O O . ILE A 1 431 ? -7.975 -20.140 23.326 1.00 47.62 431 ILE A O 1
ATOM 3528 N N . SER A 1 432 ? -9.258 -20.301 25.167 1.00 43.66 432 SER A N 1
ATOM 3529 C CA . SER A 1 432 ? -9.385 -21.755 25.088 1.00 43.66 432 SER A CA 1
ATOM 3530 C C . SER A 1 432 ? -10.103 -22.153 23.785 1.00 43.66 432 SER A C 1
ATOM 3532 O O . SER A 1 432 ? -10.986 -21.416 23.329 1.00 43.66 432 SER A O 1
ATOM 3534 N N . PRO A 1 433 ? -9.793 -23.316 23.181 1.00 47.16 433 PRO A N 1
ATOM 3535 C CA . PRO A 1 433 ? -10.440 -23.772 21.945 1.00 47.16 433 PRO A CA 1
ATOM 3536 C C . PRO A 1 433 ? -11.977 -23.717 22.000 1.00 47.16 433 PRO A C 1
ATOM 3538 O O . PRO A 1 433 ? -12.627 -23.313 21.039 1.00 47.16 433 PRO A O 1
ATOM 3541 N N . ARG A 1 434 ? -12.564 -24.001 23.173 1.00 50.28 434 ARG A N 1
ATOM 3542 C CA . ARG A 1 434 ? -14.011 -23.887 23.428 1.00 50.28 434 ARG A CA 1
ATOM 3543 C C . ARG A 1 434 ? -14.536 -22.456 23.286 1.00 50.28 434 ARG A C 1
ATOM 3545 O O . ARG A 1 434 ? -15.581 -22.245 22.675 1.00 50.28 434 ARG A O 1
ATOM 3552 N N . LYS A 1 435 ? -13.817 -21.463 23.818 1.00 45.34 435 LYS A N 1
ATOM 3553 C CA . LYS A 1 435 ? -14.210 -20.049 23.728 1.00 45.34 435 LYS A CA 1
ATOM 3554 C C . LYS A 1 435 ? -14.018 -19.510 22.303 1.00 45.34 435 LYS A C 1
ATOM 3556 O O . LYS A 1 435 ? -14.844 -18.726 21.848 1.00 45.34 435 LYS A O 1
ATOM 3561 N N . ARG A 1 436 ? -13.017 -20.009 21.566 1.00 47.38 436 ARG A N 1
ATOM 3562 C CA . ARG A 1 436 ? -12.800 -19.701 20.140 1.00 47.38 436 ARG A CA 1
ATOM 3563 C C . ARG A 1 436 ? -13.936 -20.225 19.257 1.00 47.38 436 ARG A C 1
ATOM 3565 O O . ARG A 1 436 ? -14.489 -19.458 18.480 1.00 47.38 436 ARG A O 1
ATOM 3572 N N . ASN A 1 437 ? -14.334 -21.487 19.427 1.00 49.03 437 ASN A N 1
ATOM 3573 C CA . ASN A 1 437 ? -15.445 -22.072 18.668 1.00 49.03 437 ASN A CA 1
ATOM 3574 C C . ASN A 1 437 ? -16.777 -21.375 18.977 1.00 49.03 437 ASN A C 1
ATOM 3576 O O . ASN A 1 437 ? -17.576 -21.140 18.077 1.00 49.03 437 ASN A O 1
ATOM 3580 N N . ARG A 1 438 ? -16.995 -20.966 20.234 1.00 56.03 438 ARG A N 1
ATOM 3581 C CA . ARG A 1 438 ? -18.183 -20.192 20.623 1.00 56.03 438 ARG A CA 1
ATOM 3582 C C . ARG A 1 438 ? -18.220 -18.801 19.980 1.00 56.03 438 ARG A C 1
ATOM 3584 O O . ARG A 1 438 ? -19.297 -18.346 19.619 1.00 56.03 438 ARG A O 1
ATOM 3591 N N . LEU A 1 439 ? -17.070 -18.138 19.831 1.00 53.53 439 LEU A N 1
ATOM 3592 C CA . LEU A 1 439 ? -16.974 -16.843 19.148 1.00 53.53 439 LEU A CA 1
ATOM 3593 C C . LEU A 1 439 ? -17.265 -16.973 17.648 1.00 53.53 439 LEU A C 1
ATOM 3595 O O . LEU A 1 439 ? -18.091 -16.221 17.146 1.00 53.53 439 LEU A O 1
ATOM 3599 N N . LEU A 1 440 ? -16.694 -17.980 16.978 1.00 51.78 440 LEU A N 1
ATOM 3600 C CA . LEU A 1 440 ? -16.960 -18.263 15.559 1.00 51.78 440 LEU A CA 1
ATOM 3601 C C . LEU A 1 440 ? -18.451 -18.541 15.299 1.00 51.78 440 LEU A C 1
ATOM 3603 O O . LEU A 1 440 ? -19.054 -17.941 14.414 1.00 51.78 440 LEU A O 1
ATOM 3607 N N . LEU A 1 441 ? -19.081 -19.367 16.141 1.00 54.34 441 LEU A N 1
ATOM 3608 C CA . LEU A 1 441 ? -20.519 -19.656 16.057 1.00 54.34 441 LEU A CA 1
ATOM 3609 C C . LEU A 1 441 ? -21.391 -18.411 16.301 1.00 54.34 441 LEU A C 1
ATOM 3611 O O . LEU A 1 441 ? -22.477 -18.283 15.733 1.00 54.34 441 LEU A O 1
ATOM 3615 N N . ASN A 1 442 ? -20.944 -17.490 17.157 1.00 51.16 442 ASN A N 1
ATOM 3616 C CA . ASN A 1 442 ? -21.662 -16.246 17.428 1.00 51.16 442 ASN A CA 1
ATOM 3617 C C . ASN A 1 442 ? -21.504 -15.225 16.288 1.00 51.16 442 ASN A C 1
ATOM 3619 O O . ASN A 1 442 ? -22.470 -14.526 15.976 1.00 51.16 442 ASN A O 1
ATOM 3623 N N . GLU A 1 443 ? -20.339 -15.164 15.640 1.00 51.16 443 GLU A N 1
ATOM 3624 C CA . GLU A 1 443 ? -20.100 -14.340 14.447 1.00 51.16 443 GLU A CA 1
ATOM 3625 C C . GLU A 1 443 ? -20.942 -14.821 13.256 1.00 51.16 443 GLU A C 1
ATOM 3627 O O . GLU A 1 443 ? -21.622 -14.011 12.622 1.00 51.16 443 GLU A O 1
ATOM 3632 N N . GLU A 1 444 ? -21.018 -16.136 13.019 1.00 52.44 444 GLU A N 1
ATOM 3633 C CA . GLU A 1 444 ? -21.893 -16.722 11.992 1.00 52.44 444 GLU A CA 1
ATOM 3634 C C . GLU A 1 444 ? -23.374 -16.384 12.234 1.00 52.44 444 GLU A C 1
ATOM 3636 O O . GLU A 1 444 ? -24.102 -16.007 11.310 1.00 52.44 444 GLU A O 1
ATOM 3641 N N . ARG A 1 445 ? -23.830 -16.439 13.494 1.00 55.06 445 ARG A N 1
ATOM 3642 C CA . ARG A 1 445 ? -25.198 -16.044 13.882 1.00 55.06 445 ARG A CA 1
ATOM 3643 C C . ARG A 1 445 ? -25.457 -14.547 13.690 1.00 55.06 445 ARG A C 1
ATOM 3645 O O . ARG A 1 445 ? -26.558 -14.172 13.274 1.00 55.06 445 ARG A O 1
ATOM 3652 N N . GLY A 1 446 ? -24.473 -13.695 13.974 1.00 56.72 446 GLY A N 1
ATOM 3653 C CA . GLY A 1 446 ? -24.547 -12.253 13.721 1.00 56.72 446 GLY A CA 1
ATOM 3654 C C . GLY A 1 446 ? -24.719 -11.943 12.233 1.00 56.72 446 GLY A C 1
ATOM 3655 O O . GLY A 1 446 ? -25.630 -11.205 11.848 1.00 56.72 446 GLY A O 1
ATOM 3656 N N . ASP A 1 447 ? -23.925 -12.598 11.389 1.00 56.28 447 ASP A N 1
ATOM 3657 C CA . ASP A 1 447 ? -23.919 -12.388 9.941 1.00 56.28 447 ASP A CA 1
ATOM 3658 C C . ASP A 1 447 ? -25.222 -12.878 9.269 1.00 56.28 447 ASP A C 1
ATOM 3660 O O . ASP A 1 447 ? -25.756 -12.247 8.347 1.00 56.28 447 ASP A O 1
ATOM 3664 N N . ILE A 1 448 ? -25.823 -13.957 9.787 1.00 57.56 448 ILE A N 1
ATOM 3665 C CA . ILE A 1 448 ? -27.160 -14.428 9.379 1.00 57.56 448 ILE A CA 1
ATOM 3666 C C . ILE A 1 448 ? -28.245 -13.401 9.745 1.00 57.56 448 ILE A C 1
ATOM 3668 O O . ILE A 1 448 ? -29.100 -13.066 8.912 1.00 57.56 448 ILE A O 1
ATOM 3672 N N . ASN A 1 449 ? -28.207 -12.860 10.964 1.00 58.50 449 ASN A N 1
ATOM 3673 C CA . ASN A 1 449 ? -29.185 -11.876 11.432 1.00 58.50 449 ASN A CA 1
ATOM 3674 C C . ASN A 1 449 ? -29.104 -10.554 10.654 1.00 58.50 449 ASN A C 1
ATOM 3676 O O . ASN A 1 449 ? -30.140 -9.966 10.314 1.00 58.50 449 ASN A O 1
ATOM 3680 N N . ASP A 1 450 ? -27.904 -10.116 10.283 1.00 61.41 450 ASP A N 1
ATOM 3681 C CA . ASP A 1 450 ? -27.712 -8.920 9.463 1.00 61.41 450 ASP A CA 1
ATOM 3682 C C . ASP A 1 450 ? -28.126 -9.130 8.002 1.00 61.41 450 ASP A C 1
ATOM 3684 O O . ASP A 1 450 ? -28.765 -8.247 7.405 1.00 61.41 450 ASP A O 1
ATOM 3688 N N . LYS A 1 451 ? -27.890 -10.320 7.432 1.00 60.41 451 LYS A N 1
ATOM 3689 C CA . LYS A 1 451 ? -28.449 -10.711 6.122 1.00 60.41 451 LYS A CA 1
ATOM 3690 C C . LYS A 1 451 ? -29.983 -10.687 6.144 1.00 60.41 451 LYS A C 1
ATOM 3692 O O . LYS A 1 451 ? -30.604 -10.141 5.222 1.00 60.41 451 LYS A O 1
ATOM 3697 N N . LEU A 1 452 ? -30.611 -11.179 7.214 1.00 59.59 452 LEU A N 1
ATOM 3698 C CA . LEU A 1 452 ? -32.068 -11.134 7.405 1.00 59.59 452 LEU A CA 1
ATOM 3699 C C . LEU A 1 452 ? -32.601 -9.694 7.524 1.00 59.59 452 LEU A C 1
ATOM 3701 O O . LEU A 1 452 ? -33.598 -9.350 6.873 1.00 59.59 452 LEU A O 1
ATOM 3705 N N . LYS A 1 453 ? -31.931 -8.815 8.281 1.00 65.75 453 LYS A N 1
ATOM 3706 C CA . LYS A 1 453 ? -32.298 -7.387 8.400 1.00 65.75 453 LYS A CA 1
ATOM 3707 C C . LYS A 1 453 ? -32.172 -6.638 7.066 1.00 65.75 453 LYS A C 1
ATOM 3709 O O . LYS A 1 453 ? -33.086 -5.886 6.695 1.00 65.75 453 LYS A O 1
ATOM 3714 N N . LYS A 1 454 ? -31.101 -6.877 6.297 1.00 64.69 454 LYS A N 1
ATOM 3715 C CA . LYS A 1 454 ? -30.907 -6.310 4.944 1.00 64.69 454 LYS A CA 1
ATOM 3716 C C . LYS A 1 454 ? -31.994 -6.775 3.967 1.00 64.69 454 LYS A C 1
ATOM 3718 O O . LYS A 1 454 ? -32.536 -5.973 3.203 1.00 64.69 454 LYS A O 1
ATOM 3723 N N . ARG A 1 455 ? -32.402 -8.047 4.034 1.00 65.56 455 ARG A N 1
ATOM 3724 C CA . ARG A 1 455 ? -33.486 -8.595 3.197 1.00 65.56 455 ARG A CA 1
ATOM 3725 C C . ARG A 1 455 ? -34.848 -7.973 3.539 1.00 65.56 455 ARG A C 1
ATOM 3727 O O . ARG A 1 455 ? -35.589 -7.579 2.634 1.00 65.56 455 ARG A O 1
ATOM 3734 N N . LYS A 1 456 ? -35.153 -7.779 4.830 1.00 67.44 456 LYS A N 1
ATOM 3735 C CA . LYS A 1 456 ? -36.381 -7.097 5.296 1.00 67.44 456 LYS A CA 1
ATOM 3736 C C . LYS A 1 456 ? -36.447 -5.631 4.840 1.00 67.44 456 LYS A C 1
ATOM 3738 O O . LYS A 1 456 ? -37.492 -5.175 4.366 1.00 67.44 456 LYS A O 1
ATOM 3743 N N . THR A 1 457 ? -35.342 -4.891 4.928 1.00 69.50 457 THR A N 1
ATOM 3744 C CA . THR A 1 457 ? -35.274 -3.486 4.475 1.00 69.50 457 THR A CA 1
ATOM 3745 C C . THR A 1 457 ? -35.384 -3.352 2.955 1.00 69.50 457 THR A C 1
ATOM 3747 O O . THR A 1 457 ? -36.094 -2.462 2.469 1.00 69.50 457 THR A O 1
ATOM 3750 N N . LEU A 1 458 ? -34.773 -4.261 2.189 1.00 63.84 458 LEU A N 1
ATOM 3751 C CA . LEU A 1 458 ? -34.905 -4.300 0.730 1.00 63.84 458 LEU A CA 1
ATOM 3752 C C . LEU A 1 458 ? -36.354 -4.573 0.292 1.00 63.84 458 LEU A C 1
ATOM 3754 O O . LEU A 1 458 ? -36.871 -3.886 -0.595 1.00 63.84 458 LEU A O 1
ATOM 3758 N N . ASN A 1 459 ? -37.044 -5.501 0.960 1.00 66.00 459 ASN A N 1
ATOM 3759 C CA . ASN A 1 459 ? -38.456 -5.794 0.697 1.00 66.00 459 ASN A CA 1
ATOM 3760 C C . ASN A 1 459 ? -39.369 -4.603 1.033 1.00 66.00 459 ASN A C 1
ATOM 3762 O O . ASN A 1 459 ? -40.230 -4.247 0.224 1.00 66.00 459 ASN A O 1
ATOM 3766 N N . LYS A 1 460 ? -39.133 -3.898 2.152 1.00 69.81 460 LYS A N 1
ATOM 3767 C CA . LYS A 1 460 ? -39.848 -2.643 2.469 1.00 69.81 460 LYS A CA 1
ATOM 3768 C C . LYS A 1 460 ? -39.654 -1.580 1.377 1.00 69.81 460 LYS A C 1
ATOM 3770 O O . LYS A 1 460 ? -40.630 -0.949 0.961 1.00 69.81 460 LYS A O 1
ATOM 3775 N N . LYS A 1 461 ? -38.429 -1.404 0.860 1.00 71.69 461 LYS A N 1
ATOM 3776 C CA . LYS A 1 461 ? -38.142 -0.462 -0.242 1.00 71.69 461 LYS A CA 1
ATOM 3777 C C . LYS A 1 461 ? -38.855 -0.857 -1.543 1.00 71.69 461 LYS A C 1
ATOM 3779 O O . LYS A 1 461 ? -39.465 0.011 -2.175 1.00 71.69 461 LYS A O 1
ATOM 3784 N N . LYS A 1 462 ? -38.844 -2.143 -1.917 1.00 69.69 462 LYS A N 1
ATOM 3785 C CA . LYS A 1 462 ? -39.574 -2.658 -3.095 1.00 69.69 462 LYS A CA 1
ATOM 3786 C C . LYS A 1 462 ? -41.084 -2.410 -2.978 1.00 69.69 462 LYS A C 1
ATOM 3788 O O . LYS A 1 462 ? -41.681 -1.871 -3.910 1.00 69.69 462 LYS A O 1
ATOM 3793 N N . ASN A 1 463 ? -41.677 -2.679 -1.815 1.00 68.81 463 ASN A N 1
ATOM 3794 C CA . ASN A 1 463 ? -43.106 -2.449 -1.572 1.00 68.81 463 ASN A CA 1
ATOM 3795 C C . ASN A 1 463 ? -43.484 -0.961 -1.636 1.00 68.81 463 ASN A C 1
ATOM 3797 O O . ASN A 1 463 ? -44.496 -0.605 -2.243 1.00 68.81 463 ASN A O 1
ATOM 3801 N N . LYS A 1 464 ? -42.645 -0.067 -1.091 1.00 74.00 464 LYS A N 1
ATOM 3802 C CA . LYS A 1 464 ? -42.859 1.390 -1.177 1.00 74.00 464 LYS A CA 1
ATOM 3803 C C . LYS A 1 464 ? -42.781 1.893 -2.625 1.00 74.00 464 LYS A C 1
ATOM 3805 O O . LYS A 1 464 ? -43.582 2.741 -3.019 1.00 74.00 464 LYS A O 1
ATOM 3810 N N . LYS A 1 465 ? -41.868 1.345 -3.440 1.00 76.88 465 LYS A N 1
ATOM 3811 C CA . LYS A 1 465 ? -41.758 1.662 -4.877 1.00 76.88 465 LYS A CA 1
ATOM 3812 C C . LYS A 1 465 ? -42.995 1.186 -5.653 1.00 76.88 465 LYS A C 1
ATOM 3814 O O . LYS A 1 465 ? -43.557 1.970 -6.414 1.00 76.88 465 LYS A O 1
ATOM 3819 N N . LYS A 1 466 ? -43.478 -0.034 -5.378 1.00 75.00 466 LYS A N 1
ATOM 3820 C CA . LYS A 1 466 ? -44.692 -0.606 -5.991 1.00 75.00 466 LYS A CA 1
ATOM 3821 C C . LYS A 1 466 ? -45.949 0.213 -5.655 1.00 75.00 466 LYS A C 1
ATOM 3823 O O . LYS A 1 466 ? -46.721 0.527 -6.557 1.00 75.00 466 LYS A O 1
ATOM 3828 N N . LYS A 1 467 ? -46.113 0.655 -4.397 1.00 73.62 467 LYS A N 1
ATOM 3829 C CA . LYS A 1 467 ? -47.216 1.557 -3.991 1.00 73.62 467 LYS A CA 1
ATOM 3830 C C . LYS A 1 467 ? -47.197 2.885 -4.761 1.00 73.62 467 LYS A C 1
ATOM 3832 O O . LYS A 1 467 ? -48.218 3.261 -5.331 1.00 73.62 467 LYS A O 1
ATOM 3837 N N . LYS A 1 468 ? -46.034 3.545 -4.858 1.00 77.88 468 LYS A N 1
ATOM 3838 C CA . LYS A 1 468 ? -45.883 4.800 -5.624 1.00 77.88 468 LYS A CA 1
ATOM 3839 C C . LYS A 1 468 ? -46.209 4.628 -7.111 1.00 77.88 468 LYS A C 1
ATOM 3841 O O . LYS A 1 468 ? -46.754 5.534 -7.737 1.00 77.88 468 LYS A O 1
ATOM 3846 N N . GLU A 1 469 ? -45.870 3.483 -7.697 1.00 78.25 469 GLU A N 1
ATOM 3847 C CA . GLU A 1 469 ? -46.163 3.207 -9.104 1.00 78.25 469 GLU A CA 1
ATOM 3848 C C . GLU A 1 469 ? -47.665 2.997 -9.353 1.00 78.25 469 GLU A C 1
ATOM 3850 O O . GLU A 1 469 ? -48.220 3.562 -10.297 1.00 78.25 469 GLU A O 1
ATOM 3855 N N . ILE A 1 470 ? -48.342 2.260 -8.466 1.00 75.50 470 ILE A N 1
ATOM 3856 C CA . ILE A 1 470 ? -49.801 2.074 -8.502 1.00 75.50 470 ILE A CA 1
ATOM 3857 C C . ILE A 1 470 ? -50.517 3.425 -8.391 1.00 75.50 470 ILE A C 1
ATOM 3859 O O . ILE A 1 470 ? -51.443 3.706 -9.152 1.00 75.50 470 ILE A O 1
ATOM 3863 N N . GLU A 1 471 ? -50.064 4.291 -7.491 1.00 78.38 471 GLU A N 1
ATOM 3864 C CA . GLU A 1 471 ? -50.641 5.619 -7.287 1.00 78.38 471 GLU A CA 1
ATOM 3865 C C . GLU A 1 471 ? -50.474 6.521 -8.523 1.00 78.38 471 GLU A C 1
ATOM 3867 O O . GLU A 1 471 ? -51.438 7.140 -8.985 1.00 78.38 471 GLU A O 1
ATOM 3872 N N . LYS A 1 472 ? -49.292 6.497 -9.159 1.00 82.44 472 LYS A N 1
ATOM 3873 C CA . LYS A 1 472 ? -49.059 7.173 -10.449 1.00 82.44 472 LYS A CA 1
ATOM 3874 C C . LYS A 1 472 ? -49.992 6.658 -11.550 1.00 82.44 472 LYS A C 1
ATOM 3876 O O . LYS A 1 472 ? -50.514 7.461 -12.326 1.00 82.44 472 LYS A O 1
ATOM 3881 N N . ARG A 1 473 ? -50.232 5.343 -11.625 1.00 81.44 473 ARG A N 1
ATOM 3882 C CA . ARG A 1 473 ? -51.170 4.750 -12.600 1.00 81.44 473 ARG A CA 1
ATOM 3883 C C . ARG A 1 473 ? -52.613 5.192 -12.333 1.00 81.44 473 ARG A C 1
ATOM 3885 O O . ARG A 1 473 ? -53.300 5.585 -13.276 1.00 81.44 473 ARG A O 1
ATOM 3892 N N . LYS A 1 474 ? -53.049 5.219 -11.067 1.00 81.62 474 LYS A N 1
ATOM 3893 C CA . LYS A 1 474 ? -54.378 5.724 -10.671 1.00 81.62 474 LYS A CA 1
ATOM 3894 C C . LYS A 1 474 ? -54.565 7.197 -11.053 1.00 81.62 474 LYS A C 1
ATOM 3896 O O . LYS A 1 474 ? -55.599 7.545 -11.623 1.00 81.62 474 LYS A O 1
ATOM 3901 N N . LYS A 1 475 ? -53.555 8.049 -10.832 1.00 83.38 475 LYS A N 1
ATOM 3902 C CA . LYS A 1 475 ? -53.597 9.470 -11.225 1.00 83.38 475 LYS A CA 1
ATOM 3903 C C . LYS A 1 475 ? -53.737 9.645 -12.743 1.00 83.38 475 LYS A C 1
ATOM 3905 O O . LYS A 1 475 ? -54.640 10.348 -13.192 1.00 83.38 475 LYS A O 1
ATOM 3910 N N . LYS A 1 476 ? -52.929 8.926 -13.536 1.00 82.81 476 LYS A N 1
ATOM 3911 C CA . LYS A 1 476 ? -53.029 8.941 -15.010 1.00 82.81 476 LYS A CA 1
ATOM 3912 C C . LYS A 1 476 ? -54.400 8.477 -15.515 1.00 82.81 476 LYS A C 1
ATOM 3914 O O . LYS A 1 476 ? -54.904 9.025 -16.494 1.00 82.81 476 LYS A O 1
ATOM 3919 N N . ARG A 1 477 ? -55.019 7.482 -14.867 1.00 82.06 477 ARG A N 1
ATOM 3920 C CA . ARG A 1 477 ? -56.365 7.004 -15.229 1.00 82.06 477 ARG A CA 1
ATOM 3921 C C . ARG A 1 477 ? -57.429 8.084 -15.006 1.00 82.06 477 ARG A C 1
ATOM 3923 O O . ARG A 1 477 ? -58.165 8.386 -15.942 1.00 82.06 477 ARG A O 1
ATOM 3930 N N .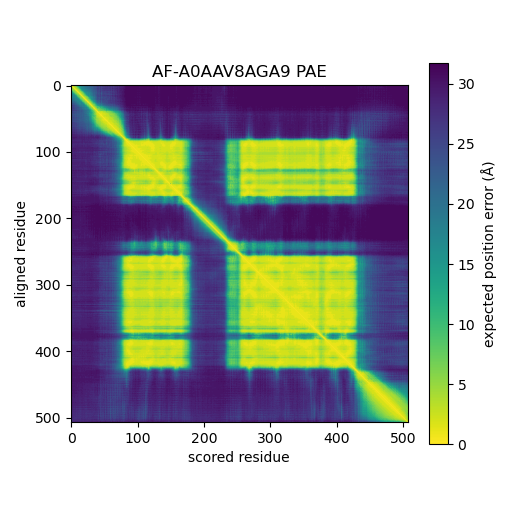 ARG A 1 478 ? -57.422 8.742 -13.840 1.00 82.31 478 ARG A N 1
ATOM 3931 C CA . ARG A 1 478 ? -58.334 9.861 -13.526 1.00 82.31 478 ARG A CA 1
ATOM 3932 C C . ARG A 1 478 ? -58.199 11.018 -14.521 1.00 82.31 478 ARG A C 1
ATOM 3934 O O . ARG A 1 478 ? -59.194 11.589 -14.955 1.00 82.31 478 ARG A O 1
ATOM 3941 N N . GLU A 1 479 ? -56.976 11.358 -14.928 1.00 85.19 479 GLU A N 1
ATOM 3942 C CA . GLU A 1 479 ? -56.741 12.400 -15.940 1.00 85.19 479 GLU A CA 1
ATOM 3943 C C . GLU A 1 479 ? -57.292 12.020 -17.323 1.00 85.19 479 GLU A C 1
ATOM 3945 O O . GLU A 1 479 ? -57.868 12.864 -18.016 1.00 85.19 479 GLU A O 1
ATOM 3950 N N . ARG A 1 480 ? -57.159 10.749 -17.729 1.00 83.69 480 ARG A N 1
ATOM 3951 C CA . ARG A 1 480 ? -57.740 10.243 -18.984 1.00 83.69 480 ARG A CA 1
ATOM 3952 C C . ARG A 1 480 ? -59.267 10.298 -18.963 1.00 83.69 480 ARG A C 1
ATOM 3954 O O . ARG A 1 480 ? -59.858 10.713 -19.958 1.00 83.69 480 ARG A O 1
ATOM 3961 N N . GLU A 1 481 ? -59.894 9.927 -17.852 1.00 85.81 481 GLU A N 1
ATOM 3962 C CA . GLU A 1 481 ? -61.353 9.991 -17.677 1.00 85.81 481 GLU A CA 1
ATOM 3963 C C . GLU A 1 481 ? -61.860 11.438 -17.769 1.00 85.81 481 GLU A C 1
ATOM 3965 O O . GLU A 1 481 ? -62.713 11.728 -18.611 1.00 85.81 481 GLU A O 1
ATOM 3970 N N . LYS A 1 482 ? -61.223 12.382 -17.059 1.00 86.81 482 LYS A N 1
ATOM 3971 C CA . LYS A 1 482 ? -61.537 13.822 -17.168 1.00 86.81 482 LYS A CA 1
ATOM 3972 C C . LYS A 1 482 ? -61.389 14.357 -18.599 1.00 86.81 482 LYS A C 1
ATOM 3974 O O . LYS A 1 482 ? -62.185 15.184 -19.046 1.00 86.81 482 LYS A O 1
ATOM 3979 N N . ARG A 1 483 ? -60.380 13.900 -19.355 1.00 84.25 483 ARG A N 1
ATOM 3980 C CA . ARG A 1 483 ? -60.211 14.277 -20.775 1.00 84.25 483 ARG A CA 1
ATOM 3981 C C . ARG A 1 483 ? -61.336 13.730 -21.655 1.00 84.25 483 ARG A C 1
ATOM 3983 O O . ARG A 1 483 ? -61.828 14.471 -22.507 1.00 84.25 483 ARG A O 1
ATOM 3990 N N . LYS A 1 484 ? -61.751 12.474 -21.458 1.00 86.69 484 LYS A N 1
ATOM 3991 C CA . LYS A 1 484 ? -62.882 11.871 -22.189 1.00 86.69 484 LYS A CA 1
ATOM 3992 C C . LYS A 1 484 ? -64.177 12.641 -21.928 1.00 86.69 484 LYS A C 1
ATOM 3994 O O . LYS A 1 484 ? -64.904 12.955 -22.866 1.00 86.69 484 LYS A O 1
ATOM 3999 N N . GLU A 1 485 ? -64.424 13.016 -20.680 1.00 86.00 485 GLU A N 1
ATOM 4000 C CA . GLU A 1 485 ? -65.614 13.772 -20.289 1.00 86.00 485 GLU A CA 1
ATOM 4001 C C . GLU A 1 485 ? -65.639 15.184 -20.898 1.00 86.00 485 GLU A C 1
ATOM 4003 O O . GLU A 1 485 ? -66.646 15.609 -21.470 1.00 86.00 485 GLU A O 1
ATOM 4008 N N . ARG A 1 486 ? -64.495 15.886 -20.898 1.00 85.81 486 ARG A N 1
ATOM 4009 C CA . ARG A 1 486 ? -64.349 17.182 -21.586 1.00 85.81 486 ARG A CA 1
ATOM 4010 C C . ARG A 1 486 ? -64.624 17.080 -23.090 1.00 85.81 486 ARG A C 1
ATOM 4012 O O . ARG A 1 486 ? -65.260 17.981 -23.635 1.00 85.81 486 ARG A O 1
ATOM 4019 N N . LYS A 1 487 ? -64.173 16.008 -23.757 1.00 85.81 487 LYS A N 1
ATOM 4020 C CA . LYS A 1 487 ? -64.467 15.765 -25.183 1.00 85.81 487 LYS A CA 1
ATOM 4021 C C . LYS A 1 487 ? -65.971 15.585 -25.419 1.00 85.81 487 LYS A C 1
ATOM 4023 O O . LYS A 1 487 ? -66.534 16.339 -26.210 1.00 85.81 487 LYS A O 1
ATOM 4028 N N . LYS A 1 488 ? -66.634 14.714 -24.646 1.00 87.00 488 LYS A N 1
ATOM 4029 C CA . LYS A 1 488 ? -68.097 14.518 -24.714 1.00 87.00 488 LYS A CA 1
ATOM 4030 C C . LYS A 1 488 ? -68.867 15.829 -24.507 1.00 87.00 488 LYS A C 1
ATOM 4032 O O . LYS A 1 488 ? -69.827 16.117 -25.218 1.00 87.00 488 LYS A O 1
ATOM 4037 N N . ARG A 1 489 ? -68.432 16.673 -23.562 1.00 85.19 489 ARG A N 1
ATOM 4038 C CA . ARG A 1 489 ? -69.068 17.975 -23.294 1.00 85.19 489 ARG A CA 1
ATOM 4039 C C . ARG A 1 489 ? -68.899 18.960 -24.458 1.00 85.19 489 ARG A C 1
ATOM 4041 O O . ARG A 1 489 ? -69.831 19.705 -24.755 1.00 85.19 489 ARG A O 1
ATOM 4048 N N . LYS A 1 490 ? -67.744 18.959 -25.137 1.00 86.12 490 LYS A N 1
ATOM 4049 C CA . LYS A 1 490 ? -67.512 19.771 -26.348 1.00 86.12 490 LYS A CA 1
ATOM 4050 C C . LYS A 1 490 ? -68.387 19.313 -27.519 1.00 86.12 490 LYS A C 1
ATOM 4052 O O . LYS A 1 490 ? -68.968 20.165 -28.186 1.00 86.12 490 LYS A O 1
ATOM 4057 N N . GLU A 1 491 ? -68.532 18.008 -27.733 1.00 85.12 491 GLU A N 1
ATOM 4058 C CA . GLU A 1 491 ? -69.424 17.453 -28.766 1.00 85.12 491 GLU A CA 1
ATOM 4059 C C . GLU A 1 491 ? -70.890 17.809 -28.515 1.00 85.12 491 GLU A C 1
ATOM 4061 O O . GLU A 1 491 ? -71.564 18.288 -29.425 1.00 85.12 491 GLU A O 1
ATOM 4066 N N . ARG A 1 492 ? -71.372 17.684 -27.269 1.00 85.69 492 ARG A N 1
ATOM 4067 C CA . ARG A 1 492 ? -72.732 18.119 -26.895 1.00 85.69 492 ARG A CA 1
ATOM 4068 C C . ARG A 1 492 ? -72.966 19.598 -27.212 1.00 85.69 492 ARG A C 1
ATOM 4070 O O . ARG A 1 492 ? -73.991 19.943 -27.792 1.00 85.69 492 ARG A O 1
ATOM 4077 N N . LYS A 1 493 ? -72.000 20.468 -26.891 1.00 84.81 493 LYS A N 1
ATOM 4078 C CA . LYS A 1 493 ? -72.078 21.903 -27.218 1.00 84.81 493 LYS A CA 1
ATOM 4079 C C . LYS A 1 493 ? -72.082 22.163 -28.729 1.00 84.81 493 LYS A C 1
ATOM 4081 O O . LYS A 1 493 ? -72.808 23.049 -29.170 1.00 84.81 493 LYS A O 1
ATOM 4086 N N . LYS A 1 494 ? -71.303 21.414 -29.522 1.00 84.50 494 LYS A N 1
ATOM 4087 C CA . LYS A 1 494 ? -71.336 21.508 -30.994 1.00 84.50 494 LYS A CA 1
ATOM 4088 C C . LYS A 1 494 ? -72.707 21.113 -31.548 1.00 84.50 494 LYS A C 1
ATOM 4090 O O . LYS A 1 494 ? -73.301 21.918 -32.256 1.00 84.50 494 LYS A O 1
ATOM 4095 N N . ARG A 1 495 ? -73.255 19.966 -31.127 1.00 82.19 495 ARG A N 1
ATOM 4096 C CA . ARG A 1 495 ? -74.601 19.515 -31.530 1.00 82.19 495 ARG A CA 1
ATOM 4097 C C . ARG A 1 495 ? -75.683 20.540 -31.183 1.00 82.19 495 ARG A C 1
ATOM 4099 O O . ARG A 1 495 ? -76.518 20.857 -32.017 1.00 82.19 495 ARG A O 1
ATOM 4106 N N . GLN A 1 496 ? -75.642 21.125 -29.983 1.00 80.69 496 GLN A N 1
ATOM 4107 C CA . GLN A 1 496 ? -76.591 22.179 -29.600 1.00 80.69 496 GLN A CA 1
ATOM 4108 C C . GLN A 1 496 ? -76.474 23.435 -30.478 1.00 80.69 496 GLN A C 1
ATOM 4110 O O . GLN A 1 496 ? -77.489 24.048 -30.803 1.00 80.69 496 GLN A O 1
ATOM 4115 N N . LYS A 1 497 ? -75.256 23.823 -30.882 1.00 81.88 497 LYS A N 1
ATOM 4116 C CA . LYS A 1 497 ? -75.048 24.945 -31.812 1.00 81.88 497 LYS A CA 1
ATOM 4117 C C . LYS A 1 497 ? -75.565 24.632 -33.219 1.00 81.88 497 LYS A C 1
ATOM 4119 O O . LYS A 1 497 ? -76.179 25.505 -33.821 1.00 81.88 497 LYS A O 1
ATOM 4124 N N . GLU A 1 498 ? -75.365 23.415 -33.721 1.00 80.25 498 GLU A N 1
ATOM 4125 C CA . GLU A 1 498 ? -75.926 22.969 -35.007 1.00 80.25 498 GLU A CA 1
ATOM 4126 C C . GLU A 1 498 ? -77.456 22.951 -34.988 1.00 80.25 498 GLU A C 1
ATOM 4128 O O . GLU A 1 498 ? -78.077 23.470 -35.910 1.00 80.25 498 GLU A O 1
ATOM 4133 N N . ILE A 1 499 ? -78.069 22.446 -33.912 1.00 79.00 499 ILE A N 1
ATOM 4134 C CA . ILE A 1 499 ? -79.529 22.473 -33.732 1.00 79.00 499 ILE A CA 1
ATOM 4135 C C . ILE A 1 499 ? -80.046 23.920 -33.733 1.00 79.00 499 ILE A C 1
ATOM 4137 O O . ILE A 1 499 ? -81.028 24.220 -34.409 1.00 79.00 499 ILE A O 1
ATOM 4141 N N . LYS A 1 500 ? -79.370 24.842 -33.030 1.00 77.31 500 LYS A N 1
ATOM 4142 C CA . LYS A 1 500 ? -79.731 26.270 -33.039 1.00 77.31 500 LYS A CA 1
ATOM 4143 C C . LYS A 1 500 ? -79.568 26.916 -34.420 1.00 77.31 500 LYS A C 1
ATOM 4145 O O . LYS A 1 500 ? -80.408 27.727 -34.786 1.00 77.31 500 LYS A O 1
ATOM 4150 N N . LYS A 1 501 ? -78.531 26.560 -35.189 1.00 75.06 501 LYS A N 1
ATOM 4151 C CA . LYS A 1 501 ? -78.358 27.037 -36.573 1.00 75.06 501 LYS A CA 1
ATOM 4152 C C . LYS A 1 501 ? -79.465 26.519 -37.495 1.00 75.06 501 LYS A C 1
ATOM 4154 O O . LYS A 1 501 ? -80.068 27.325 -38.183 1.00 75.06 501 LYS A O 1
ATOM 4159 N N . LYS A 1 502 ? -79.801 25.224 -37.430 1.00 72.31 502 LYS A N 1
ATOM 4160 C CA . LYS A 1 502 ? -80.894 24.624 -38.221 1.00 72.31 502 LYS A CA 1
ATOM 4161 C C . LYS A 1 502 ? -82.268 25.236 -37.925 1.00 72.31 502 LYS A C 1
ATOM 4163 O O . LYS A 1 502 ? -83.107 25.287 -38.813 1.00 72.31 502 LYS A O 1
ATOM 4168 N N . ARG A 1 503 ? -82.505 25.697 -36.690 1.00 71.31 503 ARG A N 1
ATOM 4169 C CA . ARG A 1 503 ? -83.733 26.428 -36.324 1.00 71.31 503 ARG A CA 1
ATOM 4170 C C . ARG A 1 503 ? -83.772 27.861 -36.867 1.00 71.31 503 ARG A C 1
ATOM 4172 O O . ARG A 1 503 ? -84.855 28.363 -37.099 1.00 71.31 503 ARG A O 1
ATOM 4179 N N . LYS A 1 504 ? -82.617 28.502 -37.081 1.00 66.75 504 LYS A N 1
ATOM 4180 C CA . LYS A 1 504 ? -82.519 29.863 -37.640 1.00 66.75 504 LYS A CA 1
ATOM 4181 C C . LYS A 1 504 ? -82.600 29.928 -39.168 1.00 66.75 504 LYS A C 1
ATOM 4183 O O . LYS A 1 504 ? -82.742 31.014 -39.687 1.00 66.75 504 LYS A O 1
ATOM 4188 N N . THR A 1 505 ? -82.451 28.801 -39.860 1.00 65.00 505 THR A N 1
ATOM 4189 C CA . THR A 1 505 ? -82.586 28.695 -41.325 1.00 65.00 505 THR A CA 1
ATOM 4190 C C . THR A 1 505 ? -83.948 28.140 -41.758 1.00 65.00 505 THR A C 1
ATOM 4192 O O . THR A 1 505 ? -84.148 27.879 -42.936 1.00 65.00 505 THR A O 1
ATOM 4195 N N . LYS A 1 506 ? -84.841 27.848 -40.801 1.00 57.97 506 LYS A N 1
ATOM 4196 C CA . LYS A 1 506 ? -86.227 27.398 -41.031 1.00 57.97 506 LYS A CA 1
ATOM 4197 C C . LYS A 1 506 ? -87.270 28.490 -40.745 1.00 57.97 506 LYS A C 1
ATOM 4199 O O . LYS A 1 506 ? -88.441 28.265 -41.024 1.00 57.97 506 LYS A O 1
ATOM 4204 N N . ASN A 1 507 ? -86.820 29.612 -40.189 1.00 51.03 507 ASN A N 1
ATOM 4205 C CA . ASN A 1 507 ? -87.501 30.902 -40.181 1.00 51.03 507 ASN A CA 1
ATOM 4206 C C . ASN A 1 507 ? -86.764 31.787 -41.180 1.00 51.03 507 ASN A C 1
ATOM 4208 O O . ASN A 1 507 ? -87.409 32.715 -41.698 1.00 51.03 507 ASN A O 1
#

Radius of gyration: 42.52 Å; Cα contacts (8 Å, |Δi|>4): 629; chains: 1; bounding box: 147×84×130 Å

Sequence (507 aa):
MNKKKTKKTVKKQKVTSKKKRNNQKSKNKKNNQNDFKLNTEEILYQITDFEEKCVKKEKEKENEKEKENENEKENENEKEAIPQVLNLGSFNVNGIRGLLRRKPKIFQKFIKEYNLDIMCVQETKTQKHELNIAGFSSYWNHSIARKGYSGTAIFTKYDPIKVYYGLDSFGSFLKAKKIKGSPGTKSRLNGTRTPKKDRENSSKTDSGVSCNNKTSSLTSKAGSCSKSFAGSDSSSDDDFDLEKKNQMKKVNTKYSDLEGRVITLEYQNFFLINTYTPNSGQKLARIDHRLTNWDKSMRKYLKKLQKIKPIIWCGDMNVSHLEYDVYEPKRFRNKPGYTDQERGSFTKTLNLGFVDTYRYLYPNQKGSFTFWPMWYKKKDQINGFRADYFVVSNSLKNNIINNTICLDIKGSDHSPIVLAIHNPNLPKQKISPRKRNRLLLNEERGDINDKLKKRKTLNKKKNKKKKKEIEKRKKKRREREKRKERKKRKERKKRQKEIKKKRKTKN

Mean predicted aligned error: 19.34 Å

Secondary structure (DSSP, 8-state):
-----------------------------SS-SSHHHHHHHHHHHHHHHHHHHHHHHHHHHHHHHHHHHHHHHHHHHTS----SEEEEEEEE-S-HHHHHHH-TTHHHHHHHHHT-SEEEEE----SS-----TT-EEEEE--SSSTTT--EEEEESS--SEEEETTTHHHHHHHHHHHTS-----------------------------------------------------SSHHHHHHHHHHHHHT---S---TT--EEEEE-SS-EEEEEEPPP--GGGTTHHIIIIIIIHHHHHHHHHHTTTS-EEEEEE-S---SGGGBSSHHHHTTSTTS-HHHHHHHHHHHTTTEEEHHHHH-TT-SS--SB--TTSSS--SSS-B--EEEEEEGGGGGGEEEEEE-TT--SSSBPPEEEEEE-TTS------HHHHHHHHHHHHHHHHHHHHHHHHHHHHHHHHHHHHHHHHHHHHHHHHHHHHHHHHHHHHHHHHHHHHHHHHT--

Foldseek 3Di:
DDDDDDDDDDDDDDDDDDDDDDPDDDDDPPDPPPVVVVVPVVVVVVVVVVVVVVVVVVVVVVVVVVVVVVVVVVVVVPPPDPDQKAKEKEEAQLAQVQLCVVPVCLVVCVCVVRVHQKYKYKQNQALDPPDDDPLWDKDKFAAQPDHRGIIMMMTHNDDFPDKDFWLQLVVLVVVVVVVPDDDDDPPDDDDDDDDDDDDDDDDDDDDDDDDDDDDDDDDDDDDDDDDDDDDDDDDDSVVVVVVLVVSVVSGPDPDGPNRNAWMWGHHPAEIEIEGDQDWCDVVSVNVCVRQVPNLVSVLVSQLVRVVPHKYWYWYFQQAFQDPLQFAPLVVCEVPTRNDPRSNVSVVVSCVSQKDFLQCLVVVRDHLLAFADPPPPPDDGSHHHGHRITTMIGNVQNVQWDDKDFARVSDRHSGTMIMTIGRDSNDDPPPQDPVNVVVVVVVVVVVVVVVVVVVVVVVVVVVVVVVVVVVVVVVVVVVVVVVVVVVVVVVVVVVVVVVVVVVVVVVD

pLDDT: mean 72.65, std 25.96, range [22.61, 98.88]

Solvent-accessible surface area (backbone atoms only — not comparable to full-atom values): 29926 Å² total; per-residue (Å²): 136,87,88,84,92,82,92,86,86,80,89,83,86,81,93,84,91,79,86,87,79,93,83,80,72,94,78,81,84,89,82,74,77,69,72,59,59,65,56,50,58,56,50,49,52,52,50,53,54,51,50,52,53,50,54,50,54,51,52,51,53,48,53,50,50,50,52,51,52,48,51,49,55,54,56,63,69,60,60,78,74,80,57,72,58,39,24,38,34,32,32,49,36,77,22,42,65,69,32,37,76,77,39,75,57,51,63,61,49,51,37,63,78,62,59,47,47,30,40,32,39,21,30,36,29,40,84,64,90,87,76,88,54,92,80,38,55,74,51,78,32,46,20,73,75,41,80,58,63,29,9,27,36,40,35,24,60,65,87,53,83,42,79,36,62,33,73,52,53,60,60,49,48,58,52,55,52,63,75,70,60,74,89,78,76,84,80,85,74,84,86,85,89,85,82,89,82,89,84,83,89,88,80,87,83,89,86,87,85,86,84,86,89,87,88,89,80,91,84,90,85,90,84,89,84,89,82,91,78,89,78,93,85,87,71,66,62,65,50,53,54,50,48,52,50,53,59,48,72,72,45,97,64,99,68,76,58,41,48,10,30,34,43,34,37,32,47,94,47,33,33,44,34,39,33,44,45,70,61,20,43,77,96,46,77,32,37,64,56,34,55,70,50,47,50,48,49,48,46,55,39,52,62,57,48,54,75,76,34,48,38,42,38,32,29,39,56,44,35,23,72,51,68,50,22,35,43,62,49,81,77,43,48,75,33,67,38,38,24,67,66,56,30,52,52,49,48,61,46,35,74,73,50,39,37,54,48,53,48,69,78,42,72,83,53,65,46,62,47,27,34,36,65,86,87,54,96,66,92,58,59,68,76,26,28,21,29,62,48,50,33,30,25,54,91,49,57,90,36,61,71,49,64,46,72,38,78,86,56,74,74,37,60,30,33,33,36,36,41,36,27,49,30,64,69,52,78,83,72,90,64,52,69,71,58,48,53,52,48,53,57,48,51,54,52,50,55,52,52,50,53,52,51,53,51,55,52,51,52,53,52,52,52,53,53,52,53,54,51,52,51,53,50,53,52,54,48,54,53,51,52,54,51,53,52,53,51,56,53,51,52,54,54,49,53,55,52,51,54,53,50,58,58,64,74,74,108

InterPro domains:
  IPR004808 AP endonuclease 1 [PS51435] (86-423)
  IPR004808 AP endonuclease 1 [PTHR22748] (72-420)
  IPR004808 AP endonuclease 1 [TIGR00633] (250-421)
  IPR005135 Endonuclease/exonuclease/phosphatase [PF03372] (89-414)
  IPR036691 Endonuclease/exonuclease/phosphatase superfamily [G3DSA:3.60.10.10] (48-423)
  IPR036691 Endonuclease/exonuclease/phosphatase superfamily [SSF56219] (86-420)

Organism: NCBI:txid1746091